Protein AF-A0A9D3Z054-F1 (afdb_monomer_lite)

Sequence (632 aa):
MEKFENKIIDMREMYEDRKSQGRPLRVDDSDSSESDEGPPQKGDPFYESYENHNLIGVANVFLDCLFYDVTLNYHVPIISQQGEIAGKLHVEVSKLGGDIMERFADINCEDDDDENVSTNTPLVIRVKIHEARGLPKDLANFVFCQYMFWDHDDVVIVPPDINPDTTTSDGRSTKTVKFEHEQEFRVFMTEEFVEYAQEGALSIEIWGHKVVGFGQQRSQVDTVQRSNSLVDRWLEVSRKVELWVEIHEVNDQGEFAPVEVKPQADVPSAGVYQLRQGHARRILARVKSKSDSGTLPLICDSISSLSIGCICARSRLQKGLDSYQEEDLNTLREHWSDALARRKTYLDSQIQALMNKQDKTEADSDRERALIDQWVSLTEERNAVFVPAAGSGIPGAPADWVTPPNMEHHRPVLFLDLNSDDMTTPSVKEGSQAAGINSILPKEQSVDYLHLANLRAYTEGDQVCAVASWDSSMHDSQHLNRITGNDSRVYLILKVVLRLSHPAYMEVVLRKRLSVNVKHRNMSLTDKIMKKVWTREESMLASGITFDVVSNIPKASEDLEHMESLAQMAASQNEVSAEDGETYIEKYIRGVSAVESILTLDRLRQEVAVKELMAKKGRSLHKTSSVPNIHQ

Organism: Dreissena polymorpha (NCBI:txid45954)

InterPro domains:
  IPR022140 Kinesin-like KIF1-type [PF12423] (4-58)
  IPR022164 Kinesi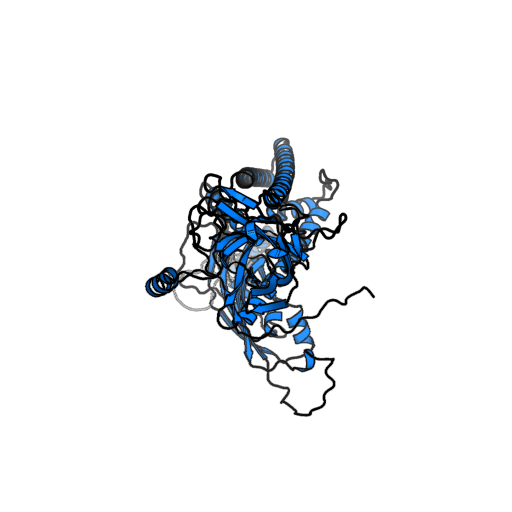n-like [PF12473] (460-522)
  IPR035892 C2 domain superfamily [SSF49562] (132-209)

Radius of gyration: 31.98 Å; chains: 1; bounding box: 73×61×99 Å

Structure (mmCIF, N/CA/C/O backbone):
data_AF-A0A9D3Z054-F1
#
_entry.id   AF-A0A9D3Z054-F1
#
loop_
_atom_site.group_PDB
_atom_site.id
_atom_site.type_symbol
_atom_site.label_atom_id
_atom_site.label_alt_id
_atom_site.label_comp_id
_atom_site.label_asym_id
_atom_site.label_entity_id
_atom_site.label_seq_id
_atom_site.pdbx_PDB_ins_code
_atom_site.Cartn_x
_atom_site.Cartn_y
_atom_site.Cartn_z
_atom_site.occupancy
_atom_site.B_iso_or_equiv
_atom_site.auth_seq_id
_atom_site.auth_comp_id
_atom_site.auth_asym_id
_atom_site.auth_atom_id
_atom_site.pdbx_PDB_model_num
ATOM 1 N N . MET A 1 1 ? -25.163 7.685 43.942 1.00 43.25 1 MET A N 1
ATOM 2 C CA . MET A 1 1 ? -25.661 7.903 45.317 1.00 43.25 1 MET A CA 1
ATOM 3 C C . MET A 1 1 ? -26.951 7.127 45.560 1.00 43.25 1 MET A C 1
ATOM 5 O O . MET A 1 1 ? -26.915 6.249 46.405 1.00 43.25 1 MET A O 1
ATOM 9 N N . GLU A 1 2 ? -28.011 7.298 44.760 1.00 43.59 2 GLU A N 1
ATOM 10 C CA . GLU A 1 2 ? -29.288 6.558 44.933 1.00 43.59 2 GLU A CA 1
ATOM 11 C C . GLU A 1 2 ? -29.154 5.024 44.967 1.00 43.59 2 GLU A C 1
ATOM 13 O O . GLU A 1 2 ? -29.746 4.370 45.818 1.00 43.59 2 GLU A O 1
ATOM 18 N N . LYS A 1 3 ? -28.315 4.428 44.104 1.00 50.97 3 LYS A N 1
ATOM 19 C CA . LYS A 1 3 ? -28.077 2.970 44.123 1.00 50.97 3 LYS A CA 1
ATOM 20 C C . LYS A 1 3 ? -27.506 2.467 45.454 1.00 50.97 3 LYS A C 1
ATOM 22 O O . LYS A 1 3 ? -27.799 1.349 45.845 1.00 50.97 3 LYS A O 1
ATOM 27 N N . PHE A 1 4 ? -26.695 3.276 46.136 1.00 55.50 4 PHE A N 1
ATOM 28 C CA . PHE A 1 4 ? -26.097 2.912 47.423 1.00 55.50 4 PHE A CA 1
ATOM 29 C C . PHE A 1 4 ? -27.109 3.045 48.566 1.00 55.50 4 PHE A C 1
ATOM 31 O O . PHE A 1 4 ? -27.159 2.190 49.444 1.00 55.50 4 PHE A O 1
ATOM 38 N N . GLU A 1 5 ? -27.956 4.075 48.522 1.00 64.38 5 GLU A N 1
ATOM 39 C CA . GLU A 1 5 ? -29.034 4.271 49.496 1.00 64.38 5 GLU A CA 1
ATOM 40 C C . GLU A 1 5 ? -30.073 3.149 49.424 1.00 64.38 5 GLU A C 1
ATOM 42 O O . GLU A 1 5 ? -30.396 2.564 50.456 1.00 64.38 5 GLU A O 1
ATOM 47 N N . ASN A 1 6 ? -30.503 2.766 48.218 1.00 66.44 6 ASN A N 1
ATOM 48 C CA . ASN A 1 6 ? -31.418 1.635 48.026 1.00 66.44 6 ASN A CA 1
ATOM 49 C C . ASN A 1 6 ? -30.814 0.328 48.556 1.00 66.44 6 ASN A C 1
ATOM 51 O O . ASN A 1 6 ? -31.477 -0.432 49.251 1.00 66.44 6 ASN A O 1
ATOM 55 N N . LYS A 1 7 ? -29.513 0.120 48.340 1.00 64.12 7 LYS A N 1
ATOM 56 C CA . LYS A 1 7 ? -28.815 -1.078 48.812 1.00 64.12 7 LYS A CA 1
ATOM 57 C C . LYS A 1 7 ? -28.704 -1.149 50.335 1.00 64.12 7 LYS A C 1
ATOM 59 O O . LYS A 1 7 ? -28.796 -2.226 50.913 1.00 64.12 7 LYS A O 1
ATOM 64 N N . ILE A 1 8 ? -28.526 -0.008 51.005 1.00 72.69 8 ILE A N 1
ATOM 65 C CA . ILE A 1 8 ? -28.555 0.061 52.474 1.00 72.69 8 ILE A CA 1
ATOM 66 C C . ILE A 1 8 ? -29.950 -0.279 53.009 1.00 72.69 8 ILE A C 1
ATOM 68 O O . ILE A 1 8 ? -30.054 -0.936 54.047 1.00 72.69 8 ILE A O 1
ATOM 72 N N . ILE A 1 9 ? -31.003 0.156 52.314 1.00 76.00 9 ILE A N 1
ATOM 73 C CA . ILE A 1 9 ? -32.389 -0.162 52.670 1.00 76.00 9 ILE A CA 1
ATOM 74 C C . ILE A 1 9 ? -32.626 -1.672 52.533 1.00 76.00 9 ILE A C 1
ATOM 76 O O . ILE A 1 9 ? -33.048 -2.292 53.508 1.00 76.00 9 ILE A O 1
ATOM 80 N N . ASP A 1 10 ? -32.222 -2.274 51.413 1.00 73.19 10 ASP A N 1
ATOM 81 C CA . ASP A 1 10 ? -32.357 -3.717 51.169 1.00 73.19 10 ASP A CA 1
ATOM 82 C C . ASP A 1 10 ? -31.557 -4.557 52.187 1.00 73.19 10 ASP A C 1
ATOM 84 O O . ASP A 1 10 ? -32.061 -5.539 52.737 1.00 73.19 10 ASP A O 1
ATOM 88 N N . MET A 1 11 ? -30.318 -4.152 52.512 1.00 70.31 11 MET A N 1
ATOM 89 C CA . MET A 1 11 ? -29.504 -4.823 53.541 1.00 70.31 11 MET A CA 1
ATOM 90 C C . MET A 1 11 ? -30.144 -4.741 54.930 1.00 70.31 11 MET A C 1
ATOM 92 O O . MET A 1 11 ? -30.070 -5.693 55.712 1.00 70.31 11 MET A O 1
ATOM 96 N N . ARG A 1 12 ? -30.764 -3.604 55.256 1.00 76.06 12 ARG A N 1
ATOM 97 C CA . ARG A 1 12 ? -31.460 -3.414 56.529 1.00 76.06 12 ARG A CA 1
ATOM 98 C C . ARG A 1 12 ? -32.719 -4.273 56.606 1.00 76.06 12 ARG A C 1
ATOM 100 O O . ARG A 1 12 ? -32.946 -4.891 57.643 1.00 76.06 12 ARG A O 1
ATOM 107 N N . GLU A 1 13 ? -33.503 -4.325 55.538 1.00 76.56 13 GLU A N 1
ATOM 108 C CA . GLU A 1 13 ? -34.733 -5.114 55.471 1.00 76.56 13 GLU A CA 1
ATOM 109 C C . GLU A 1 13 ? -34.430 -6.616 55.564 1.00 76.56 13 GLU A C 1
ATOM 111 O O . GLU A 1 13 ? -35.034 -7.315 56.376 1.00 76.56 13 GLU A O 1
ATOM 116 N N . MET A 1 14 ? -33.392 -7.097 54.867 1.00 70.81 14 MET A N 1
ATOM 117 C CA . MET A 1 14 ? -32.933 -8.486 54.978 1.00 70.81 14 MET A CA 1
ATOM 118 C C . MET A 1 14 ? -32.423 -8.828 56.389 1.00 70.81 14 MET A C 1
ATOM 120 O O . MET A 1 14 ? -32.678 -9.924 56.899 1.00 70.81 14 MET A O 1
ATOM 124 N N . TYR A 1 15 ? -31.719 -7.899 57.046 1.00 72.62 15 TYR A N 1
ATOM 125 C CA . TYR A 1 15 ? -31.284 -8.069 58.435 1.00 72.62 15 TYR A CA 1
ATOM 126 C C . TYR A 1 15 ? -32.473 -8.139 59.403 1.00 72.62 15 TYR A C 1
ATOM 128 O O . TYR A 1 15 ? -32.501 -8.999 60.288 1.00 72.62 15 TYR A O 1
ATOM 136 N N . GLU A 1 16 ? -33.451 -7.244 59.253 1.00 76.56 16 GLU A N 1
ATOM 137 C CA . GLU A 1 16 ? -34.655 -7.213 60.086 1.00 76.56 16 GLU A CA 1
ATOM 138 C C . GLU A 1 16 ? -35.506 -8.479 59.886 1.00 76.56 16 GLU A C 1
ATOM 140 O O . GLU A 1 16 ? -35.948 -9.067 60.877 1.00 76.56 16 GLU A O 1
ATOM 145 N N . ASP A 1 17 ? -35.640 -8.971 58.652 1.00 76.19 17 ASP A N 1
ATOM 146 C CA . ASP A 1 17 ? -36.400 -10.183 58.339 1.00 76.19 17 ASP A CA 1
ATOM 147 C C . ASP A 1 17 ? -35.729 -11.452 58.904 1.00 76.19 17 ASP A C 1
ATOM 149 O O . ASP A 1 17 ? -36.358 -12.208 59.650 1.00 76.19 17 ASP A O 1
ATOM 153 N N . ARG A 1 18 ? -34.410 -11.629 58.707 1.00 71.62 18 ARG A N 1
ATOM 154 C CA . ARG A 1 18 ? -33.618 -12.721 59.325 1.00 71.62 18 ARG A CA 1
ATOM 155 C C . ARG A 1 18 ? -33.703 -12.710 60.850 1.00 71.62 18 ARG A C 1
ATOM 157 O O . ARG A 1 18 ? -33.878 -13.760 61.473 1.00 71.62 18 ARG A O 1
ATOM 164 N N . LYS A 1 19 ? -33.599 -11.520 61.452 1.00 72.25 19 LYS A N 1
ATOM 165 C CA . LYS A 1 19 ? -33.711 -11.326 62.901 1.00 72.25 19 LYS A CA 1
ATOM 166 C C . LYS A 1 19 ? -35.115 -11.663 63.406 1.00 72.25 19 LYS A C 1
ATOM 168 O O . LYS A 1 19 ? -35.235 -12.253 64.478 1.00 72.25 19 LYS A O 1
ATOM 173 N N . SER A 1 20 ? -36.160 -11.317 62.654 1.00 75.38 20 SER A N 1
ATOM 174 C CA . SER A 1 20 ? -37.551 -11.628 63.007 1.00 75.38 20 SER A CA 1
ATOM 175 C C . SER A 1 20 ? -37.856 -13.130 62.940 1.00 75.38 20 SER A C 1
ATOM 177 O O . SER A 1 20 ? -38.598 -13.646 63.773 1.00 75.38 20 SER A O 1
ATOM 179 N N . GLN A 1 21 ? -37.213 -13.842 62.010 1.00 73.44 21 GLN A N 1
ATOM 180 C CA . GLN A 1 21 ? -37.353 -15.287 61.814 1.00 73.44 21 GLN A CA 1
ATOM 181 C C . GLN A 1 21 ? -36.419 -16.122 62.711 1.00 73.44 21 GLN A C 1
ATOM 183 O O . GLN A 1 21 ? -36.436 -17.348 62.636 1.00 73.44 21 GLN A O 1
ATOM 188 N N . GLY A 1 22 ? -35.605 -15.483 63.562 1.00 64.69 22 GLY A N 1
ATOM 189 C CA . GLY A 1 22 ? -34.712 -16.165 64.506 1.00 64.69 22 GLY A CA 1
ATOM 190 C C . GLY A 1 22 ? -33.572 -16.950 63.850 1.00 64.69 22 GLY A C 1
ATOM 191 O O . GLY A 1 22 ? -33.009 -17.839 64.489 1.00 64.69 22 GLY A O 1
ATOM 192 N N . ARG A 1 23 ? -33.232 -16.642 62.591 1.00 64.75 23 ARG A N 1
ATOM 193 C CA . ARG A 1 23 ? -32.174 -17.341 61.851 1.00 64.75 23 ARG A CA 1
ATOM 194 C C . ARG A 1 23 ? -30.783 -16.798 62.215 1.00 64.75 23 ARG A C 1
ATOM 196 O O . ARG A 1 23 ? -30.649 -15.588 62.431 1.00 64.75 23 ARG A O 1
ATOM 203 N N . PRO A 1 24 ? -29.739 -17.644 62.274 1.00 58.53 24 PRO A N 1
ATOM 204 C CA . PRO A 1 24 ? -28.366 -17.198 62.496 1.00 58.53 24 PRO A CA 1
ATOM 205 C C . PRO A 1 24 ? -27.902 -16.200 61.424 1.00 58.53 24 PRO A C 1
ATOM 207 O O . PRO A 1 24 ? -28.196 -16.345 60.241 1.00 58.53 24 PRO A O 1
ATOM 210 N N . LEU A 1 25 ? -27.138 -15.186 61.840 1.00 56.44 25 LEU A N 1
ATOM 211 C CA . LEU A 1 25 ? -26.495 -14.215 60.936 1.00 56.44 25 LEU A CA 1
ATOM 212 C C . LEU A 1 25 ? -25.147 -14.715 60.383 1.00 56.44 25 LEU A C 1
ATOM 214 O O . LEU A 1 25 ? -24.549 -14.059 59.536 1.00 56.44 25 LEU A O 1
ATOM 218 N N . ARG A 1 26 ? -24.650 -15.849 60.888 1.00 49.19 26 ARG A N 1
ATOM 219 C CA . ARG A 1 26 ? -23.424 -16.519 60.445 1.00 49.19 26 ARG A CA 1
ATOM 220 C C . ARG A 1 26 ? -23.755 -17.956 60.077 1.00 49.19 26 ARG A C 1
ATOM 222 O O . ARG A 1 26 ? -24.367 -18.658 60.876 1.00 49.19 26 ARG A O 1
ATOM 229 N N . VAL A 1 27 ? -23.296 -18.365 58.903 1.00 52.91 27 VAL A N 1
ATOM 230 C CA . VAL A 1 27 ? -23.148 -19.772 58.535 1.00 52.91 27 VAL A CA 1
ATOM 231 C C . VAL A 1 27 ? -21.801 -20.198 59.115 1.00 52.91 27 VAL A C 1
ATOM 233 O O . VAL A 1 27 ? -20.787 -19.581 58.794 1.00 52.91 27 VAL A O 1
ATOM 236 N N . ASP A 1 28 ? -21.783 -21.161 60.033 1.00 44.19 28 ASP A N 1
ATOM 237 C CA . ASP A 1 28 ? -20.530 -21.782 60.469 1.00 44.19 28 ASP A CA 1
ATOM 238 C C . ASP A 1 28 ? -20.304 -23.042 59.611 1.00 44.19 28 ASP A C 1
ATOM 240 O O . ASP A 1 28 ? -21.198 -23.876 59.482 1.00 44.19 28 ASP A O 1
ATOM 244 N N . ASP A 1 29 ? -19.112 -23.166 59.019 1.00 47.00 29 ASP A N 1
ATOM 245 C CA . ASP A 1 29 ? -18.722 -24.182 58.017 1.00 47.00 29 ASP A CA 1
ATOM 246 C C . ASP A 1 29 ? -18.608 -25.634 58.545 1.00 47.00 29 ASP A C 1
ATOM 248 O O . ASP A 1 29 ? -17.885 -26.453 57.978 1.00 47.00 29 ASP A O 1
ATOM 252 N N . SER A 1 30 ? -19.268 -26.001 59.645 1.00 44.22 30 SER A N 1
ATOM 253 C CA . SER A 1 30 ? -19.159 -27.352 60.215 1.00 44.22 30 SER A CA 1
ATOM 254 C C . SER A 1 30 ? -20.485 -28.106 60.155 1.00 44.22 30 SER A C 1
ATOM 256 O O . SER A 1 30 ? -21.386 -27.836 60.947 1.00 44.22 30 SER A O 1
ATOM 258 N N . ASP A 1 31 ? -20.554 -29.060 59.222 1.00 43.62 31 ASP A N 1
ATOM 259 C CA . ASP A 1 31 ? -21.585 -30.085 59.011 1.00 43.62 31 ASP A CA 1
ATOM 260 C C . ASP A 1 31 ? -22.509 -30.371 60.211 1.00 43.62 31 ASP A C 1
ATOM 262 O O . ASP A 1 31 ? -22.068 -30.905 61.231 1.00 43.62 31 ASP A O 1
ATOM 266 N N . SER A 1 32 ? -23.820 -30.140 60.055 1.00 39.94 32 SER A N 1
ATOM 267 C CA . SER A 1 32 ? -24.853 -31.199 60.109 1.00 39.94 32 SER A CA 1
ATOM 268 C C . SER A 1 32 ? -26.293 -30.658 60.195 1.00 39.94 32 SER A C 1
ATOM 270 O O . SER A 1 32 ? -26.643 -29.876 61.070 1.00 39.94 32 SER A O 1
ATOM 272 N N . SER A 1 33 ? -27.145 -31.221 59.327 1.00 43.31 33 SER A N 1
ATOM 273 C CA . SER A 1 33 ? -28.613 -31.357 59.414 1.00 43.31 33 SER A CA 1
ATOM 274 C C . SER A 1 33 ? -29.521 -30.109 59.410 1.00 43.31 33 SER A C 1
ATOM 276 O O . SER A 1 33 ? -29.600 -29.357 60.369 1.00 43.31 33 SER A O 1
ATOM 278 N N . GLU A 1 34 ? -30.336 -30.065 58.347 1.00 47.47 34 GLU A N 1
ATOM 279 C CA . GLU A 1 34 ? -31.664 -29.441 58.207 1.00 47.47 34 GLU A CA 1
ATOM 280 C C . GLU A 1 34 ? -31.769 -27.897 58.131 1.00 47.47 34 GLU A C 1
ATOM 282 O O . GLU A 1 34 ? -31.991 -27.191 59.108 1.00 47.47 34 GLU A O 1
ATOM 287 N N . SER A 1 35 ? -31.847 -27.416 56.879 1.00 48.06 35 SER A N 1
ATOM 288 C CA . SER A 1 35 ? -32.692 -26.291 56.415 1.00 48.06 35 SER A CA 1
ATOM 289 C C . SER A 1 35 ? -32.301 -24.831 56.697 1.00 48.06 35 SER A C 1
ATOM 291 O O . SER A 1 35 ? -33.177 -23.968 56.691 1.00 48.06 35 SER A O 1
ATOM 293 N N . ASP A 1 36 ? -31.016 -24.502 56.819 1.00 50.22 36 ASP A N 1
ATOM 294 C CA . ASP A 1 36 ? -30.572 -23.110 56.624 1.00 50.22 36 ASP A CA 1
ATOM 295 C C . ASP A 1 36 ? -29.522 -23.052 55.510 1.00 50.22 36 ASP A C 1
ATOM 297 O O . ASP A 1 36 ? -28.317 -23.001 55.743 1.00 50.22 36 ASP A O 1
ATOM 301 N N . GLU A 1 37 ? -29.996 -23.098 54.260 1.00 51.97 37 GLU A N 1
ATOM 302 C CA . GLU A 1 37 ? -29.242 -22.480 53.170 1.00 51.97 37 GLU A CA 1
ATOM 303 C C . GLU A 1 37 ? -29.105 -21.002 53.550 1.00 51.97 37 GLU A C 1
ATOM 305 O O . GLU A 1 37 ? -30.100 -20.375 53.920 1.00 51.97 37 GLU A O 1
ATOM 310 N N . GLY A 1 38 ? -27.878 -20.478 53.566 1.00 54.28 38 GLY A N 1
ATOM 311 C CA . GLY A 1 38 ? -27.558 -19.104 53.954 1.00 54.28 38 GLY A CA 1
ATOM 312 C C . GLY A 1 38 ? -28.296 -18.035 53.126 1.00 54.28 38 GLY A C 1
ATOM 313 O O . GLY A 1 38 ? -29.412 -18.234 52.651 1.00 54.28 38 GLY A O 1
ATOM 314 N N . PRO A 1 39 ? -27.778 -16.803 53.009 1.00 52.69 39 PRO A N 1
ATOM 315 C CA . PRO A 1 39 ? -28.393 -15.802 52.133 1.00 52.69 39 PRO A CA 1
ATOM 316 C C . PRO A 1 39 ? -28.632 -16.399 50.735 1.00 52.69 39 PRO A C 1
ATOM 318 O O . PRO A 1 39 ? -27.734 -17.062 50.211 1.00 52.69 39 PRO A O 1
ATOM 321 N N . PRO A 1 40 ? -29.834 -16.254 50.146 1.00 51.44 40 PRO A N 1
ATOM 322 C CA . PRO A 1 40 ? -30.088 -16.781 48.813 1.00 51.44 40 PRO A CA 1
ATOM 323 C C . PRO A 1 40 ? -29.131 -16.109 47.824 1.00 51.44 40 PRO A C 1
ATOM 325 O O . PRO A 1 40 ? -29.169 -14.895 47.681 1.00 51.44 40 PRO A O 1
ATOM 328 N N . GLN A 1 41 ? -28.312 -16.881 47.096 1.00 49.34 41 GLN A N 1
ATOM 329 C CA . GLN A 1 41 ? -27.378 -16.341 46.086 1.00 49.34 41 GLN A CA 1
ATOM 330 C C . GLN A 1 41 ? -28.064 -15.444 45.037 1.00 49.34 41 GLN A C 1
ATOM 332 O O . GLN A 1 41 ? -27.419 -14.608 44.411 1.00 49.34 41 GLN A O 1
ATOM 337 N N . LYS A 1 42 ? -29.379 -15.605 44.840 1.00 42.34 42 LYS A N 1
ATOM 338 C CA . LYS A 1 42 ? -30.209 -14.768 43.973 1.00 42.34 42 LYS A CA 1
ATOM 339 C C . LYS A 1 42 ? -31.028 -13.803 44.841 1.00 42.34 42 LYS A C 1
ATOM 341 O O . LYS A 1 42 ? -31.948 -14.236 45.529 1.00 42.34 42 LYS A O 1
ATOM 346 N N . GLY A 1 43 ? -30.698 -12.509 44.791 1.00 51.44 43 GLY A N 1
ATOM 347 C CA . GLY A 1 43 ? -31.338 -11.464 45.606 1.00 51.44 43 GLY A CA 1
ATOM 348 C C . GLY A 1 43 ? -30.593 -11.096 46.896 1.00 51.44 43 GLY A C 1
ATOM 349 O O . GLY A 1 43 ? -31.144 -10.365 47.712 1.00 51.44 43 GLY A O 1
ATOM 350 N N . ASP A 1 44 ? -29.361 -11.580 47.086 1.00 58.81 44 ASP A N 1
ATOM 351 C CA . ASP A 1 44 ? -28.485 -11.155 48.181 1.00 58.81 44 ASP A CA 1
ATOM 352 C C . ASP A 1 44 ? -27.897 -9.749 47.905 1.00 58.81 44 ASP A C 1
ATOM 354 O O . ASP A 1 44 ? -27.111 -9.589 46.972 1.00 58.81 44 ASP A O 1
ATOM 358 N N . PRO A 1 45 ? -28.222 -8.714 48.705 1.00 55.34 45 PRO A N 1
ATOM 359 C CA . PRO A 1 45 ? -27.660 -7.372 48.558 1.00 55.34 45 PRO A CA 1
ATOM 360 C C . PRO A 1 45 ? -26.155 -7.310 48.884 1.00 55.34 45 PRO A C 1
ATOM 362 O O . PRO A 1 45 ? -25.494 -6.330 48.528 1.00 55.34 45 PRO A O 1
ATOM 365 N N . PHE A 1 46 ? -25.591 -8.342 49.521 1.00 52.44 46 PHE A N 1
ATOM 366 C CA . PHE A 1 46 ? -24.153 -8.506 49.740 1.00 52.44 46 PHE A CA 1
ATOM 367 C C . PHE A 1 46 ? -23.448 -9.210 48.570 1.00 52.44 46 PHE A C 1
ATOM 369 O O . PHE A 1 46 ? -22.234 -9.059 48.427 1.00 52.44 46 PHE A O 1
ATOM 376 N N . TYR A 1 47 ? -24.190 -9.917 47.710 1.00 46.00 47 TYR A N 1
ATOM 377 C CA . TYR A 1 47 ? -23.678 -10.582 46.512 1.00 46.00 47 TYR A CA 1
ATOM 378 C C . TYR A 1 47 ? -24.100 -9.800 45.263 1.00 46.00 47 TYR A C 1
ATOM 380 O O . TYR A 1 47 ? -25.164 -10.001 44.682 1.00 46.00 47 TYR A O 1
ATOM 388 N N . GLU A 1 48 ? -23.237 -8.890 44.811 1.00 48.62 48 GLU A N 1
ATOM 389 C CA . GLU A 1 48 ? -23.295 -8.469 43.412 1.00 48.62 48 GLU A CA 1
ATOM 390 C C . GLU A 1 48 ? -22.814 -9.660 42.584 1.00 48.62 48 GLU A C 1
ATOM 392 O O . GLU A 1 48 ? -21.665 -10.083 42.716 1.00 48.62 48 GLU A O 1
ATOM 397 N N . SER A 1 49 ? -23.674 -10.230 41.738 1.00 44.94 49 SER A N 1
ATOM 398 C CA . SER A 1 49 ? -23.196 -11.025 40.610 1.00 44.94 49 SER A CA 1
ATOM 399 C C . SER A 1 49 ? -22.330 -10.089 39.769 1.00 44.94 49 SER A C 1
ATOM 401 O O . SER A 1 49 ? -22.850 -9.280 38.999 1.00 44.94 49 SER A O 1
ATOM 403 N N . TYR A 1 50 ? -21.020 -10.109 40.009 1.00 45.81 50 TYR A N 1
ATOM 404 C CA . TYR A 1 50 ? -20.026 -9.336 39.276 1.00 45.81 50 TYR A CA 1
ATOM 405 C C . TYR A 1 50 ? -19.925 -9.869 37.844 1.00 45.81 50 TYR A C 1
ATOM 407 O O . TYR A 1 50 ? -18.938 -10.483 37.469 1.00 45.81 50 TYR A O 1
ATOM 415 N N . GLU A 1 51 ? -20.942 -9.611 37.036 1.00 49.69 51 GLU A N 1
ATOM 416 C CA . GLU A 1 51 ? -20.894 -9.729 35.583 1.00 49.69 51 GLU A CA 1
ATOM 417 C C . GLU A 1 51 ? -20.933 -8.316 34.996 1.00 49.69 51 GLU A C 1
ATOM 419 O O . GLU A 1 51 ? -21.783 -7.965 34.184 1.00 49.69 51 GLU A O 1
ATOM 424 N N . ASN A 1 52 ? -20.004 -7.457 35.430 1.00 61.00 52 ASN A N 1
ATOM 425 C CA . ASN A 1 52 ? -19.742 -6.195 34.736 1.00 61.00 52 ASN A CA 1
ATOM 426 C C . ASN A 1 52 ? -18.889 -6.494 33.494 1.00 61.00 52 ASN A C 1
ATOM 428 O O . ASN A 1 52 ? -17.729 -6.077 33.399 1.00 61.00 52 ASN A O 1
ATOM 432 N N . HIS A 1 53 ? -19.460 -7.264 32.568 1.00 73.75 53 HIS A N 1
ATOM 433 C CA . HIS A 1 53 ? -18.927 -7.427 31.229 1.00 73.75 53 HIS A CA 1
ATOM 434 C C . HIS A 1 53 ? -19.058 -6.080 30.518 1.00 73.75 53 HIS A C 1
ATOM 436 O O . HIS A 1 53 ? -20.157 -5.559 30.347 1.00 73.75 53 HIS A O 1
ATOM 442 N N . ASN A 1 54 ? -17.933 -5.494 30.125 1.00 83.06 54 ASN A N 1
ATOM 443 C CA . ASN A 1 54 ? -17.906 -4.297 29.299 1.00 83.06 54 ASN A CA 1
ATOM 444 C C . ASN A 1 54 ? -17.609 -4.704 27.861 1.00 83.06 54 ASN A C 1
ATOM 446 O O . ASN A 1 54 ? -16.700 -5.502 27.615 1.00 83.06 54 ASN A O 1
ATOM 450 N N . LEU A 1 55 ? -18.351 -4.131 26.918 1.00 87.00 55 LEU A N 1
ATOM 451 C CA . LEU A 1 55 ? -18.056 -4.289 25.503 1.00 87.00 55 LEU A CA 1
ATOM 452 C C . LEU A 1 55 ? -16.723 -3.593 25.222 1.00 87.00 55 LEU A C 1
ATOM 454 O O . LEU A 1 55 ? -16.606 -2.377 25.371 1.00 87.00 55 LEU A O 1
ATOM 458 N N . ILE A 1 56 ? -15.716 -4.370 24.835 1.00 85.50 56 ILE A N 1
ATOM 459 C CA . ILE A 1 56 ? -14.425 -3.840 24.394 1.00 85.50 56 ILE A CA 1
ATOM 460 C C . ILE A 1 56 ? -14.582 -3.266 22.987 1.00 85.50 56 ILE A C 1
ATOM 462 O O . ILE A 1 56 ? -14.078 -2.182 22.701 1.00 85.50 56 ILE A O 1
ATOM 466 N N . GLY A 1 57 ? -15.302 -3.984 22.124 1.00 89.81 57 GLY A N 1
ATOM 467 C CA . GLY A 1 57 ? -15.610 -3.543 20.772 1.00 89.81 57 GLY A CA 1
ATOM 468 C C . GLY A 1 57 ? -16.270 -4.619 19.920 1.00 89.81 57 GLY A C 1
ATOM 469 O O . GLY A 1 57 ? -16.510 -5.735 20.382 1.00 89.81 57 GLY A O 1
ATOM 470 N N . VAL A 1 58 ? -16.540 -4.270 18.665 1.00 93.81 58 VAL A N 1
ATOM 471 C CA . VAL A 1 58 ? -17.161 -5.137 17.657 1.00 93.81 58 VAL A CA 1
ATOM 472 C C . VAL A 1 58 ? -16.199 -5.322 16.486 1.00 93.81 58 VAL A C 1
ATOM 474 O O . VAL A 1 58 ? -15.600 -4.358 16.007 1.00 93.81 58 VAL A O 1
ATOM 477 N N . ALA A 1 59 ? -16.039 -6.561 16.032 1.00 94.31 59 ALA A N 1
ATOM 478 C CA . ALA A 1 59 ? -15.292 -6.927 14.835 1.00 94.31 59 ALA A CA 1
ATOM 479 C C . ALA A 1 59 ? -16.272 -7.342 13.731 1.00 94.31 59 ALA A C 1
ATOM 481 O O . ALA A 1 59 ? -17.117 -8.204 13.958 1.00 94.31 59 ALA A O 1
ATOM 482 N N . ASN A 1 60 ? -16.158 -6.748 12.541 1.00 94.25 60 ASN A N 1
ATOM 483 C CA . ASN A 1 60 ? -17.071 -7.004 11.424 1.00 94.25 60 ASN A CA 1
ATOM 484 C C . ASN A 1 60 ? -16.375 -7.790 10.307 1.00 94.25 60 ASN A C 1
ATOM 486 O O . ASN A 1 60 ? -15.386 -7.335 9.734 1.00 94.25 60 ASN A O 1
ATOM 490 N N . VAL A 1 61 ? -16.901 -8.972 9.986 1.00 94.19 61 VAL A N 1
ATOM 491 C CA . VAL A 1 61 ? -16.375 -9.839 8.920 1.00 94.19 61 VAL A CA 1
ATOM 492 C C . VAL A 1 61 ? -17.328 -9.824 7.738 1.00 94.19 61 VAL A C 1
ATOM 494 O O . VAL A 1 61 ? -18.446 -10.318 7.849 1.00 94.19 61 VAL A O 1
ATOM 497 N N . PHE A 1 62 ? -16.906 -9.265 6.608 1.00 93.31 62 PHE A N 1
ATOM 498 C CA . PHE A 1 62 ? -17.754 -9.164 5.424 1.00 93.31 62 PHE A CA 1
ATOM 499 C C . PHE A 1 62 ? -17.906 -10.531 4.755 1.00 93.31 62 PHE A C 1
ATOM 501 O O . PHE A 1 62 ? -16.940 -11.276 4.558 1.00 93.31 62 PHE A O 1
ATOM 508 N N . LEU A 1 63 ? -19.147 -10.871 4.417 1.00 90.69 63 LEU A N 1
ATOM 509 C CA . LEU A 1 63 ? -19.518 -12.223 4.005 1.00 90.69 63 LEU A CA 1
ATOM 510 C C . LEU A 1 63 ? -19.432 -12.457 2.491 1.00 90.69 63 LEU A C 1
ATOM 512 O O . LEU A 1 63 ? -19.617 -13.590 2.051 1.00 90.69 63 LEU A O 1
ATOM 516 N N . ASP A 1 64 ? -19.032 -11.447 1.713 1.00 87.12 64 ASP A N 1
ATOM 517 C CA . ASP A 1 64 ? -18.847 -11.551 0.257 1.00 87.12 64 ASP A CA 1
ATOM 518 C C . ASP A 1 64 ? -17.846 -12.663 -0.120 1.00 87.12 64 ASP A C 1
ATOM 520 O O . ASP A 1 64 ? -17.955 -13.323 -1.153 1.00 87.12 64 ASP A O 1
ATOM 524 N N . CYS A 1 65 ? -16.909 -12.975 0.784 1.00 87.00 65 CYS A N 1
ATOM 525 C CA . CYS A 1 65 ? -15.985 -14.096 0.631 1.00 87.00 65 CYS A CA 1
ATOM 526 C C . CYS A 1 65 ? -16.676 -15.460 0.427 1.00 87.00 65 CYS A C 1
ATOM 528 O O . CYS A 1 65 ? -16.076 -16.340 -0.187 1.00 87.00 65 CYS A O 1
ATOM 530 N N . LEU A 1 66 ? -17.922 -15.639 0.889 1.00 87.25 66 LEU A N 1
ATOM 531 C CA . LEU A 1 66 ? -18.689 -16.886 0.775 1.00 87.25 66 LEU A CA 1
ATOM 532 C C . LEU A 1 66 ? -19.128 -17.208 -0.659 1.00 87.25 66 LEU A C 1
ATOM 534 O O . LEU A 1 66 ? -19.379 -18.379 -0.966 1.00 87.25 66 LEU A O 1
ATOM 538 N N . PHE A 1 67 ? -19.202 -16.204 -1.540 1.00 84.69 67 PHE A N 1
ATOM 539 C CA . PHE A 1 67 ? -19.488 -16.407 -2.966 1.00 84.69 67 PHE A CA 1
ATOM 540 C C . PHE A 1 67 ? -18.301 -16.995 -3.725 1.00 84.69 67 PHE A C 1
ATOM 542 O O . PHE A 1 67 ? -18.443 -17.504 -4.838 1.00 84.69 67 PHE A O 1
ATOM 549 N N . TYR A 1 68 ? -17.124 -16.975 -3.108 1.00 83.12 68 TYR A N 1
ATOM 550 C CA . TYR A 1 68 ? -15.903 -17.501 -3.676 1.00 83.12 68 TYR A CA 1
ATOM 551 C C . TYR A 1 68 ? -15.510 -18.793 -2.958 1.00 83.12 68 TYR A C 1
ATOM 553 O O . TYR A 1 68 ? -15.676 -18.958 -1.753 1.00 83.12 68 TYR A O 1
ATOM 561 N N . ASP A 1 69 ? -14.936 -19.733 -3.702 1.00 80.88 69 ASP A N 1
ATOM 562 C CA . ASP A 1 69 ? -14.414 -20.981 -3.140 1.00 80.88 69 ASP A CA 1
ATOM 563 C C . ASP A 1 69 ? -13.030 -20.746 -2.504 1.00 80.88 69 ASP A C 1
ATOM 565 O O . ASP A 1 69 ? -12.004 -21.267 -2.953 1.00 80.88 69 ASP A O 1
ATOM 569 N N . VAL A 1 70 ? -12.968 -19.871 -1.496 1.00 86.19 70 VAL A N 1
ATOM 570 C CA . VAL A 1 70 ? -11.763 -19.530 -0.727 1.00 86.19 70 VAL A CA 1
ATOM 571 C C . VAL A 1 70 ? -12.063 -19.469 0.767 1.00 86.19 70 VAL A C 1
ATOM 573 O O . VAL A 1 70 ? -13.178 -19.207 1.200 1.00 86.19 70 VAL A O 1
ATOM 576 N N . THR A 1 71 ? -11.027 -19.715 1.562 1.00 89.62 71 THR A N 1
ATOM 577 C CA . THR A 1 71 ? -11.062 -19.553 3.014 1.00 89.62 71 THR A CA 1
ATOM 578 C C . THR A 1 71 ? -10.480 -18.187 3.343 1.00 89.62 71 THR A C 1
ATOM 580 O O . THR A 1 71 ? -9.275 -17.983 3.178 1.00 89.62 71 THR A O 1
ATOM 583 N N . LEU A 1 72 ? -11.322 -17.251 3.778 1.00 90.81 72 LEU A N 1
ATOM 584 C CA . LEU A 1 72 ? -10.873 -15.953 4.267 1.00 90.81 72 LEU A CA 1
ATOM 585 C C . LEU A 1 72 ? -10.292 -16.150 5.665 1.00 90.81 72 LEU A C 1
ATOM 587 O O . LEU A 1 72 ? -11.024 -16.473 6.589 1.00 90.81 72 LEU A O 1
ATOM 591 N N . ASN A 1 73 ? -8.986 -15.961 5.821 1.00 91.81 73 ASN A N 1
ATOM 592 C CA . ASN A 1 73 ? -8.293 -15.990 7.106 1.00 91.81 73 ASN A CA 1
ATOM 593 C C . ASN A 1 73 ? -7.678 -14.599 7.325 1.00 91.81 73 ASN A C 1
ATOM 595 O O . ASN A 1 73 ? -6.760 -14.211 6.598 1.00 91.81 73 ASN A O 1
ATOM 599 N N . TYR A 1 74 ? -8.250 -13.818 8.246 1.00 91.31 74 TYR A N 1
ATOM 600 C CA . TYR A 1 74 ? -8.016 -12.374 8.321 1.00 91.31 74 TYR A CA 1
ATOM 601 C C . TYR A 1 74 ? -7.984 -11.842 9.765 1.00 91.31 74 TYR A C 1
ATOM 603 O O . TYR A 1 74 ? -8.607 -12.393 10.673 1.00 91.31 74 TYR A O 1
ATOM 611 N N . HIS A 1 75 ? -7.238 -10.753 9.973 1.00 90.44 75 HIS A N 1
ATOM 612 C CA . HIS A 1 75 ? -7.149 -10.035 11.248 1.00 90.44 75 HIS A CA 1
ATOM 613 C C . HIS A 1 75 ? -8.050 -8.796 11.214 1.00 90.44 75 HIS A C 1
ATOM 615 O O . HIS A 1 75 ? -7.630 -7.724 10.781 1.00 90.44 75 HIS A O 1
ATOM 621 N N . VAL A 1 76 ? -9.276 -8.963 11.690 1.00 91.25 76 VAL A N 1
ATOM 622 C CA . VAL A 1 76 ? -10.352 -7.970 11.675 1.00 91.25 76 VAL A CA 1
ATOM 623 C C . VAL A 1 76 ? -10.123 -6.945 12.792 1.00 91.25 76 VAL A C 1
ATOM 625 O O . VAL A 1 76 ? -9.875 -7.351 13.930 1.00 91.25 76 VAL A O 1
ATOM 628 N N . PRO A 1 77 ? -10.184 -5.629 12.533 1.00 89.19 77 PRO A N 1
ATOM 629 C CA . PRO A 1 77 ? -10.077 -4.626 13.586 1.00 89.19 77 PRO A CA 1
ATOM 630 C C . PRO A 1 77 ? -11.261 -4.722 14.559 1.00 89.19 77 PRO A C 1
ATOM 632 O O . PRO A 1 77 ? -12.412 -4.869 14.156 1.00 89.19 77 PRO A O 1
ATOM 635 N N . ILE A 1 78 ? -10.965 -4.622 15.853 1.00 89.44 78 ILE A N 1
ATOM 636 C CA . ILE A 1 78 ? -11.960 -4.532 16.924 1.00 89.44 78 ILE A CA 1
ATOM 637 C C . ILE A 1 78 ? -12.222 -3.051 17.162 1.00 89.44 78 ILE A C 1
ATOM 639 O O . ILE A 1 78 ? -11.343 -2.353 17.666 1.00 89.44 78 ILE A O 1
ATOM 643 N N . ILE A 1 79 ? -13.407 -2.578 16.791 1.00 86.56 79 ILE A N 1
ATOM 644 C CA . ILE A 1 79 ? -13.783 -1.168 16.904 1.00 86.56 79 ILE A CA 1
ATOM 645 C C . ILE A 1 79 ? -14.494 -0.960 18.235 1.00 86.56 79 ILE A C 1
ATOM 647 O O . ILE A 1 79 ? -15.500 -1.613 18.515 1.00 86.56 79 ILE A O 1
ATOM 651 N N . SER A 1 80 ? -13.962 -0.076 19.072 1.00 81.88 80 SER A N 1
ATOM 652 C CA . SER A 1 80 ? -14.552 0.238 20.368 1.00 81.88 80 SER A CA 1
ATOM 653 C C . SER A 1 80 ? -15.833 1.063 20.233 1.00 81.88 80 SER A C 1
ATOM 655 O O . SER A 1 80 ? -16.143 1.615 19.178 1.00 81.88 80 SER A O 1
ATOM 657 N N . GLN A 1 81 ? -16.558 1.232 21.341 1.00 76.75 81 GLN A N 1
ATOM 658 C CA . GLN A 1 81 ? -17.693 2.165 21.405 1.00 76.75 81 GLN A CA 1
ATOM 659 C C . GLN A 1 81 ? -17.282 3.624 21.134 1.00 76.75 81 GLN A C 1
ATOM 661 O O . GLN A 1 81 ? -18.129 4.460 20.834 1.00 76.75 81 GLN A O 1
ATOM 666 N N . GLN A 1 82 ? -15.986 3.931 21.248 1.00 67.62 82 GLN A N 1
ATOM 667 C CA . GLN A 1 82 ? -15.409 5.236 20.943 1.00 67.62 82 GLN A CA 1
ATOM 668 C C . GLN A 1 82 ? -14.998 5.368 19.475 1.00 67.62 82 GLN A C 1
ATOM 670 O O . GLN A 1 82 ? -14.468 6.407 19.119 1.00 67.62 82 GLN A O 1
ATOM 675 N N . GLY A 1 83 ? -15.196 4.349 18.634 1.00 68.75 83 GLY A N 1
ATOM 676 C CA . GLY A 1 83 ? -14.806 4.403 17.226 1.00 68.75 83 GLY A CA 1
ATOM 677 C C . GLY A 1 83 ? -13.305 4.263 16.964 1.00 68.75 83 GLY A C 1
ATOM 678 O O . GLY A 1 83 ? -12.847 4.508 15.852 1.00 68.75 83 GLY A O 1
ATOM 679 N N . GLU A 1 84 ? -12.536 3.844 17.969 1.00 72.06 84 GLU A N 1
ATOM 680 C CA . GLU A 1 84 ? -11.098 3.598 17.860 1.00 72.06 84 GLU A CA 1
ATOM 681 C C . GLU A 1 84 ? -10.821 2.092 17.710 1.00 72.06 84 GLU A C 1
ATOM 683 O O . GLU A 1 84 ? -11.596 1.242 18.156 1.00 72.06 84 GLU A O 1
ATOM 688 N N . ILE A 1 85 ? -9.688 1.736 17.103 1.00 79.00 85 ILE A N 1
ATOM 689 C CA . ILE A 1 85 ? -9.267 0.335 16.986 1.00 79.00 85 ILE A CA 1
ATOM 690 C C . ILE A 1 85 ? -8.675 -0.115 18.331 1.00 79.00 85 ILE A C 1
ATOM 692 O O . ILE A 1 85 ? -7.535 0.205 18.660 1.00 79.00 85 ILE A O 1
ATOM 696 N N . ALA A 1 86 ? -9.441 -0.889 19.102 1.00 79.31 86 ALA A N 1
ATOM 697 C CA . ALA A 1 86 ? -9.036 -1.429 20.402 1.00 79.31 86 ALA A CA 1
ATOM 698 C C . ALA A 1 86 ? -8.185 -2.708 20.301 1.00 79.31 86 ALA A C 1
ATOM 700 O O . ALA A 1 86 ? -7.589 -3.137 21.285 1.00 79.31 86 ALA A O 1
ATOM 701 N N . GLY A 1 87 ? -8.137 -3.352 19.137 1.00 84.12 87 GLY A N 1
ATOM 702 C CA . GLY A 1 87 ? -7.375 -4.580 18.922 1.00 84.12 87 GLY A CA 1
ATOM 703 C C . GLY A 1 87 ? -7.655 -5.199 17.559 1.00 84.12 87 GLY A C 1
ATOM 704 O O . GLY A 1 87 ? -8.278 -4.576 16.702 1.00 84.12 87 GLY A O 1
ATOM 705 N N . LYS A 1 88 ? -7.193 -6.432 17.347 1.00 89.19 88 LYS A N 1
ATOM 706 C CA . LYS A 1 88 ? -7.455 -7.209 16.126 1.00 89.19 88 LYS A CA 1
ATOM 707 C C . LYS A 1 88 ? -7.907 -8.622 16.485 1.00 89.19 88 LYS A C 1
ATOM 709 O O . LYS A 1 88 ? -7.224 -9.306 17.246 1.00 89.19 88 LYS A O 1
ATOM 714 N N . LEU A 1 89 ? -9.029 -9.062 15.925 1.00 92.62 89 LEU A N 1
ATOM 715 C CA . LEU A 1 89 ? -9.571 -10.410 16.054 1.00 92.62 89 LEU A CA 1
ATOM 716 C C . LEU A 1 89 ? -9.155 -11.249 14.843 1.00 92.62 89 LEU A C 1
ATOM 718 O O . LEU A 1 89 ? -9.380 -10.869 13.699 1.00 92.62 89 LEU A O 1
ATOM 722 N N . HIS A 1 90 ? -8.532 -12.394 15.084 1.00 94.00 90 HIS A N 1
ATOM 723 C CA . HIS A 1 90 ? -8.166 -13.351 14.051 1.00 94.00 90 HIS A CA 1
ATOM 724 C C . HIS A 1 90 ? -9.331 -14.306 13.795 1.00 94.00 90 HIS A C 1
ATOM 726 O O . HIS A 1 90 ? -9.636 -15.160 14.631 1.00 94.00 90 HIS A O 1
ATOM 732 N N . VAL A 1 91 ? -9.968 -14.150 12.635 1.00 93.94 91 VAL A N 1
ATOM 733 C CA . VAL A 1 91 ? -11.152 -14.916 12.234 1.00 93.94 91 VAL A CA 1
ATOM 734 C C . VAL A 1 91 ? -10.885 -15.624 10.916 1.00 93.94 91 VAL A C 1
ATOM 736 O O . VAL A 1 91 ? -10.191 -15.111 10.034 1.00 93.94 91 VAL A O 1
ATOM 739 N N . GLU A 1 92 ? -11.447 -16.816 10.787 1.00 94.31 92 GLU A N 1
ATOM 740 C CA . GLU A 1 92 ? -11.474 -17.573 9.552 1.00 94.31 92 GLU A CA 1
ATOM 741 C C . GLU A 1 92 ? -12.918 -17.907 9.162 1.00 94.31 92 GLU A C 1
ATOM 743 O O . GLU A 1 92 ? -13.672 -18.474 9.949 1.00 94.31 92 GLU A O 1
ATOM 748 N N . VAL A 1 93 ? -13.300 -17.554 7.936 1.00 93.38 93 VAL A N 1
ATOM 749 C CA . VAL A 1 93 ? -14.618 -17.837 7.357 1.00 93.38 93 VAL A CA 1
ATOM 750 C C . VAL A 1 93 ? -14.421 -18.603 6.057 1.00 93.38 93 VAL A C 1
ATOM 752 O O . VAL A 1 93 ? -13.603 -18.232 5.213 1.00 93.38 93 VAL A O 1
ATOM 755 N N . SER A 1 94 ? -15.140 -19.711 5.894 1.00 91.00 94 SER A N 1
ATOM 756 C CA . SER A 1 94 ? -15.065 -20.515 4.674 1.00 91.00 94 SER A CA 1
ATOM 757 C C . SER A 1 94 ? -16.373 -21.208 4.338 1.00 91.00 94 SER A C 1
ATOM 759 O O . SER A 1 94 ? -17.146 -21.594 5.215 1.00 91.00 94 SER A O 1
ATOM 761 N N . LYS A 1 95 ? -16.575 -21.417 3.040 1.00 88.94 95 LYS A N 1
ATOM 762 C CA . LYS A 1 95 ? -17.597 -22.299 2.489 1.00 88.94 95 LYS A CA 1
ATOM 763 C C . LYS A 1 95 ? -17.014 -23.710 2.346 1.00 88.94 95 LYS A C 1
ATOM 765 O O . LYS A 1 95 ? -16.017 -23.893 1.655 1.00 88.94 95 LYS A O 1
ATOM 770 N N . LEU A 1 96 ? -17.629 -24.710 2.979 1.00 83.62 96 LEU A N 1
ATOM 771 C CA . LEU A 1 96 ? -17.190 -26.114 2.915 1.00 83.62 96 LEU A CA 1
ATOM 772 C C . LEU A 1 96 ? -17.922 -26.939 1.850 1.00 83.62 96 LEU A C 1
ATOM 774 O O . LEU A 1 96 ? -17.420 -27.978 1.425 1.00 83.62 96 LEU A O 1
ATOM 778 N N . GLY A 1 97 ? -19.122 -26.520 1.444 1.00 71.00 97 GLY A N 1
ATOM 779 C CA . GLY A 1 97 ? -19.943 -27.263 0.490 1.00 71.00 97 GLY A CA 1
ATOM 780 C C . GLY A 1 97 ? -21.294 -26.604 0.226 1.00 71.00 97 GLY A C 1
ATOM 781 O O . GLY A 1 97 ? -21.705 -25.719 0.972 1.00 71.00 97 GLY A O 1
ATOM 782 N N . GLY A 1 98 ? -21.964 -27.037 -0.843 1.00 68.69 98 GLY A N 1
ATOM 783 C CA . GLY A 1 98 ? -23.186 -26.430 -1.387 1.00 68.69 98 GLY A CA 1
ATOM 784 C C . GLY A 1 98 ? -22.898 -25.703 -2.701 1.00 68.69 98 GLY A C 1
ATOM 785 O O . GLY A 1 98 ? -21.854 -25.062 -2.835 1.00 68.69 98 GLY A O 1
ATOM 786 N N . ASP A 1 99 ? -23.782 -25.827 -3.687 1.00 63.88 99 ASP A N 1
ATOM 787 C CA . ASP A 1 99 ? -23.615 -25.136 -4.968 1.00 63.88 99 ASP A CA 1
ATOM 788 C C . ASP A 1 99 ? -24.209 -23.729 -4.874 1.00 63.88 99 ASP A C 1
ATOM 790 O O . ASP A 1 99 ? -25.304 -23.556 -4.337 1.00 63.88 99 ASP A O 1
ATOM 794 N N . ILE A 1 100 ? -23.469 -22.720 -5.342 1.00 63.62 100 ILE A N 1
ATOM 795 C CA . ILE A 1 100 ? -24.042 -21.380 -5.522 1.00 63.62 100 ILE A CA 1
ATOM 796 C C . ILE A 1 100 ? -24.728 -21.441 -6.880 1.00 63.62 100 ILE A C 1
ATOM 798 O O . ILE A 1 100 ? -24.074 -21.733 -7.875 1.00 63.62 100 ILE A O 1
ATOM 802 N N . MET A 1 101 ? -26.041 -21.236 -6.916 1.00 51.75 101 MET A N 1
ATOM 803 C CA . MET A 1 101 ? -26.818 -21.295 -8.151 1.00 51.75 101 MET A CA 1
ATOM 804 C C . MET A 1 101 ? -26.198 -20.359 -9.205 1.00 51.75 101 MET A C 1
ATOM 806 O O . MET A 1 101 ? -26.149 -19.150 -8.990 1.00 51.75 101 MET A O 1
ATOM 810 N N . GLU A 1 102 ? -25.768 -20.896 -10.354 1.00 45.09 102 GLU A N 1
ATOM 811 C CA . GLU A 1 102 ? -25.196 -20.117 -11.475 1.00 45.09 102 GLU A CA 1
ATOM 812 C C . GLU A 1 102 ? -26.163 -19.040 -12.023 1.00 45.09 102 GLU A C 1
ATOM 814 O O . GLU A 1 102 ? -25.742 -18.118 -12.715 1.00 45.09 102 GLU A O 1
ATOM 819 N N . ARG A 1 103 ? -27.449 -19.069 -11.638 1.00 44.41 103 ARG A N 1
ATOM 820 C CA . ARG A 1 103 ? -28.477 -18.102 -12.066 1.00 44.41 103 ARG A CA 1
ATOM 821 C C . ARG A 1 103 ? -28.298 -16.671 -11.545 1.00 44.41 103 ARG A C 1
ATOM 823 O O . ARG A 1 103 ? -28.934 -15.773 -12.083 1.00 44.41 103 ARG A O 1
ATOM 830 N N . PHE A 1 104 ? -27.468 -16.432 -10.529 1.00 49.06 104 PHE A N 1
ATOM 831 C CA . PHE A 1 104 ? -27.225 -15.070 -10.023 1.00 49.06 104 PHE A CA 1
ATOM 832 C C . PHE A 1 104 ? -25.985 -14.400 -10.635 1.00 49.06 104 PHE A C 1
ATOM 834 O O . PHE A 1 104 ? -25.754 -13.217 -10.396 1.00 49.06 104 PHE A O 1
ATOM 841 N N . ALA A 1 105 ? -25.208 -15.127 -11.448 1.00 41.75 105 ALA A N 1
ATOM 842 C CA . ALA A 1 105 ? -24.071 -14.575 -12.185 1.00 41.75 105 ALA A CA 1
ATOM 843 C C . ALA A 1 105 ? -24.442 -14.108 -13.606 1.00 41.75 105 ALA A C 1
ATOM 845 O O . ALA A 1 105 ? -23.757 -13.240 -14.141 1.00 41.75 105 ALA A O 1
ATOM 846 N N . ASP A 1 106 ? -25.543 -14.603 -14.181 1.00 40.22 106 ASP A N 1
ATOM 847 C CA . ASP A 1 106 ? -25.958 -14.276 -15.545 1.00 40.22 106 ASP A CA 1
ATOM 848 C C . ASP A 1 106 ? -27.479 -14.037 -15.655 1.00 40.22 106 ASP A C 1
ATOM 850 O O . ASP A 1 106 ? -28.270 -14.966 -15.779 1.00 40.22 106 ASP A O 1
ATOM 854 N N . ILE A 1 107 ? -27.899 -12.766 -15.698 1.00 40.97 107 ILE A N 1
ATOM 855 C CA . ILE A 1 107 ? -29.215 -12.366 -16.250 1.00 40.97 107 ILE A CA 1
ATOM 856 C C . ILE A 1 107 ? -29.105 -12.049 -17.762 1.00 40.97 107 ILE A C 1
ATOM 858 O O . ILE A 1 107 ? -30.074 -11.638 -18.384 1.00 40.97 107 ILE A O 1
ATOM 862 N N . ASN A 1 108 ? -27.951 -12.274 -18.406 1.00 39.09 108 ASN A N 1
ATOM 863 C CA . ASN A 1 108 ? -27.747 -11.942 -19.827 1.00 39.09 108 ASN A CA 1
ATOM 864 C C . ASN A 1 108 ? -27.081 -13.054 -20.664 1.00 39.09 108 ASN A C 1
ATOM 866 O O . ASN A 1 108 ? -26.321 -12.757 -21.587 1.00 39.09 108 ASN A O 1
ATOM 870 N N . CYS A 1 109 ? -27.391 -14.323 -20.403 1.00 36.69 109 CYS A N 1
ATOM 871 C CA . CYS A 1 109 ? -27.192 -15.387 -21.386 1.00 36.69 109 CYS A CA 1
ATOM 872 C C . CYS A 1 109 ? -28.540 -16.056 -21.690 1.00 36.69 109 CYS A C 1
ATOM 874 O O . CYS A 1 109 ? -29.054 -16.878 -20.939 1.00 36.69 109 CYS A O 1
ATOM 876 N N . GLU A 1 110 ? -29.153 -15.642 -22.800 1.00 40.66 110 GLU A N 1
ATOM 877 C CA . GLU A 1 110 ? -30.145 -16.468 -23.480 1.00 40.66 110 GLU A CA 1
ATOM 878 C C . GLU A 1 110 ? -29.384 -17.640 -24.103 1.00 40.66 110 GLU A C 1
ATOM 880 O O . GLU A 1 110 ? -28.845 -17.493 -25.192 1.00 40.66 110 GLU A O 1
ATOM 885 N N . ASP A 1 111 ? -29.291 -18.766 -23.403 1.00 37.91 111 ASP A N 1
ATOM 886 C CA . ASP A 1 111 ? -29.114 -20.066 -24.046 1.00 37.91 111 ASP A CA 1
ATOM 887 C C . ASP A 1 111 ? -29.824 -21.136 -23.202 1.00 37.91 111 ASP A C 1
ATOM 889 O O . ASP A 1 111 ? -29.516 -21.363 -22.031 1.00 37.91 111 ASP A O 1
ATOM 893 N N . ASP A 1 112 ? -30.839 -21.730 -23.828 1.00 44.34 112 ASP A N 1
ATOM 894 C CA . ASP A 1 112 ? -31.569 -22.912 -23.386 1.00 44.34 112 ASP A CA 1
ATOM 895 C C . ASP A 1 112 ? -30.601 -24.084 -23.155 1.00 44.34 112 ASP A C 1
ATOM 897 O O . ASP A 1 112 ? -29.864 -24.447 -24.067 1.00 44.34 112 ASP A O 1
ATOM 901 N N . ASP A 1 113 ? -30.662 -24.717 -21.980 1.00 40.94 113 ASP A N 1
ATOM 902 C CA . ASP A 1 113 ? -30.688 -26.181 -21.864 1.00 40.94 113 ASP A CA 1
ATOM 903 C C . ASP A 1 113 ? -31.104 -26.609 -20.440 1.00 40.94 113 ASP A C 1
ATOM 905 O O . ASP A 1 113 ? -30.472 -26.295 -19.428 1.00 40.94 113 ASP A O 1
ATOM 909 N N . ASP A 1 114 ? -32.222 -27.335 -20.379 1.00 45.22 114 ASP A N 1
ATOM 910 C CA . ASP A 1 114 ? -32.778 -27.990 -19.198 1.00 45.22 114 ASP A CA 1
ATOM 911 C C . ASP A 1 114 ? -31.859 -29.125 -18.704 1.00 45.22 114 ASP A C 1
ATOM 913 O O . ASP A 1 114 ? -31.864 -30.221 -19.263 1.00 45.22 114 ASP A O 1
ATOM 917 N N . GLU A 1 115 ? -31.195 -28.940 -17.561 1.00 40.59 115 GLU A N 1
ATOM 918 C CA . GLU A 1 115 ? -31.000 -30.026 -16.594 1.00 40.59 115 GLU A CA 1
ATOM 919 C C . GLU A 1 115 ? -31.349 -29.536 -15.179 1.00 40.59 115 GLU A C 1
ATOM 921 O O . GLU A 1 115 ? -30.698 -28.669 -14.598 1.00 40.59 115 GLU A O 1
ATOM 926 N N . ASN A 1 116 ? -32.417 -30.111 -14.613 1.00 44.03 116 ASN A N 1
ATOM 927 C CA . ASN A 1 116 ? -32.821 -29.957 -13.215 1.00 44.03 116 ASN A CA 1
ATOM 928 C C . ASN A 1 116 ? -31.719 -30.496 -12.282 1.00 44.03 116 ASN A C 1
ATOM 930 O O . ASN A 1 116 ? -31.781 -31.637 -11.815 1.00 44.03 116 ASN A O 1
ATOM 934 N N . VAL A 1 117 ? -30.722 -29.666 -11.978 1.00 43.78 117 VAL A N 1
ATOM 935 C CA . VAL A 1 117 ? -29.813 -29.874 -10.848 1.00 43.78 117 VAL A CA 1
ATOM 936 C C . VAL A 1 117 ? -30.617 -29.652 -9.569 1.00 43.78 117 VAL A C 1
ATOM 938 O O . VAL A 1 117 ? -31.255 -28.622 -9.381 1.00 43.78 117 VAL A O 1
ATOM 941 N N . SER A 1 118 ? -30.632 -30.653 -8.695 1.00 41.53 118 SER A N 1
ATOM 942 C CA . SER A 1 118 ? -31.378 -30.683 -7.434 1.00 41.53 118 SER A CA 1
ATOM 943 C C . SER A 1 118 ? -31.122 -29.446 -6.554 1.00 41.53 118 SER A C 1
ATOM 945 O O . SER A 1 118 ? -30.117 -29.368 -5.846 1.00 41.53 118 SER A O 1
ATOM 947 N N . THR A 1 119 ? -32.068 -28.508 -6.562 1.00 49.94 119 THR A N 1
ATOM 948 C CA . THR A 1 119 ? -32.046 -27.187 -5.910 1.00 49.94 119 THR A CA 1
ATOM 949 C C . THR A 1 119 ? -32.292 -27.218 -4.395 1.00 49.94 119 THR A C 1
ATOM 951 O O . THR A 1 119 ? -33.128 -26.469 -3.899 1.00 49.94 119 THR A O 1
ATOM 954 N N . ASN A 1 120 ? -31.634 -28.088 -3.621 1.00 56.66 120 ASN A N 1
ATOM 955 C CA . ASN A 1 120 ? -31.880 -28.105 -2.166 1.00 56.66 120 ASN A CA 1
ATOM 956 C C . ASN A 1 120 ? -30.691 -28.502 -1.281 1.00 56.66 120 ASN A C 1
ATOM 958 O O . ASN A 1 120 ? -30.884 -28.900 -0.131 1.00 56.66 120 ASN A O 1
ATOM 962 N N . THR A 1 121 ? -29.461 -28.421 -1.791 1.00 71.25 121 THR A N 1
ATOM 963 C CA . THR A 1 121 ? -28.278 -28.690 -0.964 1.00 71.25 121 THR A CA 1
ATOM 964 C C . THR A 1 121 ? -27.974 -27.458 -0.105 1.00 71.25 121 THR A C 1
ATOM 966 O O . THR A 1 121 ? -27.659 -26.412 -0.674 1.00 71.25 121 THR A O 1
ATOM 969 N N . PRO A 1 122 ? -28.056 -27.542 1.236 1.00 80.69 122 PRO A N 1
ATOM 970 C CA . PRO A 1 122 ? -27.739 -26.410 2.097 1.00 80.69 122 PRO A CA 1
ATOM 971 C C . PRO A 1 122 ? -26.254 -26.052 1.982 1.00 80.69 122 PRO A C 1
ATOM 973 O O . PRO A 1 122 ? -25.388 -26.930 1.927 1.00 80.69 122 PRO A O 1
ATOM 976 N N . LEU A 1 123 ? -25.973 -24.753 1.972 1.00 86.00 123 LEU A N 1
ATOM 977 C CA . LEU A 1 123 ? -24.634 -24.198 2.062 1.00 86.00 123 LEU A CA 1
ATOM 978 C C . LEU A 1 123 ? -24.084 -24.482 3.463 1.00 86.00 123 LEU A C 1
ATOM 980 O O . LEU A 1 123 ? -24.724 -24.158 4.465 1.00 86.00 123 LEU A O 1
ATOM 984 N N . VAL A 1 124 ? -22.904 -25.096 3.537 1.00 89.38 124 VAL A N 1
ATOM 985 C CA . VAL A 1 124 ? -22.212 -25.347 4.805 1.00 89.38 124 VAL A CA 1
ATOM 986 C C . VAL A 1 124 ? -21.129 -24.294 4.976 1.00 89.38 124 VAL A C 1
ATOM 988 O O . VAL A 1 124 ? -20.136 -24.291 4.245 1.00 89.38 124 VAL A O 1
ATOM 991 N N . ILE A 1 125 ? -21.333 -23.403 5.940 1.00 90.88 125 ILE A N 1
ATOM 992 C CA . ILE A 1 125 ? -20.430 -22.297 6.254 1.00 90.88 125 ILE A CA 1
ATOM 993 C C . ILE A 1 125 ? -19.736 -22.607 7.568 1.00 90.88 125 ILE A C 1
ATOM 995 O O . ILE A 1 125 ? -20.375 -23.021 8.531 1.00 90.88 125 ILE A O 1
ATOM 999 N N . ARG A 1 126 ? -18.430 -22.384 7.619 1.00 93.38 126 ARG A N 1
ATOM 1000 C CA . ARG A 1 126 ? -17.622 -22.550 8.820 1.00 93.38 126 ARG A CA 1
ATOM 1001 C C . ARG A 1 126 ? -17.072 -21.208 9.260 1.00 93.38 126 ARG A C 1
ATOM 1003 O O . ARG A 1 126 ? -16.411 -20.528 8.474 1.00 93.38 126 ARG A O 1
ATOM 1010 N N . VAL A 1 127 ? -17.302 -20.887 10.528 1.00 94.25 127 VAL A N 1
ATOM 1011 C CA . VAL A 1 127 ? -16.732 -19.730 11.220 1.00 94.25 127 VAL A CA 1
ATOM 1012 C C . VAL A 1 127 ? -15.775 -20.239 12.290 1.00 94.25 127 VAL A C 1
ATOM 1014 O O . VAL A 1 127 ? -16.128 -21.085 13.112 1.00 94.25 127 VAL A O 1
ATOM 1017 N N . LYS A 1 128 ? -14.551 -19.721 12.269 1.00 94.31 128 LYS A N 1
ATOM 1018 C CA . LYS A 1 128 ? -13.478 -20.036 13.207 1.00 94.31 128 LYS A CA 1
ATOM 1019 C C . LYS A 1 128 ? -12.948 -18.769 13.851 1.00 94.31 128 LYS A C 1
ATOM 1021 O O . LYS A 1 128 ? -12.619 -17.820 13.145 1.00 94.31 128 LYS A O 1
ATOM 1026 N N . ILE A 1 129 ? -12.814 -18.767 15.172 1.00 94.50 129 ILE A N 1
ATOM 1027 C CA . ILE A 1 129 ? -12.220 -17.655 15.921 1.00 94.50 129 ILE A CA 1
ATOM 1028 C C . ILE A 1 129 ? -10.955 -18.174 16.595 1.00 94.50 129 ILE A C 1
ATOM 1030 O O . ILE A 1 129 ? -11.020 -19.009 17.494 1.00 94.50 129 ILE A O 1
ATOM 1034 N N . HIS A 1 130 ? -9.799 -17.684 16.150 1.00 92.88 130 HIS A N 1
ATOM 1035 C CA . HIS A 1 130 ? -8.499 -18.154 16.631 1.00 92.88 130 HIS A CA 1
ATOM 1036 C C . HIS A 1 130 ? -8.086 -17.412 17.904 1.00 92.88 130 HIS A C 1
ATOM 1038 O O . HIS A 1 130 ? -7.918 -18.023 18.959 1.00 92.88 130 HIS A O 1
ATOM 1044 N N . GLU A 1 131 ? -7.943 -16.086 17.825 1.00 91.88 131 GLU A N 1
ATOM 1045 C CA . GLU A 1 131 ? -7.471 -15.252 18.937 1.00 91.88 131 GLU A CA 1
ATOM 1046 C C . GLU A 1 131 ? -7.769 -13.758 18.739 1.00 91.88 131 GLU A C 1
ATOM 1048 O O . GLU A 1 131 ? -7.888 -13.279 17.615 1.00 91.88 131 GLU A O 1
ATOM 1053 N N . ALA A 1 132 ? -7.817 -12.993 19.828 1.00 89.44 132 ALA A N 1
ATOM 1054 C CA . ALA A 1 132 ? -7.806 -11.533 19.828 1.00 89.44 132 ALA A CA 1
ATOM 1055 C C . ALA A 1 132 ? -6.450 -11.015 20.322 1.00 89.44 132 ALA A C 1
ATOM 1057 O O . ALA A 1 132 ? -5.989 -11.380 21.403 1.00 89.44 132 ALA A O 1
ATOM 1058 N N . ARG A 1 133 ? -5.814 -10.135 19.547 1.00 87.69 133 ARG A N 1
ATOM 1059 C CA . ARG A 1 133 ? -4.512 -9.526 19.850 1.00 87.69 133 ARG A CA 1
ATOM 1060 C C . ARG A 1 133 ? -4.658 -8.025 20.071 1.00 87.69 133 ARG A C 1
ATOM 1062 O O . ARG A 1 133 ? -5.484 -7.373 19.439 1.00 87.69 133 ARG A O 1
ATOM 1069 N N . GLY A 1 134 ? -3.790 -7.461 20.908 1.00 79.50 134 GLY A N 1
ATOM 1070 C CA . GLY A 1 134 ? -3.686 -6.007 21.051 1.00 79.50 134 GLY A CA 1
ATOM 1071 C C . GLY A 1 134 ? -4.701 -5.376 22.008 1.00 79.50 134 GLY A C 1
ATOM 1072 O O . GLY A 1 134 ? -4.772 -4.157 22.044 1.00 79.50 134 GLY A O 1
ATOM 1073 N N . LEU A 1 135 ? -5.453 -6.168 22.783 1.00 81.94 135 LEU A N 1
ATOM 1074 C CA . LEU A 1 135 ? -6.543 -5.653 23.618 1.00 81.94 135 LEU A CA 1
ATOM 1075 C C . LEU A 1 135 ? -6.030 -4.763 24.768 1.00 81.94 135 LEU A C 1
ATOM 1077 O O . LEU A 1 135 ? -4.971 -5.074 25.339 1.00 81.94 135 LEU A O 1
ATOM 1081 N N . PRO A 1 136 ? -6.785 -3.724 25.188 1.00 75.56 136 PRO A N 1
ATOM 1082 C CA . PRO A 1 136 ? -6.398 -2.861 26.299 1.00 75.56 136 PRO A CA 1
ATOM 1083 C C . PRO A 1 136 ? -6.382 -3.653 27.608 1.00 75.56 136 PRO A C 1
ATOM 1085 O O . PRO A 1 136 ? -7.398 -4.223 28.008 1.00 75.56 136 PRO A O 1
ATOM 1088 N N . LYS A 1 137 ? -5.245 -3.673 28.315 1.00 71.25 137 LYS A N 1
ATOM 1089 C CA . LYS A 1 137 ? -5.096 -4.412 29.586 1.00 71.25 137 LYS A CA 1
ATOM 1090 C C . LYS A 1 137 ? -6.153 -4.069 30.630 1.00 71.25 137 LYS A C 1
ATOM 1092 O O . LYS A 1 137 ? -6.560 -4.948 31.388 1.00 71.25 137 LYS A O 1
ATOM 1097 N N . ASP A 1 138 ? -6.596 -2.816 30.636 1.00 70.44 138 ASP A N 1
ATOM 1098 C CA . ASP A 1 138 ? -7.572 -2.310 31.594 1.00 70.44 138 ASP A CA 1
ATOM 1099 C C . ASP A 1 138 ? -8.946 -2.970 31.421 1.00 70.44 138 ASP A C 1
ATOM 1101 O O . ASP A 1 138 ? -9.674 -3.061 32.403 1.00 70.44 138 ASP A O 1
ATOM 1105 N N . LEU A 1 139 ? -9.274 -3.466 30.218 1.00 74.25 139 LEU A N 1
ATOM 1106 C CA . LEU A 1 139 ? -10.554 -4.102 29.864 1.00 74.25 139 LEU A CA 1
ATOM 1107 C C . LEU A 1 139 ? -10.426 -5.601 29.527 1.00 74.25 139 LEU A C 1
ATOM 1109 O O . LEU A 1 139 ? -11.424 -6.312 29.453 1.00 74.25 139 LEU A O 1
ATOM 1113 N N . ALA A 1 140 ? -9.206 -6.104 29.325 1.00 73.69 140 ALA A N 1
ATOM 1114 C CA . ALA A 1 140 ? -8.952 -7.443 28.800 1.00 73.69 140 ALA A CA 1
ATOM 1115 C C . ALA A 1 140 ? -8.918 -8.554 29.876 1.00 73.69 140 ALA A C 1
ATOM 1117 O O . ALA A 1 140 ? -8.056 -9.437 29.831 1.00 73.69 140 ALA A O 1
ATOM 1118 N N . ASN A 1 141 ? -9.820 -8.557 30.863 1.00 75.88 141 ASN A N 1
ATOM 1119 C CA . ASN A 1 141 ? -9.927 -9.669 31.827 1.00 75.88 141 ASN A CA 1
ATOM 1120 C C . ASN A 1 141 ? -11.169 -10.512 31.587 1.00 75.88 141 ASN A C 1
ATOM 1122 O O . ASN A 1 141 ? -12.240 -9.966 31.371 1.00 75.88 141 ASN A O 1
ATOM 1126 N N . PHE A 1 142 ? -11.010 -11.839 31.616 1.00 80.19 142 PHE A N 1
ATOM 1127 C CA . PHE A 1 142 ? -12.055 -12.798 31.230 1.00 80.19 142 PHE A CA 1
ATOM 1128 C C . PHE A 1 142 ? -12.748 -12.383 29.926 1.00 80.19 142 PHE A C 1
ATOM 1130 O O . PHE A 1 142 ? -13.932 -12.058 29.910 1.00 80.19 142 PHE A O 1
ATOM 1137 N N . VAL A 1 143 ? -11.955 -12.301 28.856 1.00 86.62 143 VAL A N 1
ATOM 1138 C CA . VAL A 1 143 ? -12.456 -11.877 27.548 1.00 86.62 143 VAL A CA 1
ATOM 1139 C C . VAL A 1 143 ? -13.178 -13.041 26.888 1.00 86.62 143 VAL A C 1
ATOM 1141 O O . VAL A 1 143 ? -12.610 -14.128 26.830 1.00 86.62 143 VAL A O 1
ATOM 1144 N N . PHE A 1 144 ? -14.377 -12.808 26.368 1.00 90.62 144 PHE A N 1
ATOM 1145 C CA . PHE A 1 144 ? -15.128 -13.765 25.554 1.00 90.62 144 PHE A CA 1
ATOM 1146 C C . PHE A 1 144 ? -15.667 -13.076 24.298 1.00 90.62 144 PHE A C 1
ATOM 1148 O O . PHE A 1 144 ? -15.800 -11.848 24.263 1.00 90.62 144 PHE A O 1
ATOM 1155 N N . CYS A 1 145 ? -15.952 -13.864 23.264 1.00 93.12 145 CYS A N 1
ATOM 1156 C CA . CYS A 1 145 ? -16.597 -13.373 22.050 1.00 93.12 145 CYS A CA 1
ATOM 1157 C C . CYS A 1 145 ? -18.058 -13.819 22.003 1.00 93.12 145 CYS A C 1
ATOM 1159 O O . CYS A 1 145 ? -18.402 -14.893 22.492 1.00 93.12 145 CYS A O 1
ATOM 1161 N N . GLN A 1 146 ? -18.911 -13.007 21.396 1.00 93.38 146 GLN A N 1
ATOM 1162 C CA . GLN A 1 146 ? -20.326 -13.290 21.208 1.00 93.38 146 GLN A CA 1
ATOM 1163 C C . GLN A 1 146 ? -20.724 -12.913 19.783 1.00 93.38 146 GLN A C 1
ATOM 1165 O O . GLN A 1 146 ? -20.369 -11.835 19.315 1.00 93.38 146 GLN A O 1
ATOM 1170 N N . TYR A 1 147 ? -21.449 -13.779 19.079 1.00 94.25 147 TYR A N 1
ATOM 1171 C CA . TYR A 1 147 ? -21.975 -13.452 17.754 1.00 94.25 147 TYR A CA 1
ATOM 1172 C C . TYR A 1 147 ? -23.276 -14.196 17.454 1.00 94.25 147 TYR A C 1
ATOM 1174 O O . TYR A 1 147 ? -23.573 -15.235 18.044 1.00 94.25 147 TYR A O 1
ATOM 1182 N N . MET A 1 148 ? -24.038 -13.658 16.508 1.00 91.44 148 MET A N 1
ATOM 1183 C CA . MET A 1 148 ? -25.241 -14.268 15.947 1.00 91.44 148 MET A CA 1
ATOM 1184 C C . MET A 1 148 ? -25.041 -14.377 14.438 1.00 91.44 148 MET A C 1
ATOM 1186 O O . MET A 1 148 ? -24.575 -13.426 13.809 1.00 91.44 148 MET A O 1
ATOM 1190 N N . PHE A 1 149 ? -25.324 -15.545 13.865 1.00 88.94 149 PHE A N 1
ATOM 1191 C CA . PHE A 1 149 ? -25.093 -15.794 12.446 1.00 88.94 149 PHE A CA 1
ATOM 1192 C C . PHE A 1 149 ? -26.413 -16.007 11.712 1.00 88.94 149 PHE A C 1
ATOM 1194 O O . PHE A 1 149 ? -27.035 -17.057 11.857 1.00 88.94 149 PHE A O 1
ATOM 1201 N N . TRP A 1 150 ? -26.783 -15.042 10.866 1.00 85.00 150 TRP A N 1
ATOM 1202 C CA . TRP A 1 150 ? -27.990 -15.107 10.040 1.00 85.00 150 TRP A CA 1
ATOM 1203 C C . TRP A 1 150 ? -29.257 -15.429 10.866 1.00 85.00 150 TRP A C 1
ATOM 1205 O O . TRP A 1 150 ? -29.384 -14.967 11.994 1.00 85.00 150 TRP A O 1
ATOM 1215 N N . ASP A 1 151 ? -30.170 -16.224 10.310 1.00 79.56 151 ASP A N 1
ATOM 1216 C CA . ASP A 1 151 ? -31.449 -16.680 10.875 1.00 79.56 151 ASP A CA 1
ATOM 1217 C C . ASP A 1 151 ? -31.292 -17.767 11.965 1.00 79.56 151 ASP A C 1
ATOM 1219 O O . ASP A 1 151 ? -32.184 -18.577 12.205 1.00 79.56 151 ASP A O 1
ATOM 1223 N N . HIS A 1 152 ? -30.119 -17.850 12.603 1.00 81.12 152 HIS A N 1
ATOM 1224 C CA . HIS A 1 152 ? -29.947 -18.667 13.801 1.00 81.12 152 HIS A CA 1
ATOM 1225 C C . HIS A 1 152 ? -30.276 -17.837 15.046 1.00 81.12 152 HIS A C 1
ATOM 1227 O O . HIS A 1 152 ? -29.525 -16.935 15.410 1.00 81.12 152 HIS A O 1
ATOM 1233 N N . ASP A 1 153 ? -31.357 -18.212 15.735 1.00 74.50 153 ASP A N 1
ATOM 1234 C CA . ASP A 1 153 ? -31.812 -17.574 16.983 1.00 74.50 153 ASP A CA 1
ATOM 1235 C C . ASP A 1 153 ? -30.822 -17.732 18.156 1.00 74.50 153 ASP A C 1
ATOM 1237 O O . ASP A 1 153 ? -30.846 -16.959 19.119 1.00 74.50 153 ASP A O 1
ATOM 1241 N N . ASP A 1 154 ? -29.940 -18.733 18.091 1.00 85.00 154 ASP A N 1
ATOM 1242 C CA . ASP A 1 154 ? -28.990 -19.038 19.156 1.00 85.00 154 ASP A CA 1
ATOM 1243 C C . ASP A 1 154 ? -27.741 -18.153 19.059 1.00 85.00 154 ASP A C 1
ATOM 1245 O O . ASP A 1 154 ? -26.915 -18.271 18.149 1.00 85.00 154 ASP A O 1
ATOM 1249 N N . VAL A 1 155 ? -27.566 -17.295 20.064 1.00 86.81 155 VAL A N 1
ATOM 1250 C CA . VAL A 1 155 ? -26.334 -16.529 20.259 1.00 86.81 155 VAL A CA 1
ATOM 1251 C C . VAL A 1 155 ? -25.188 -17.482 20.601 1.00 86.81 155 VAL A C 1
ATOM 1253 O O . VAL A 1 155 ? -25.231 -18.201 21.602 1.00 86.81 155 VAL A O 1
ATOM 1256 N N . VAL A 1 156 ? -24.122 -17.447 19.803 1.00 89.75 156 VAL A N 1
ATOM 1257 C CA . VAL A 1 156 ? -22.918 -18.241 20.045 1.00 89.75 156 VAL A CA 1
ATOM 1258 C C . VAL A 1 156 ? -21.985 -17.466 20.968 1.00 89.75 156 VAL A C 1
ATOM 1260 O O . VAL A 1 156 ? -21.490 -16.397 20.610 1.00 89.75 156 VAL A O 1
ATOM 1263 N N . ILE A 1 157 ? -21.730 -18.021 22.155 1.00 89.31 157 ILE A N 1
ATOM 1264 C CA . ILE A 1 157 ? -20.774 -17.486 23.131 1.00 89.31 157 ILE A CA 1
ATOM 1265 C C . ILE A 1 157 ? -19.498 -18.319 23.069 1.00 89.31 157 ILE A C 1
ATOM 1267 O O . ILE A 1 157 ? -19.522 -19.537 23.243 1.00 89.31 157 ILE A O 1
ATOM 1271 N N . VAL A 1 158 ? -18.379 -17.643 22.847 1.00 89.62 158 VAL A N 1
ATOM 1272 C CA . VAL A 1 158 ? -17.060 -18.238 22.676 1.00 89.62 158 VAL A CA 1
ATOM 1273 C C . VAL A 1 158 ? -16.184 -17.884 23.880 1.00 89.62 158 VAL A C 1
ATOM 1275 O O . VAL A 1 158 ? -15.698 -16.750 23.972 1.00 89.62 158 VAL A O 1
ATOM 1278 N N . PRO A 1 159 ? -15.987 -18.819 24.826 1.00 86.44 159 PRO A N 1
ATOM 1279 C CA . PRO A 1 159 ? -15.110 -18.604 25.968 1.00 86.44 159 PRO A CA 1
ATOM 1280 C C . PRO A 1 159 ? -13.630 -18.631 25.541 1.00 86.44 159 PRO A C 1
ATOM 1282 O O . PRO A 1 159 ? -13.291 -19.247 24.531 1.00 86.44 159 PRO A O 1
ATOM 1285 N N . PRO A 1 160 ? -12.729 -17.985 26.300 1.00 85.50 160 PRO A N 1
ATOM 1286 C CA . PRO A 1 160 ? -11.298 -18.048 26.029 1.00 85.50 160 PRO A CA 1
ATOM 1287 C C . PRO A 1 160 ? -10.752 -19.453 26.306 1.00 85.50 160 PRO A C 1
ATOM 1289 O O . PRO A 1 160 ? -11.179 -20.111 27.257 1.00 85.50 160 PRO A O 1
ATOM 1292 N N . ASP A 1 161 ? -9.757 -19.881 25.531 1.00 79.12 161 ASP A N 1
ATOM 1293 C CA . ASP A 1 161 ? -9.011 -21.105 25.808 1.00 79.12 161 ASP A CA 1
ATOM 1294 C C . ASP A 1 161 ? -8.098 -20.874 27.022 1.00 79.12 161 ASP A C 1
ATOM 1296 O O . ASP A 1 161 ? -7.103 -20.138 26.974 1.00 79.12 161 ASP A O 1
ATOM 1300 N N . ILE A 1 162 ? -8.482 -21.447 28.163 1.00 64.56 162 ILE A N 1
ATOM 1301 C CA . ILE A 1 162 ? -7.748 -21.318 29.423 1.00 64.56 162 ILE A CA 1
ATOM 1302 C C . ILE A 1 162 ? -6.626 -22.352 29.413 1.00 64.56 162 ILE A C 1
ATOM 1304 O O . ILE A 1 162 ? -6.723 -23.405 30.043 1.00 64.56 162 ILE A O 1
ATOM 1308 N N . ASN A 1 163 ? -5.533 -22.035 28.720 1.00 55.75 163 ASN A N 1
ATOM 1309 C CA . ASN A 1 163 ? -4.304 -22.805 28.833 1.00 55.75 163 ASN A CA 1
ATOM 1310 C C . ASN A 1 163 ? -3.369 -22.130 29.867 1.00 55.75 163 ASN A C 1
ATOM 1312 O O . ASN A 1 163 ? -2.815 -21.056 29.584 1.00 55.75 163 ASN A O 1
ATOM 1316 N N . PRO A 1 164 ? -3.210 -22.701 31.082 1.00 47.66 164 PRO A N 1
ATOM 1317 C CA . PRO A 1 164 ? -2.528 -22.057 32.214 1.00 47.66 164 PRO A CA 1
ATOM 1318 C C . PRO A 1 164 ? -1.032 -21.771 31.986 1.00 47.66 164 PRO A C 1
ATOM 1320 O O . PRO A 1 164 ? -0.448 -21.003 32.747 1.00 47.66 164 PRO A O 1
ATOM 1323 N N . ASP A 1 165 ? -0.430 -22.308 30.920 1.00 38.56 165 ASP A N 1
ATOM 1324 C CA . ASP A 1 165 ? 0.994 -22.143 30.596 1.00 38.56 165 ASP A CA 1
ATOM 1325 C C . ASP A 1 165 ? 1.294 -21.037 29.558 1.00 38.56 165 ASP A C 1
ATOM 1327 O O . ASP A 1 165 ? 2.457 -20.781 29.246 1.00 38.56 165 ASP A O 1
ATOM 1331 N N . THR A 1 166 ? 0.279 -20.341 29.022 1.00 44.19 166 THR A N 1
ATOM 1332 C CA . THR A 1 166 ? 0.466 -19.336 27.943 1.00 44.19 166 THR A CA 1
ATOM 1333 C C . THR A 1 166 ? 0.250 -17.875 28.329 1.00 44.19 166 THR A C 1
ATOM 1335 O O . THR A 1 166 ? 0.275 -17.008 27.454 1.00 44.19 166 THR A O 1
ATOM 1338 N N . THR A 1 167 ? 0.135 -17.532 29.616 1.00 40.84 167 THR A N 1
ATOM 1339 C CA . THR A 1 167 ? 0.255 -16.121 30.021 1.00 40.84 167 THR A CA 1
ATOM 1340 C C . THR A 1 167 ? 1.717 -15.681 29.952 1.00 40.84 167 THR A C 1
ATOM 1342 O O . THR A 1 167 ? 2.370 -15.470 30.972 1.00 40.84 167 THR A O 1
ATOM 1345 N N . THR A 1 168 ? 2.259 -15.518 28.745 1.00 40.16 168 THR A N 1
ATOM 1346 C CA . THR A 1 168 ? 3.434 -14.674 28.558 1.00 40.16 168 THR A CA 1
ATOM 1347 C C . THR A 1 168 ? 3.001 -13.256 28.899 1.00 40.16 168 THR A C 1
ATOM 1349 O O . THR A 1 168 ? 2.367 -12.571 28.094 1.00 40.16 168 THR A O 1
ATOM 1352 N N . SER A 1 169 ? 3.309 -12.811 30.118 1.00 41.88 169 SER A N 1
ATOM 1353 C CA . SER A 1 169 ? 3.376 -11.387 30.414 1.00 41.88 169 SER A CA 1
ATOM 1354 C C . SER A 1 169 ? 4.571 -10.822 29.649 1.00 41.88 169 SER A C 1
ATOM 1356 O O . SER A 1 169 ? 5.636 -10.567 30.212 1.00 41.88 169 SER A O 1
ATOM 1358 N N . ASP A 1 170 ? 4.413 -10.652 28.340 1.00 41.78 170 ASP A N 1
ATOM 1359 C CA . ASP A 1 170 ? 5.261 -9.722 27.622 1.00 41.78 170 ASP A CA 1
ATOM 1360 C C . ASP A 1 170 ? 5.035 -8.369 28.294 1.00 41.78 170 ASP A C 1
ATOM 1362 O O . ASP A 1 170 ? 3.897 -7.955 28.530 1.00 41.78 170 ASP A O 1
ATOM 1366 N N . GLY A 1 171 ? 6.111 -7.661 28.626 1.00 43.31 171 GLY A N 1
ATOM 1367 C CA . GLY A 1 171 ? 6.068 -6.318 29.217 1.00 43.31 171 GLY A CA 1
ATOM 1368 C C . GLY A 1 171 ? 5.377 -5.250 28.344 1.00 43.31 171 GLY A C 1
ATOM 1369 O O . GLY A 1 171 ? 5.544 -4.059 28.587 1.00 43.31 171 GLY A O 1
ATOM 1370 N N . ARG A 1 172 ? 4.618 -5.649 27.315 1.00 46.78 172 ARG A N 1
ATOM 1371 C CA . ARG A 1 172 ? 3.756 -4.821 26.466 1.00 46.78 172 ARG A CA 1
ATOM 1372 C C . ARG A 1 172 ? 2.465 -4.469 27.180 1.00 46.78 172 ARG A C 1
ATOM 1374 O O . ARG A 1 172 ? 1.940 -5.294 27.907 1.00 46.78 172 ARG A O 1
ATOM 1381 N N . SER A 1 173 ? 1.936 -3.270 26.958 1.00 51.88 173 SER A N 1
ATOM 1382 C CA . SER A 1 173 ? 0.657 -2.755 27.486 1.00 51.88 173 SER A CA 1
ATOM 1383 C C . SER A 1 173 ? -0.601 -3.424 26.908 1.00 51.88 173 SER A C 1
ATOM 1385 O O . SER A 1 173 ? -1.706 -3.098 27.331 1.00 51.88 173 SER A O 1
ATOM 1387 N N . THR A 1 174 ? -0.451 -4.395 26.006 1.00 61.94 174 THR A N 1
ATOM 1388 C CA . THR A 1 174 ? -1.544 -5.098 25.327 1.00 61.94 174 THR A CA 1
ATOM 1389 C C . THR A 1 174 ? -1.625 -6.564 25.748 1.00 61.94 174 THR A C 1
ATOM 1391 O O . THR A 1 174 ? -0.621 -7.165 26.136 1.00 61.94 174 THR A O 1
ATOM 1394 N N . LYS A 1 175 ? -2.829 -7.144 25.704 1.00 75.00 175 LYS A N 1
ATOM 1395 C CA . LYS A 1 175 ? -3.072 -8.563 26.008 1.00 75.00 175 LYS A CA 1
ATOM 1396 C C . LYS A 1 175 ? -3.522 -9.311 24.752 1.00 75.00 175 LYS A C 1
ATOM 1398 O O . LYS A 1 175 ? -4.245 -8.758 23.922 1.00 75.00 175 LYS A O 1
ATOM 1403 N N . THR A 1 176 ? -3.102 -10.567 24.638 1.00 83.25 176 THR A N 1
ATOM 1404 C CA . THR A 1 176 ? -3.584 -11.514 23.625 1.00 83.25 176 THR A CA 1
ATOM 1405 C C . THR A 1 176 ? -4.406 -12.597 24.312 1.00 83.25 176 THR A C 1
ATOM 1407 O O . THR A 1 176 ? -4.002 -13.095 25.364 1.00 83.25 176 THR A O 1
ATOM 1410 N N . VAL A 1 177 ? -5.556 -12.941 23.739 1.00 84.81 177 VAL A N 1
ATOM 1411 C CA . VAL A 1 177 ? -6.482 -13.960 24.246 1.00 84.81 177 VAL A CA 1
ATOM 1412 C C . VAL A 1 177 ? -6.778 -14.943 23.125 1.00 84.81 177 VAL A C 1
ATOM 1414 O O . VAL A 1 177 ? -7.178 -14.524 22.045 1.00 84.81 177 VAL A O 1
ATOM 1417 N N . LYS A 1 178 ? -6.576 -16.236 23.373 1.00 88.44 178 LYS A N 1
ATOM 1418 C CA . LYS A 1 178 ? -6.883 -17.305 22.416 1.00 88.44 178 LYS A CA 1
ATOM 1419 C C . LYS A 1 178 ? -8.275 -17.871 22.678 1.00 88.44 178 LYS A C 1
ATOM 1421 O O . LYS A 1 178 ? -8.703 -17.893 23.828 1.00 88.44 178 LYS A O 1
ATOM 1426 N N . PHE A 1 179 ? -8.953 -18.312 21.624 1.00 87.25 179 PHE A N 1
ATOM 1427 C CA . PHE A 1 179 ? -10.303 -18.882 21.680 1.00 87.25 179 PHE A CA 1
ATOM 1428 C C . PHE A 1 179 ? -10.373 -20.281 21.056 1.00 87.25 179 PHE A C 1
ATOM 1430 O O . PHE A 1 179 ? -11.078 -21.126 21.587 1.00 87.25 179 PHE A O 1
ATOM 1437 N N . GLU A 1 180 ? -9.653 -20.517 19.949 1.00 86.94 180 GLU A N 1
ATOM 1438 C CA . GLU A 1 180 ? -9.663 -21.784 19.186 1.00 86.94 180 GLU A CA 1
ATOM 1439 C C . GLU A 1 180 ? -11.076 -22.372 18.971 1.00 86.94 180 GLU A C 1
ATOM 1441 O O . GLU A 1 180 ? -11.324 -23.565 19.137 1.00 86.94 180 GLU A O 1
ATOM 1446 N N . HIS A 1 181 ? -12.020 -21.515 18.580 1.00 90.75 181 HIS A N 1
ATOM 1447 C CA . HIS A 1 181 ? -13.419 -21.879 18.353 1.00 90.75 181 HIS A CA 1
ATOM 1448 C C . HIS A 1 181 ? -13.690 -22.229 16.894 1.00 90.75 181 HIS A C 1
ATOM 1450 O O . HIS A 1 181 ? -13.179 -21.571 15.987 1.00 90.75 181 HIS A O 1
ATOM 1456 N N . GLU A 1 182 ? -14.546 -23.224 16.667 1.00 93.12 182 GLU A N 1
ATOM 1457 C CA . GLU A 1 182 ? -14.999 -23.672 15.349 1.00 93.12 182 GLU A CA 1
ATOM 1458 C C . GLU A 1 182 ? -16.494 -23.996 15.403 1.00 93.12 182 GLU A C 1
ATOM 1460 O O . GLU A 1 182 ? -16.922 -24.848 16.178 1.00 93.12 182 GLU A O 1
ATOM 1465 N N . GLN A 1 183 ? -17.281 -23.340 14.550 1.00 92.31 183 GLN A N 1
ATOM 1466 C CA . GLN A 1 183 ? -18.714 -23.589 14.414 1.00 92.31 183 GLN A CA 1
ATOM 1467 C C . GLN A 1 183 ? -19.105 -23.690 12.940 1.00 92.31 183 GLN A C 1
ATOM 1469 O O . GLN A 1 183 ? -18.674 -22.890 12.105 1.00 92.31 183 GLN A O 1
ATOM 1474 N N . GLU A 1 184 ? -19.953 -24.669 12.629 1.00 92.50 184 GLU A N 1
ATOM 1475 C CA . GLU A 1 184 ? -20.530 -24.859 11.300 1.00 92.50 184 GLU A CA 1
ATOM 1476 C C . GLU A 1 184 ? -22.017 -24.499 11.301 1.00 92.50 184 GLU A C 1
ATOM 1478 O O . GLU A 1 184 ? -22.756 -24.866 12.218 1.00 92.50 184 GLU A O 1
ATOM 1483 N N . PHE A 1 185 ? -22.443 -23.806 10.249 1.00 90.25 185 PHE A N 1
ATOM 1484 C CA . PHE A 1 185 ? -23.813 -23.373 10.003 1.00 90.25 185 PHE A CA 1
ATOM 1485 C C . PHE A 1 185 ? -24.305 -23.955 8.682 1.00 90.25 185 PHE A C 1
ATOM 1487 O O . PHE A 1 185 ? -23.550 -24.060 7.711 1.00 90.25 185 PHE A O 1
ATOM 1494 N N . ARG A 1 186 ? -25.579 -24.350 8.647 1.00 88.56 186 ARG A N 1
ATOM 1495 C CA . ARG A 1 186 ? -26.235 -24.878 7.447 1.00 88.56 186 ARG A CA 1
ATOM 1496 C C . ARG A 1 186 ? -27.323 -23.908 7.032 1.00 88.56 186 ARG A C 1
ATOM 1498 O O . ARG A 1 186 ? -28.334 -23.813 7.717 1.00 88.56 186 ARG A O 1
ATOM 1505 N N . VAL A 1 187 ? -27.113 -23.226 5.914 1.00 87.06 187 VAL A N 1
ATOM 1506 C CA . VAL A 1 187 ? -28.017 -22.180 5.429 1.00 87.06 187 VAL A CA 1
ATOM 1507 C C . VAL A 1 187 ? -28.541 -22.549 4.050 1.00 87.06 187 VAL A C 1
ATOM 1509 O O . VAL A 1 187 ? -27.812 -23.085 3.215 1.00 87.06 187 VAL A O 1
ATOM 1512 N N . PHE A 1 188 ? -29.820 -22.289 3.802 1.00 82.94 188 PHE A N 1
ATOM 1513 C CA . PHE A 1 188 ? -30.393 -22.409 2.465 1.00 82.94 188 PHE A CA 1
ATOM 1514 C C . PHE A 1 188 ? -30.140 -21.122 1.686 1.00 82.94 188 PHE A C 1
ATOM 1516 O O . PHE A 1 188 ? -30.276 -20.029 2.225 1.00 82.94 188 PHE A O 1
ATOM 1523 N N . MET A 1 189 ? -29.777 -21.250 0.412 1.00 79.31 189 MET A N 1
ATOM 1524 C CA . MET A 1 189 ? -29.554 -20.098 -0.457 1.00 79.31 189 MET A CA 1
ATOM 1525 C C . MET A 1 189 ? -30.895 -19.466 -0.845 1.00 79.31 189 MET A C 1
ATOM 1527 O O . MET A 1 189 ? -31.534 -19.891 -1.806 1.00 79.31 189 MET A O 1
ATOM 1531 N N . THR A 1 190 ? -31.331 -18.483 -0.063 1.00 85.06 190 THR A N 1
ATOM 1532 C CA . THR A 1 190 ? -32.472 -17.606 -0.356 1.00 85.06 190 THR A CA 1
ATOM 1533 C C . THR A 1 190 ? -31.980 -16.274 -0.926 1.00 85.06 190 THR A C 1
ATOM 1535 O O . THR A 1 190 ? -30.816 -15.923 -0.745 1.00 85.06 190 THR A O 1
ATOM 1538 N N . GLU A 1 191 ? -32.853 -15.523 -1.603 1.00 82.56 191 GLU A N 1
ATOM 1539 C CA . GLU A 1 191 ? -32.550 -14.157 -2.074 1.00 82.56 191 GLU A CA 1
ATOM 1540 C C . GLU A 1 191 ? -32.129 -13.251 -0.904 1.00 82.56 191 GLU A C 1
ATOM 1542 O O . GLU A 1 191 ? -31.094 -12.597 -0.974 1.00 82.56 191 GLU A O 1
ATOM 1547 N N . GLU A 1 192 ? -32.830 -13.351 0.230 1.00 87.12 192 GLU A N 1
ATOM 1548 C CA . GLU A 1 192 ? -32.499 -12.635 1.470 1.00 87.12 192 GLU A CA 1
ATOM 1549 C C . GLU A 1 192 ? -31.083 -12.963 1.978 1.00 87.12 192 GLU A C 1
ATOM 1551 O O . GLU A 1 192 ? -30.336 -12.067 2.370 1.00 87.12 192 GLU A O 1
ATOM 1556 N N . PHE A 1 193 ? -30.678 -14.241 1.948 1.00 87.88 193 PHE A N 1
ATOM 1557 C CA . PHE A 1 193 ? -29.328 -14.634 2.365 1.00 87.88 193 PHE A CA 1
ATOM 1558 C C . PHE A 1 193 ? -28.258 -14.131 1.393 1.00 87.88 193 PHE A C 1
ATOM 1560 O O . PHE A 1 193 ? -27.164 -13.771 1.824 1.00 87.88 193 PHE A O 1
ATOM 1567 N N . VAL A 1 194 ? -28.554 -14.103 0.090 1.00 85.12 194 VAL A N 1
ATOM 1568 C CA . VAL A 1 194 ? -27.636 -13.565 -0.921 1.00 85.12 194 VAL A CA 1
ATOM 1569 C C . VAL A 1 194 ? -27.423 -12.068 -0.697 1.00 85.12 194 VAL A C 1
ATOM 1571 O O . VAL A 1 194 ? -26.273 -11.642 -0.623 1.00 85.12 194 VAL A O 1
ATOM 1574 N N . GLU A 1 195 ? -28.489 -11.292 -0.497 1.00 86.44 195 GLU A N 1
ATOM 1575 C CA . GLU A 1 195 ? -28.389 -9.860 -0.182 1.00 86.44 195 GLU A CA 1
ATOM 1576 C C . GLU A 1 195 ? -27.579 -9.620 1.104 1.00 86.44 195 GLU A C 1
ATOM 1578 O O . GLU A 1 195 ? -26.654 -8.802 1.129 1.00 86.44 195 GLU A O 1
ATOM 1583 N N . TYR A 1 196 ? -27.843 -10.402 2.155 1.00 88.06 196 TYR A N 1
ATOM 1584 C CA . TYR A 1 196 ? -27.085 -10.329 3.403 1.00 88.06 196 TYR A CA 1
ATOM 1585 C C . TYR A 1 196 ? -25.614 -10.697 3.248 1.00 88.06 196 TYR A C 1
ATOM 1587 O O . TYR A 1 196 ? -24.757 -10.037 3.828 1.00 88.06 196 TYR A O 1
ATOM 1595 N N . ALA A 1 197 ? -25.292 -11.738 2.485 1.00 87.62 197 ALA A N 1
ATOM 1596 C CA . ALA A 1 197 ? -23.906 -12.127 2.279 1.00 87.62 197 ALA A CA 1
ATOM 1597 C C . ALA A 1 197 ? -23.154 -11.116 1.394 1.00 87.62 197 ALA A C 1
ATOM 1599 O O . ALA A 1 197 ? -21.955 -10.924 1.584 1.00 87.62 197 ALA A O 1
ATOM 1600 N N . GLN A 1 198 ? -23.839 -10.458 0.453 1.00 85.56 198 GLN A N 1
ATOM 1601 C CA . GLN A 1 198 ? -23.238 -9.522 -0.502 1.00 85.56 198 GLN A CA 1
ATOM 1602 C C . GLN A 1 198 ? -22.913 -8.157 0.120 1.00 85.56 198 GLN A C 1
ATOM 1604 O O . GLN A 1 198 ? -21.865 -7.569 -0.169 1.00 85.56 198 GLN A O 1
ATOM 1609 N N . GLU A 1 199 ? -23.791 -7.639 0.981 1.00 82.81 199 GLU A N 1
ATOM 1610 C CA . GLU A 1 199 ? -23.622 -6.308 1.583 1.00 82.81 199 GLU A CA 1
ATOM 1611 C C . GLU A 1 199 ? -23.401 -6.325 3.096 1.00 82.81 199 GLU A C 1
ATOM 1613 O O . GLU A 1 199 ? -22.851 -5.369 3.647 1.00 82.81 199 GLU A O 1
ATOM 1618 N N . GLY A 1 200 ? -23.791 -7.406 3.765 1.00 88.25 200 GLY A N 1
ATOM 1619 C CA . GLY A 1 200 ? -23.709 -7.545 5.209 1.00 88.25 200 GLY A CA 1
ATOM 1620 C C . GLY A 1 200 ? -22.354 -8.027 5.726 1.00 88.25 200 GLY A C 1
ATOM 1621 O O . GLY A 1 200 ? -21.437 -8.428 5.000 1.00 88.25 200 GLY A O 1
ATOM 1622 N N . ALA A 1 201 ? -22.246 -7.993 7.051 1.00 91.88 201 ALA A N 1
ATOM 1623 C CA . ALA A 1 201 ? -21.106 -8.496 7.794 1.00 91.88 201 ALA A CA 1
ATOM 1624 C C . ALA A 1 201 ? -21.575 -9.323 8.996 1.00 91.88 201 ALA A C 1
ATOM 1626 O O . ALA A 1 201 ? -22.606 -9.042 9.608 1.00 91.88 201 ALA A O 1
ATOM 1627 N N . LEU A 1 202 ? -20.782 -10.327 9.355 1.00 93.50 202 LEU A N 1
ATOM 1628 C CA . LEU A 1 202 ? -20.877 -11.006 10.635 1.00 93.50 202 LEU A CA 1
ATOM 1629 C C . LEU A 1 202 ? -20.226 -10.130 11.708 1.00 93.50 202 LEU A C 1
ATOM 1631 O O . LEU A 1 202 ? -19.004 -9.960 11.720 1.00 93.50 202 LEU A O 1
ATOM 1635 N N . SER A 1 203 ? -21.044 -9.596 12.610 1.00 94.31 203 SER A N 1
ATOM 1636 C CA . SER A 1 203 ? -20.588 -8.823 13.763 1.00 94.31 203 SER A CA 1
ATOM 1637 C C . SER A 1 203 ? -20.273 -9.749 14.935 1.00 94.31 203 SER A C 1
ATOM 1639 O O . SER A 1 203 ? -21.138 -10.470 15.431 1.00 94.31 203 SER A O 1
ATOM 1641 N N . ILE A 1 204 ? -19.020 -9.722 15.381 1.00 95.38 204 ILE A N 1
ATOM 1642 C CA . ILE A 1 204 ? -18.537 -10.453 16.550 1.00 95.38 204 ILE A CA 1
ATOM 1643 C C . ILE A 1 204 ? -18.246 -9.432 17.643 1.00 95.38 204 ILE A C 1
ATOM 1645 O O . ILE A 1 204 ? -17.366 -8.586 17.498 1.00 95.38 204 ILE A O 1
ATOM 1649 N N . GLU A 1 205 ? -18.981 -9.507 18.742 1.00 94.69 205 GLU A N 1
ATOM 1650 C CA . GLU A 1 205 ? -18.790 -8.675 19.921 1.00 94.69 205 GLU A CA 1
ATOM 1651 C C . GLU A 1 205 ? -17.710 -9.274 20.819 1.00 94.69 205 GLU A C 1
ATOM 1653 O O . GLU A 1 205 ? -17.682 -10.480 21.069 1.00 94.69 205 GLU A O 1
ATOM 1658 N N . ILE A 1 206 ? -16.815 -8.432 21.326 1.00 93.12 206 ILE A N 1
ATOM 1659 C CA . ILE A 1 206 ? -15.749 -8.829 22.239 1.00 93.12 206 ILE A CA 1
ATOM 1660 C C . ILE A 1 206 ? -15.990 -8.140 23.575 1.00 93.12 206 ILE A C 1
ATOM 1662 O O . ILE A 1 206 ? -15.964 -6.912 23.672 1.00 93.12 206 ILE A O 1
ATOM 1666 N N . TRP A 1 207 ? -16.184 -8.942 24.613 1.00 91.06 207 TRP A N 1
ATOM 1667 C CA . TRP A 1 207 ? -16.527 -8.495 25.958 1.00 91.06 207 TRP A CA 1
ATOM 1668 C C . TRP A 1 207 ? -15.384 -8.780 26.928 1.00 91.06 207 TRP A C 1
ATOM 1670 O O . TRP A 1 207 ? -14.640 -9.738 26.741 1.00 91.06 207 TRP A O 1
ATOM 1680 N N . GLY A 1 208 ? -15.236 -7.969 27.975 1.00 86.81 208 GLY A N 1
ATOM 1681 C CA . GLY A 1 208 ? -14.255 -8.205 29.034 1.00 86.81 208 GLY A CA 1
ATOM 1682 C C . GLY A 1 208 ? -14.480 -7.357 30.284 1.00 86.81 208 GLY A C 1
ATOM 1683 O O . GLY A 1 208 ? -15.315 -6.458 30.328 1.00 86.81 208 GLY A O 1
ATOM 1684 N N . HIS A 1 209 ? -13.732 -7.660 31.337 1.00 80.44 209 HIS A N 1
ATOM 1685 C CA . HIS A 1 209 ? -13.864 -7.043 32.650 1.00 80.44 209 HIS A CA 1
ATOM 1686 C C . HIS A 1 209 ? -12.830 -5.947 32.876 1.00 80.44 209 HIS A C 1
ATOM 1688 O O . HIS A 1 209 ? -11.628 -6.125 32.640 1.00 80.44 209 HIS A O 1
ATOM 1694 N N . LYS A 1 210 ? -13.309 -4.830 33.435 1.00 70.75 210 LYS A N 1
ATOM 1695 C CA . LYS A 1 210 ? -12.462 -3.704 33.821 1.00 70.75 210 LYS A CA 1
ATOM 1696 C C . LYS A 1 210 ? -11.712 -4.007 35.120 1.00 70.75 210 LYS A C 1
ATOM 1698 O O . LYS A 1 210 ? -12.339 -4.379 36.110 1.00 70.75 210 LYS A O 1
ATOM 1703 N N . VAL A 1 211 ? -10.393 -3.800 35.160 1.00 61.16 211 VAL A N 1
ATOM 1704 C CA . VAL A 1 211 ? -9.643 -3.864 36.430 1.00 61.16 211 VAL A CA 1
ATOM 1705 C C . VAL A 1 211 ? -9.820 -2.563 37.192 1.00 61.16 211 VAL A C 1
ATOM 1707 O O . VAL A 1 211 ? -9.450 -1.491 36.717 1.00 61.16 211 VAL A O 1
ATOM 1710 N N . VAL A 1 212 ? -10.324 -2.653 38.416 1.00 51.53 212 VAL A N 1
ATOM 1711 C CA . VAL A 1 212 ? -10.356 -1.527 39.351 1.00 51.53 212 VAL A CA 1
ATOM 1712 C C . VAL A 1 212 ? -9.079 -1.608 40.199 1.00 51.53 212 VAL A C 1
ATOM 1714 O O . VAL A 1 212 ? -9.009 -2.434 41.103 1.00 51.53 212 VAL A O 1
ATOM 1717 N N . GLY A 1 213 ? -8.025 -0.833 39.883 1.00 46.03 213 GLY A N 1
ATOM 1718 C CA . GLY A 1 213 ? -6.830 -0.781 40.754 1.00 46.03 213 GLY A CA 1
ATOM 1719 C C . GLY A 1 213 ? -5.470 -0.337 40.184 1.00 46.03 213 GLY A C 1
ATOM 1720 O O . GLY A 1 213 ? -4.558 -0.107 40.971 1.00 46.03 213 GLY A O 1
ATOM 1721 N N . PHE A 1 214 ? -5.279 -0.170 38.870 1.00 44.66 214 PHE A N 1
ATOM 1722 C CA . PHE A 1 214 ? -3.948 0.116 38.281 1.00 44.66 214 PHE A CA 1
ATOM 1723 C C . PHE A 1 214 ? -3.628 1.612 38.069 1.00 44.66 214 PHE A C 1
ATOM 1725 O O . PHE A 1 214 ? -3.059 2.013 37.059 1.00 44.66 214 PHE A O 1
ATOM 1732 N N . GLY A 1 215 ? -3.954 2.463 39.042 1.00 40.97 215 GLY A N 1
ATOM 1733 C CA . GLY A 1 215 ? -3.780 3.918 38.927 1.00 40.97 215 GLY A CA 1
ATOM 1734 C C . GLY A 1 215 ? -2.373 4.487 39.184 1.00 40.97 215 GLY A C 1
ATOM 1735 O O . GLY A 1 215 ? -2.248 5.705 39.212 1.00 40.97 215 GLY A O 1
ATOM 1736 N N . GLN A 1 216 ? -1.318 3.690 39.429 1.00 38.56 216 GLN A N 1
ATOM 1737 C CA . GLN A 1 216 ? -0.093 4.243 40.056 1.00 38.56 216 GLN A CA 1
ATOM 1738 C C . GLN A 1 216 ? 1.290 3.913 39.470 1.00 38.56 216 GLN A C 1
ATOM 1740 O O . GLN A 1 216 ? 2.278 4.385 40.029 1.00 38.56 216 GLN A O 1
ATOM 1745 N N . GLN A 1 217 ? 1.430 3.219 38.337 1.00 35.50 217 GLN A N 1
ATOM 1746 C CA . GLN A 1 217 ? 2.750 3.104 37.685 1.00 35.50 217 GLN A CA 1
ATOM 1747 C C . GLN A 1 217 ? 2.659 3.118 36.155 1.00 35.50 217 GLN A C 1
ATOM 1749 O O . GLN A 1 217 ? 2.627 2.075 35.511 1.00 35.50 217 GLN A O 1
ATOM 1754 N N . ARG A 1 218 ? 2.674 4.317 35.565 1.00 44.28 218 ARG A N 1
ATOM 1755 C CA . ARG A 1 218 ? 3.023 4.534 34.152 1.00 44.28 218 ARG A CA 1
ATOM 1756 C C . ARG A 1 218 ? 4.320 5.341 34.106 1.00 44.28 218 ARG A C 1
ATOM 1758 O O . ARG A 1 218 ? 4.294 6.557 34.265 1.00 44.28 218 ARG A O 1
ATOM 1765 N N . SER A 1 219 ? 5.473 4.683 33.984 1.00 41.41 219 SER A N 1
ATOM 1766 C CA . SER A 1 219 ? 6.722 5.382 33.658 1.00 41.41 219 SER A CA 1
ATOM 1767 C C . SER A 1 219 ? 7.710 4.496 32.885 1.00 41.41 219 SER A C 1
ATOM 1769 O O . SER A 1 219 ? 7.846 3.300 33.129 1.00 41.41 219 SER A O 1
ATOM 1771 N N . GLN A 1 220 ? 8.385 5.126 31.917 1.00 34.94 220 GLN A N 1
ATOM 1772 C CA . GLN A 1 220 ? 9.490 4.655 31.060 1.00 34.94 220 GLN A CA 1
ATOM 1773 C C . GLN A 1 220 ? 9.225 3.618 29.952 1.00 34.94 220 GLN A C 1
ATOM 1775 O O . GLN A 1 220 ? 9.954 3.649 28.963 1.00 34.94 220 GLN A O 1
ATOM 1780 N N . VAL A 1 221 ? 8.205 2.757 30.023 1.00 39.94 221 VAL A N 1
ATOM 1781 C CA . VAL A 1 221 ? 7.952 1.754 28.955 1.00 39.94 221 VAL A CA 1
ATOM 1782 C C . VAL A 1 221 ? 7.251 2.359 27.715 1.00 39.94 221 VAL A C 1
ATOM 1784 O O . VAL A 1 221 ? 7.265 1.769 26.634 1.00 39.94 221 VAL A O 1
ATOM 1787 N N . ASP A 1 222 ? 6.713 3.577 27.826 1.00 45.94 222 ASP A N 1
ATOM 1788 C CA . ASP A 1 222 ? 5.845 4.174 26.803 1.00 45.94 222 ASP A CA 1
ATOM 1789 C C . ASP A 1 222 ? 6.582 4.672 25.546 1.00 45.94 222 ASP A C 1
ATOM 1791 O O . ASP A 1 222 ? 6.046 4.549 24.451 1.00 45.94 222 ASP A O 1
ATOM 1795 N N . THR A 1 223 ? 7.822 5.170 25.628 1.00 39.47 223 THR A N 1
ATOM 1796 C CA . THR A 1 223 ? 8.511 5.777 24.461 1.00 39.47 223 THR A CA 1
ATOM 1797 C C . THR A 1 223 ? 8.792 4.774 23.332 1.00 39.47 223 THR A C 1
ATOM 1799 O O . THR A 1 223 ? 8.652 5.102 22.157 1.00 39.47 223 THR A O 1
ATOM 1802 N N . VAL A 1 224 ? 9.143 3.524 23.664 1.00 38.41 224 VAL A N 1
ATOM 1803 C CA . VAL A 1 224 ? 9.370 2.452 22.668 1.00 38.41 224 VAL A CA 1
ATOM 1804 C C . VAL A 1 224 ? 8.043 1.873 22.152 1.00 38.41 224 VAL A C 1
ATOM 1806 O O . VAL A 1 224 ? 7.978 1.319 21.057 1.00 38.41 224 VAL A O 1
ATOM 1809 N N . GLN A 1 225 ? 6.959 1.986 22.922 1.00 45.31 225 GLN A N 1
ATOM 1810 C CA . GLN A 1 225 ? 5.628 1.550 22.492 1.00 45.31 225 GLN A CA 1
ATOM 1811 C C . GLN A 1 225 ? 4.957 2.587 21.579 1.00 45.31 225 GLN A C 1
ATOM 1813 O O . GLN A 1 225 ? 4.353 2.200 20.583 1.00 45.31 225 GLN A O 1
ATOM 1818 N N . ARG A 1 226 ? 5.138 3.887 21.847 1.00 50.47 226 ARG A N 1
ATOM 1819 C CA . ARG A 1 226 ? 4.651 4.993 21.005 1.00 50.47 226 ARG A CA 1
ATOM 1820 C C . ARG A 1 226 ? 5.278 4.980 19.616 1.00 50.47 226 ARG A C 1
ATOM 1822 O O . ARG A 1 226 ? 4.558 5.107 18.628 1.00 50.47 226 ARG A O 1
ATOM 1829 N N . SER A 1 227 ? 6.584 4.730 19.520 1.00 41.75 227 SER A N 1
ATOM 1830 C CA . SER A 1 227 ? 7.254 4.596 18.224 1.00 41.75 227 SER A CA 1
ATOM 1831 C C . SER A 1 227 ? 6.732 3.395 17.431 1.00 41.75 227 SER A C 1
ATOM 1833 O O . SER A 1 227 ? 6.453 3.546 16.249 1.00 41.75 227 SER A O 1
ATOM 1835 N N . ASN A 1 228 ? 6.495 2.243 18.073 1.00 52.22 228 ASN A N 1
ATOM 1836 C CA . ASN A 1 228 ? 5.852 1.098 17.416 1.00 52.22 228 ASN A CA 1
ATOM 1837 C C . ASN A 1 228 ? 4.408 1.413 16.984 1.00 52.22 228 ASN A C 1
ATOM 1839 O O . ASN A 1 228 ? 4.020 1.052 15.879 1.00 52.22 228 ASN A O 1
ATOM 1843 N N . SER A 1 229 ? 3.646 2.161 17.793 1.00 69.12 229 SER A N 1
ATOM 1844 C CA . SER A 1 229 ? 2.280 2.564 17.435 1.00 69.12 229 SER A CA 1
ATOM 1845 C C . SER A 1 229 ? 2.237 3.482 16.209 1.00 69.12 229 SER A C 1
ATOM 1847 O O . SER A 1 229 ? 1.344 3.357 15.377 1.00 69.12 229 SER A O 1
ATOM 1849 N N . LEU A 1 230 ? 3.223 4.373 16.047 1.00 78.12 230 LEU A N 1
ATOM 1850 C CA . LEU A 1 230 ? 3.310 5.247 14.877 1.00 78.12 230 LEU A CA 1
ATOM 1851 C C . LEU A 1 230 ? 3.615 4.440 13.610 1.00 78.12 230 LEU A C 1
ATOM 1853 O O . LEU A 1 230 ? 3.038 4.700 12.558 1.00 78.12 230 LEU A O 1
ATOM 1857 N N . VAL A 1 231 ? 4.501 3.450 13.714 1.00 80.81 231 VAL A N 1
ATOM 1858 C CA . VAL A 1 231 ? 4.846 2.561 12.598 1.00 80.81 231 VAL A CA 1
ATOM 1859 C C . VAL A 1 231 ? 3.643 1.730 12.171 1.00 80.81 231 VAL A C 1
ATOM 1861 O O . VAL A 1 231 ? 3.338 1.689 10.983 1.00 80.81 231 VAL A O 1
ATOM 1864 N N . ASP A 1 232 ? 2.921 1.137 13.123 1.00 80.12 232 ASP A N 1
ATOM 1865 C CA . ASP A 1 232 ? 1.702 0.374 12.841 1.00 80.12 232 ASP A CA 1
ATOM 1866 C C . ASP A 1 232 ? 0.659 1.241 12.114 1.00 80.12 232 ASP A C 1
ATOM 1868 O O . ASP A 1 232 ? 0.072 0.808 11.123 1.00 80.12 232 ASP A O 1
ATOM 1872 N N . ARG A 1 233 ? 0.506 2.505 12.528 1.00 81.69 233 ARG A N 1
ATOM 1873 C CA . ARG A 1 233 ? -0.388 3.478 11.881 1.00 81.69 233 ARG A CA 1
ATOM 1874 C C . ARG A 1 233 ? 0.032 3.821 10.449 1.00 81.69 233 ARG A C 1
ATOM 1876 O O . ARG A 1 233 ? -0.824 3.964 9.582 1.00 81.69 233 ARG A O 1
ATOM 1883 N N . TRP A 1 234 ? 1.330 3.926 10.168 1.00 88.06 234 TRP A N 1
ATOM 1884 C CA . TRP A 1 234 ? 1.820 4.113 8.796 1.00 88.06 234 TRP A CA 1
ATOM 1885 C C . TRP A 1 234 ? 1.663 2.855 7.940 1.00 88.06 234 TRP A C 1
ATOM 1887 O O . TRP A 1 234 ? 1.331 2.959 6.759 1.00 88.06 234 TRP A O 1
ATOM 1897 N N . LEU A 1 235 ? 1.851 1.665 8.516 1.00 87.38 235 LEU A N 1
ATOM 1898 C CA . LEU A 1 235 ? 1.612 0.392 7.829 1.00 87.38 235 LEU A CA 1
ATOM 1899 C C . LEU A 1 235 ? 0.137 0.202 7.455 1.00 87.38 235 LEU A C 1
ATOM 1901 O O . LEU A 1 235 ? -0.154 -0.502 6.491 1.00 87.38 235 LEU A O 1
ATOM 1905 N N . GLU A 1 236 ? -0.790 0.849 8.164 1.00 84.31 236 GLU A N 1
ATOM 1906 C CA . GLU A 1 236 ? -2.218 0.811 7.838 1.00 84.31 236 GLU A CA 1
ATOM 1907 C C . GLU A 1 236 ? -2.583 1.550 6.548 1.00 84.31 236 GLU A C 1
ATOM 1909 O O . GLU A 1 236 ? -3.494 1.127 5.830 1.00 84.31 236 GLU A O 1
ATOM 1914 N N . VAL A 1 237 ? -1.850 2.616 6.234 1.00 89.19 237 VAL A N 1
ATOM 1915 C CA . VAL A 1 237 ? -2.091 3.489 5.074 1.00 89.19 237 VAL A CA 1
ATOM 1916 C C . VAL A 1 237 ? -1.060 3.305 3.960 1.00 89.19 237 VAL A C 1
ATOM 1918 O O . VAL A 1 237 ? -1.105 4.028 2.960 1.00 89.19 237 VAL A O 1
ATOM 1921 N N . SER A 1 238 ? -0.144 2.341 4.099 1.00 92.38 238 SER A N 1
ATOM 1922 C CA . SER A 1 238 ? 0.906 2.066 3.116 1.00 92.38 238 SER A CA 1
ATOM 1923 C C . SER A 1 238 ? 0.918 0.621 2.617 1.00 92.38 238 SER A C 1
ATOM 1925 O O . SER A 1 238 ? 0.418 -0.299 3.268 1.00 92.38 238 SER A O 1
ATOM 1927 N N . ARG A 1 239 ? 1.467 0.423 1.415 1.00 92.88 239 ARG A N 1
ATOM 1928 C CA . ARG A 1 239 ? 1.814 -0.887 0.841 1.00 92.88 239 ARG A CA 1
ATOM 1929 C C . ARG A 1 239 ? 2.902 -0.707 -0.220 1.00 92.88 239 ARG A C 1
ATOM 1931 O O . ARG A 1 239 ? 2.976 0.319 -0.887 1.00 92.88 239 ARG A O 1
ATOM 1938 N N . LYS A 1 240 ? 3.758 -1.708 -0.405 1.00 94.12 240 LYS A N 1
ATOM 1939 C CA . LYS A 1 240 ? 4.831 -1.692 -1.406 1.00 94.12 240 LYS A CA 1
ATOM 1940 C C . LYS A 1 240 ? 4.367 -2.228 -2.749 1.00 94.12 240 LYS A C 1
ATOM 1942 O O . LYS A 1 240 ? 3.646 -3.223 -2.819 1.00 94.12 240 LYS A O 1
ATOM 1947 N N . VAL A 1 241 ? 4.876 -1.619 -3.813 1.00 95.44 241 VAL A N 1
ATOM 1948 C CA . VAL A 1 241 ? 4.688 -2.061 -5.199 1.00 95.44 241 VAL A CA 1
ATOM 1949 C C . VAL A 1 241 ? 6.042 -2.260 -5.855 1.00 95.44 241 VAL A C 1
ATOM 1951 O O . VAL A 1 241 ? 6.913 -1.401 -5.780 1.00 95.44 241 VAL A O 1
ATOM 1954 N N . GLU A 1 242 ? 6.232 -3.386 -6.527 1.00 95.94 242 GLU A N 1
ATOM 1955 C CA . GLU A 1 242 ? 7.434 -3.666 -7.301 1.00 95.94 242 GLU A CA 1
ATOM 1956 C C . GLU A 1 242 ? 7.169 -3.502 -8.792 1.00 95.94 242 GLU A C 1
ATOM 1958 O O . GLU A 1 242 ? 6.229 -4.086 -9.329 1.00 95.94 242 GLU A O 1
ATOM 1963 N N . LEU A 1 243 ? 8.037 -2.749 -9.466 1.00 97.62 243 LEU A N 1
ATOM 1964 C CA . LEU A 1 243 ? 8.095 -2.665 -10.919 1.00 97.62 243 LEU A CA 1
ATOM 1965 C C . LEU A 1 243 ? 9.327 -3.419 -11.411 1.00 97.62 243 LEU A C 1
ATOM 1967 O O . LEU A 1 243 ? 10.463 -3.016 -11.158 1.00 97.62 243 LEU A O 1
ATOM 1971 N N . TRP A 1 244 ? 9.086 -4.477 -12.171 1.00 97.25 244 TRP A N 1
ATOM 1972 C CA . TRP A 1 244 ? 10.088 -5.278 -12.855 1.00 97.25 244 TRP A CA 1
ATOM 1973 C C . TRP A 1 244 ? 10.081 -4.963 -14.344 1.00 97.25 244 TRP A C 1
ATOM 1975 O O . TRP A 1 244 ? 9.027 -4.882 -14.973 1.00 97.25 244 TRP A O 1
ATOM 1985 N N . VAL A 1 245 ? 11.266 -4.796 -14.918 1.00 98.00 245 VAL A N 1
ATOM 1986 C CA . VAL A 1 245 ? 11.436 -4.522 -16.343 1.00 98.00 245 VAL A CA 1
ATOM 1987 C C . VAL A 1 245 ? 12.330 -5.582 -16.956 1.00 98.00 245 VAL A C 1
ATOM 1989 O O . VAL A 1 245 ? 13.353 -5.952 -16.387 1.00 98.00 245 VAL A O 1
ATOM 1992 N N . GLU A 1 246 ? 11.944 -6.046 -18.137 1.00 96.75 246 GLU A N 1
ATOM 1993 C CA . GLU A 1 246 ? 12.754 -6.878 -19.012 1.00 96.75 246 GLU A CA 1
ATOM 1994 C C . GLU A 1 246 ? 12.820 -6.252 -20.400 1.00 96.75 246 GLU A C 1
ATOM 1996 O O . GLU A 1 246 ? 11.850 -5.676 -20.901 1.00 96.75 246 GLU A O 1
ATOM 2001 N N . ILE A 1 247 ? 13.970 -6.408 -21.050 1.00 96.56 247 ILE A N 1
ATOM 2002 C CA . ILE A 1 247 ? 14.138 -6.064 -22.459 1.00 96.56 247 ILE A CA 1
ATOM 2003 C C . ILE A 1 247 ? 14.356 -7.364 -23.210 1.00 96.56 247 ILE A C 1
ATOM 2005 O O . ILE A 1 247 ? 15.282 -8.111 -22.902 1.00 96.56 247 ILE A O 1
ATOM 2009 N N . HIS A 1 248 ? 13.500 -7.639 -24.185 1.00 94.94 248 HIS A N 1
ATOM 2010 C CA . HIS A 1 248 ? 13.586 -8.824 -25.026 1.00 94.94 248 HIS A CA 1
ATOM 2011 C C . HIS A 1 248 ? 14.151 -8.454 -26.392 1.00 94.94 248 HIS A C 1
ATOM 2013 O O . HIS A 1 248 ? 13.746 -7.455 -26.985 1.00 94.94 248 HIS A O 1
ATOM 2019 N N . GLU A 1 249 ? 15.056 -9.274 -26.914 1.00 93.38 249 GLU A N 1
ATOM 2020 C CA . GLU A 1 249 ? 15.628 -9.145 -28.255 1.00 93.38 249 GLU A CA 1
ATOM 2021 C C . GLU A 1 249 ? 15.364 -10.404 -29.074 1.00 93.38 249 GLU A C 1
ATOM 2023 O O . GLU A 1 249 ? 15.335 -11.510 -28.537 1.00 93.38 249 GLU A O 1
ATOM 2028 N N . VAL A 1 250 ? 15.240 -10.243 -30.392 1.00 89.25 250 VAL A N 1
ATOM 2029 C CA . VAL A 1 250 ? 15.146 -11.381 -31.316 1.00 89.25 250 VAL A CA 1
ATOM 2030 C C . VAL A 1 250 ? 16.431 -12.215 -31.243 1.00 89.25 250 VAL A C 1
ATOM 2032 O O . VAL A 1 250 ? 17.534 -11.703 -31.453 1.00 89.25 250 VAL A O 1
ATOM 2035 N N . ASN A 1 251 ? 16.313 -13.491 -30.895 1.00 85.50 251 ASN A N 1
ATOM 2036 C CA . ASN A 1 251 ? 17.414 -14.447 -30.829 1.00 85.50 251 ASN A CA 1
ATOM 2037 C C . ASN A 1 251 ? 17.722 -15.051 -32.218 1.00 85.50 251 ASN A C 1
ATOM 2039 O O . ASN A 1 251 ? 17.082 -14.721 -33.216 1.00 85.50 251 ASN A O 1
ATOM 2043 N N . ASP A 1 252 ? 18.708 -15.949 -32.293 1.00 81.12 252 ASP A N 1
ATOM 2044 C CA . ASP A 1 252 ? 19.110 -16.596 -33.556 1.00 81.12 252 ASP A CA 1
ATOM 2045 C C . ASP A 1 252 ? 18.007 -17.504 -34.149 1.00 81.12 252 ASP A C 1
ATOM 2047 O O . ASP A 1 252 ? 18.081 -17.879 -35.317 1.00 81.12 252 ASP A O 1
ATOM 2051 N N . GLN A 1 253 ? 16.982 -17.847 -33.359 1.00 83.44 253 GLN A N 1
ATOM 2052 C CA . GLN A 1 253 ? 15.811 -18.634 -33.768 1.00 83.44 253 GLN A CA 1
ATOM 2053 C C . GLN A 1 253 ? 14.642 -17.753 -34.246 1.00 83.44 253 GLN A C 1
ATOM 2055 O O . GLN A 1 253 ? 13.624 -18.279 -34.683 1.00 83.44 253 GLN A O 1
ATOM 2060 N N . GLY A 1 254 ? 14.781 -16.423 -34.201 1.00 84.25 254 GLY A N 1
ATOM 2061 C CA . GLY A 1 254 ? 13.721 -15.488 -34.585 1.00 84.25 254 GLY A CA 1
ATOM 2062 C C . GLY A 1 254 ? 12.706 -15.186 -33.476 1.00 84.25 254 GLY A C 1
ATOM 2063 O O . GLY A 1 254 ? 11.737 -14.472 -33.723 1.00 84.25 254 GLY A O 1
ATOM 2064 N N . GLU A 1 255 ? 12.929 -15.674 -32.255 1.00 90.06 255 GLU A N 1
ATOM 2065 C CA . GLU A 1 255 ? 12.034 -15.477 -31.113 1.00 90.06 255 GLU A CA 1
ATOM 2066 C C . GLU A 1 255 ? 12.535 -14.358 -30.196 1.00 90.06 255 GLU A C 1
ATOM 2068 O O . GLU A 1 255 ? 13.739 -14.158 -30.029 1.00 90.06 255 GLU A O 1
ATOM 2073 N N . PHE A 1 256 ? 11.615 -13.618 -29.578 1.00 92.19 256 PHE A N 1
ATOM 2074 C CA . PHE A 1 256 ? 11.970 -12.605 -28.584 1.00 92.19 256 PHE A CA 1
ATOM 2075 C C . PHE A 1 256 ? 12.339 -13.284 -27.263 1.00 92.19 256 PHE A C 1
ATOM 2077 O O . PHE A 1 256 ? 11.504 -13.952 -26.663 1.00 92.19 256 PHE A O 1
ATOM 2084 N N . ALA A 1 257 ? 13.578 -13.089 -26.812 1.00 91.62 257 ALA A N 1
ATOM 2085 C CA . ALA A 1 257 ? 14.093 -13.642 -25.562 1.00 91.62 257 ALA A CA 1
ATOM 2086 C C . ALA A 1 257 ? 14.690 -12.536 -24.675 1.00 91.62 257 ALA A C 1
ATOM 2088 O O . ALA A 1 257 ? 15.255 -11.573 -25.210 1.00 91.62 257 ALA A O 1
ATOM 2089 N N . PRO A 1 258 ? 14.600 -12.653 -23.337 1.00 93.94 258 PRO A N 1
ATOM 2090 C CA . PRO A 1 258 ? 15.115 -11.646 -22.420 1.00 93.94 258 PRO A CA 1
ATOM 2091 C C . PRO A 1 258 ? 16.634 -11.488 -22.520 1.00 93.94 258 PRO A C 1
ATOM 2093 O O . PRO A 1 258 ? 17.387 -12.446 -22.712 1.00 93.94 258 PRO A O 1
ATOM 2096 N N . VAL A 1 259 ? 17.082 -10.244 -22.383 1.00 92.75 259 VAL A N 1
ATOM 2097 C CA . VAL A 1 259 ? 18.492 -9.866 -22.430 1.00 92.75 259 VAL A CA 1
ATOM 2098 C C . VAL A 1 259 ? 19.132 -9.994 -21.049 1.00 92.75 259 VAL A C 1
ATOM 2100 O O . VAL A 1 259 ? 18.543 -9.651 -20.031 1.00 92.75 259 VAL A O 1
ATOM 2103 N N . GLU A 1 260 ? 20.390 -10.430 -21.030 1.00 93.25 260 GLU A N 1
ATOM 2104 C CA . GLU A 1 260 ? 21.212 -10.499 -19.821 1.00 93.25 260 GLU A CA 1
ATOM 2105 C C . GLU A 1 260 ? 21.397 -9.112 -19.176 1.00 93.25 260 GLU A C 1
ATOM 2107 O O . GLU A 1 260 ? 21.845 -8.154 -19.819 1.00 93.25 260 GLU A O 1
ATOM 2112 N N . VAL A 1 261 ? 21.117 -9.038 -17.877 1.00 93.81 261 VAL A N 1
ATOM 2113 C CA . VAL A 1 261 ? 21.365 -7.894 -17.000 1.00 93.81 261 VAL A CA 1
ATOM 2114 C C . VAL A 1 261 ? 22.586 -8.211 -16.148 1.00 93.81 261 VAL A C 1
ATOM 2116 O O . VAL A 1 261 ? 22.580 -9.136 -15.341 1.00 93.81 261 VAL A O 1
ATOM 2119 N N . LYS A 1 262 ? 23.662 -7.440 -16.324 1.00 90.88 262 LYS A N 1
ATOM 2120 C CA . LYS A 1 262 ? 24.877 -7.605 -15.517 1.00 90.88 262 LYS A CA 1
ATOM 2121 C C . LYS A 1 262 ? 24.795 -6.735 -14.263 1.00 90.88 262 LYS A C 1
ATOM 2123 O O . LYS A 1 262 ? 24.773 -5.510 -14.423 1.00 90.88 262 LYS A O 1
ATOM 2128 N N . PRO A 1 263 ? 24.778 -7.311 -13.049 1.00 87.69 263 PRO A N 1
ATOM 2129 C CA . PRO A 1 263 ? 24.838 -6.523 -11.827 1.00 87.69 263 PRO A CA 1
ATOM 2130 C C . PRO A 1 263 ? 26.201 -5.831 -11.728 1.00 87.69 263 PRO A C 1
ATOM 2132 O O . PRO A 1 263 ? 27.240 -6.404 -12.065 1.00 87.69 263 PRO A O 1
ATOM 2135 N N . GLN A 1 264 ? 26.193 -4.572 -11.301 1.00 86.75 264 GLN A N 1
ATOM 2136 C CA . GLN A 1 264 ? 27.388 -3.750 -11.138 1.00 86.75 264 GLN A CA 1
ATOM 2137 C C . GLN A 1 264 ? 27.203 -2.848 -9.919 1.00 86.75 264 GLN A C 1
ATOM 2139 O O . GLN A 1 264 ? 26.230 -2.101 -9.856 1.00 86.75 264 GLN A O 1
ATOM 2144 N N . ALA A 1 265 ? 28.130 -2.907 -8.958 1.00 81.81 265 ALA A N 1
ATOM 2145 C CA . ALA A 1 265 ? 28.022 -2.167 -7.695 1.00 81.81 265 ALA A CA 1
ATOM 2146 C C . ALA A 1 265 ? 27.999 -0.639 -7.890 1.00 81.81 265 ALA A C 1
ATOM 2148 O O . ALA A 1 265 ? 27.421 0.093 -7.095 1.00 81.81 265 ALA A O 1
ATOM 2149 N N . ASP A 1 266 ? 28.612 -0.150 -8.966 1.00 85.38 266 ASP A N 1
ATOM 2150 C CA . ASP A 1 266 ? 28.680 1.259 -9.339 1.00 85.38 266 ASP A CA 1
ATOM 2151 C C . ASP A 1 266 ? 27.463 1.738 -10.157 1.00 85.38 266 ASP A C 1
ATOM 2153 O O . ASP A 1 266 ? 27.395 2.922 -10.511 1.00 85.38 266 ASP A O 1
ATOM 2157 N N . VAL A 1 267 ? 26.505 0.853 -10.460 1.00 89.00 267 VAL A N 1
ATOM 2158 C CA . VAL A 1 267 ? 25.288 1.137 -11.237 1.00 89.00 267 VAL A CA 1
ATOM 2159 C C . VAL A 1 267 ? 24.056 0.991 -10.339 1.00 89.00 267 VAL A C 1
ATOM 2161 O O . VAL A 1 267 ? 23.534 -0.112 -10.181 1.00 89.00 267 VAL A O 1
ATOM 2164 N N . PRO A 1 268 ? 23.544 2.101 -9.778 1.00 91.56 268 PRO A N 1
ATOM 2165 C CA . PRO A 1 268 ? 22.472 2.039 -8.790 1.00 91.56 268 PRO A CA 1
ATOM 2166 C C . PRO A 1 268 ? 21.096 1.722 -9.404 1.00 91.56 268 PRO A C 1
ATOM 2168 O O . PRO A 1 268 ? 20.184 1.377 -8.670 1.00 91.56 268 PRO A O 1
ATOM 2171 N N . SER A 1 269 ? 20.952 1.742 -10.738 1.00 93.19 269 SER A N 1
ATOM 2172 C CA . SER A 1 269 ? 19.728 1.376 -11.474 1.00 93.19 269 SER A CA 1
ATOM 2173 C C . SER A 1 269 ? 19.491 -0.142 -11.608 1.00 93.19 269 SER A C 1
ATOM 2175 O O . SER A 1 269 ? 18.894 -0.592 -12.591 1.00 93.19 269 SER A O 1
ATOM 2177 N N . ALA A 1 270 ? 20.003 -0.940 -10.666 1.00 92.12 270 ALA A N 1
ATOM 2178 C CA . ALA A 1 270 ? 19.833 -2.395 -10.612 1.00 92.12 270 ALA A CA 1
ATOM 2179 C C . ALA A 1 270 ? 20.372 -3.167 -11.837 1.00 92.12 270 ALA A C 1
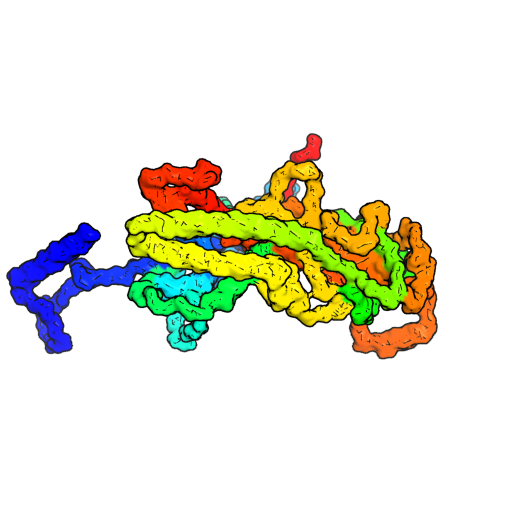ATOM 2181 O O . ALA A 1 270 ? 19.697 -4.022 -12.411 1.00 92.12 270 ALA A O 1
ATOM 2182 N N . GLY A 1 271 ? 21.614 -2.867 -12.233 1.00 91.75 271 GLY A N 1
ATOM 2183 C CA . GLY A 1 271 ? 22.341 -3.590 -13.282 1.00 91.75 271 GLY A CA 1
ATOM 2184 C C . GLY A 1 271 ? 22.281 -2.959 -14.678 1.00 91.75 271 GLY A C 1
ATOM 2185 O O . GLY A 1 271 ? 21.671 -1.911 -14.898 1.00 91.75 271 GLY A O 1
ATOM 2186 N N . VAL A 1 272 ? 22.989 -3.588 -15.624 1.00 93.94 272 VAL A N 1
ATOM 2187 C CA . VAL A 1 272 ? 23.187 -3.088 -16.995 1.00 93.94 272 VAL A CA 1
ATOM 2188 C C . VAL A 1 272 ? 22.712 -4.106 -18.030 1.00 93.94 272 VAL A C 1
ATOM 2190 O O . VAL A 1 272 ? 23.307 -5.182 -18.159 1.00 93.94 272 VAL A O 1
ATOM 2193 N N . TYR A 1 273 ? 21.711 -3.743 -18.832 1.00 95.00 273 TYR A N 1
ATOM 2194 C CA . TYR A 1 273 ? 21.197 -4.556 -19.940 1.00 95.00 273 TYR A CA 1
ATOM 2195 C C . TYR A 1 273 ? 22.215 -4.648 -21.080 1.00 95.00 273 TYR A C 1
ATOM 2197 O O . TYR A 1 273 ? 22.726 -3.634 -21.558 1.00 95.00 273 TYR A O 1
ATOM 2205 N N . GLN A 1 274 ? 22.511 -5.862 -21.542 1.00 93.38 274 GLN A N 1
ATOM 2206 C CA . GLN A 1 274 ? 23.508 -6.123 -22.585 1.00 93.38 274 GLN A CA 1
ATOM 2207 C C . GLN A 1 274 ? 22.862 -6.250 -23.976 1.00 93.38 274 GLN A C 1
ATOM 2209 O O . GLN A 1 274 ? 22.715 -7.351 -24.501 1.00 93.38 274 GLN A O 1
ATOM 2214 N N . LEU A 1 275 ? 22.490 -5.121 -24.576 1.00 92.50 275 LEU A N 1
ATOM 2215 C CA . LEU A 1 275 ? 21.767 -5.062 -25.850 1.00 92.50 275 LEU A CA 1
ATOM 2216 C C . LEU A 1 275 ? 22.676 -5.348 -27.054 1.00 92.50 275 LEU A C 1
ATOM 2218 O O . LEU A 1 275 ? 23.841 -4.942 -27.079 1.00 92.50 275 LEU A O 1
ATOM 2222 N N . ARG A 1 276 ? 22.140 -5.976 -28.102 1.00 88.94 276 ARG A N 1
ATOM 2223 C CA . ARG A 1 276 ? 22.828 -6.153 -29.388 1.00 88.94 276 ARG A CA 1
ATOM 2224 C C . ARG A 1 276 ? 22.420 -5.060 -30.365 1.00 88.94 276 ARG A C 1
ATOM 2226 O O . ARG A 1 276 ? 21.249 -4.704 -30.499 1.00 88.94 276 ARG A O 1
ATOM 2233 N N . GLN A 1 277 ? 23.400 -4.520 -31.082 1.00 86.62 277 GLN A N 1
ATOM 2234 C CA . GLN A 1 277 ? 23.151 -3.507 -32.104 1.00 86.62 277 GLN A CA 1
ATOM 2235 C C . GLN A 1 277 ? 22.288 -4.073 -33.249 1.00 86.62 277 GLN A C 1
ATOM 2237 O O . GLN A 1 277 ? 22.505 -5.203 -33.696 1.00 86.62 277 GLN A O 1
ATOM 2242 N N . GLY A 1 278 ? 21.326 -3.279 -33.731 1.00 81.75 278 GLY A N 1
ATOM 2243 C CA . GLY A 1 278 ? 20.527 -3.579 -34.928 1.00 81.75 278 GLY A CA 1
ATOM 2244 C C . GLY A 1 278 ? 19.496 -4.706 -34.786 1.00 81.75 278 GLY A C 1
ATOM 2245 O O . GLY A 1 278 ? 19.083 -5.257 -35.802 1.00 81.75 278 GLY A O 1
ATOM 2246 N N . HIS A 1 279 ? 19.110 -5.075 -33.562 1.00 84.38 279 HIS A N 1
ATOM 2247 C CA . HIS A 1 279 ? 18.057 -6.063 -33.305 1.00 84.38 279 HIS A CA 1
ATOM 2248 C C . HIS A 1 279 ? 16.752 -5.379 -32.888 1.00 84.38 279 HIS A C 1
ATOM 2250 O O . HIS A 1 279 ? 16.776 -4.378 -32.171 1.00 84.38 279 HIS A O 1
ATOM 2256 N N . ALA A 1 280 ? 15.619 -5.948 -33.307 1.00 87.69 280 ALA A N 1
ATOM 2257 C CA . ALA A 1 280 ? 14.302 -5.526 -32.838 1.00 87.69 280 ALA A CA 1
ATOM 2258 C C . ALA A 1 280 ? 14.126 -5.881 -31.356 1.00 87.69 280 ALA A C 1
ATOM 2260 O O . ALA A 1 280 ? 14.560 -6.955 -30.920 1.00 87.69 280 ALA A O 1
ATOM 2261 N N . ARG A 1 281 ? 13.481 -4.986 -30.594 1.00 93.12 281 ARG A N 1
ATOM 2262 C CA . ARG A 1 281 ? 13.321 -5.131 -29.144 1.00 93.12 281 ARG A CA 1
ATOM 2263 C C . ARG A 1 281 ? 11.863 -5.043 -28.706 1.00 93.12 281 ARG A C 1
ATOM 2265 O O . ARG A 1 281 ? 11.026 -4.423 -29.362 1.00 93.12 281 ARG A O 1
ATOM 2272 N N . ARG A 1 282 ? 11.566 -5.655 -27.565 1.00 95.69 282 ARG A N 1
ATOM 2273 C CA . ARG A 1 282 ? 10.318 -5.475 -26.816 1.00 95.69 282 ARG A CA 1
ATOM 2274 C C . ARG A 1 282 ? 10.648 -5.163 -25.368 1.00 95.69 282 ARG A C 1
ATOM 2276 O O . ARG A 1 282 ? 11.661 -5.630 -24.858 1.00 95.69 282 ARG A O 1
ATOM 2283 N N . ILE A 1 283 ? 9.803 -4.373 -24.727 1.00 96.81 283 ILE A N 1
ATOM 2284 C CA . ILE A 1 283 ? 9.887 -4.100 -23.296 1.00 96.81 283 ILE A CA 1
ATOM 2285 C C . ILE A 1 283 ? 8.722 -4.809 -22.633 1.00 96.81 283 ILE A C 1
ATOM 2287 O O . ILE A 1 283 ? 7.581 -4.633 -23.058 1.00 96.81 283 ILE A O 1
ATOM 2291 N N . LEU A 1 284 ? 9.027 -5.605 -21.616 1.00 97.12 284 LEU A N 1
ATOM 2292 C CA . LEU A 1 284 ? 8.053 -6.208 -20.721 1.00 97.12 284 LEU A CA 1
ATOM 2293 C C . LEU A 1 284 ? 8.162 -5.493 -19.372 1.00 97.12 284 LEU A C 1
ATOM 2295 O O . LEU A 1 284 ? 9.205 -5.545 -18.724 1.00 97.12 284 LEU A O 1
ATOM 2299 N N . ALA A 1 285 ? 7.092 -4.817 -18.968 1.00 97.81 285 ALA A N 1
ATOM 2300 C CA . ALA A 1 285 ? 6.939 -4.252 -17.634 1.00 97.81 285 ALA A CA 1
ATOM 2301 C C . ALA A 1 285 ? 5.978 -5.134 -16.834 1.00 97.81 285 ALA A C 1
ATOM 2303 O O . ALA A 1 285 ? 4.916 -5.500 -17.342 1.00 97.81 285 ALA A O 1
ATOM 2304 N N . ARG A 1 286 ? 6.350 -5.474 -15.600 1.00 97.38 286 ARG A N 1
ATOM 2305 C CA . ARG A 1 286 ? 5.534 -6.253 -14.665 1.00 97.38 286 ARG A CA 1
ATOM 2306 C C . ARG A 1 286 ? 5.418 -5.493 -13.357 1.00 97.38 286 ARG A C 1
ATOM 2308 O O . ARG A 1 286 ? 6.434 -5.084 -12.798 1.00 97.38 286 ARG A O 1
ATOM 2315 N N . VAL A 1 287 ? 4.198 -5.298 -12.885 1.00 97.19 287 VAL A N 1
ATOM 2316 C CA . VAL A 1 287 ? 3.905 -4.602 -11.634 1.00 97.19 287 VAL A CA 1
ATOM 2317 C C . VAL A 1 287 ? 3.244 -5.575 -10.671 1.00 97.19 287 VAL A C 1
ATOM 2319 O O . VAL A 1 287 ? 2.289 -6.254 -11.042 1.00 97.19 287 VAL A O 1
ATOM 2322 N N . LYS A 1 288 ? 3.759 -5.643 -9.443 1.00 93.50 288 LYS A N 1
ATOM 2323 C CA . LYS A 1 288 ? 3.271 -6.534 -8.387 1.00 93.50 288 LYS A CA 1
ATOM 2324 C C . LYS A 1 288 ? 3.093 -5.775 -7.075 1.00 93.50 288 LYS A C 1
ATOM 2326 O O . LYS A 1 288 ? 4.009 -5.085 -6.637 1.00 93.50 288 LYS A O 1
ATOM 2331 N N . SER A 1 289 ? 1.949 -5.955 -6.421 1.00 91.69 289 SER A N 1
ATOM 2332 C CA . SER A 1 289 ? 1.702 -5.473 -5.055 1.00 91.69 289 SER A CA 1
ATOM 2333 C C . SER A 1 289 ? 2.275 -6.473 -4.041 1.00 91.69 289 SER A C 1
ATOM 2335 O O . SER A 1 289 ? 2.130 -7.684 -4.215 1.00 91.69 289 SER A O 1
ATOM 2337 N N . LYS A 1 290 ? 2.961 -5.997 -2.997 1.00 88.62 290 LYS A N 1
ATOM 2338 C CA . LYS A 1 290 ? 3.545 -6.846 -1.947 1.00 88.62 290 LYS A CA 1
ATOM 2339 C C . LYS A 1 290 ? 2.616 -6.940 -0.740 1.00 88.62 290 LYS A C 1
ATOM 2341 O O . LYS A 1 290 ? 2.516 -5.998 0.044 1.00 88.62 290 LYS A O 1
ATOM 2346 N N . SER A 1 291 ? 1.982 -8.096 -0.563 1.00 76.75 291 SER A N 1
ATOM 2347 C CA . SER A 1 291 ? 1.016 -8.352 0.515 1.00 76.75 291 SER A CA 1
ATOM 2348 C C . SER A 1 291 ? 1.621 -8.313 1.930 1.00 76.75 291 SER A C 1
ATOM 2350 O O . SER A 1 291 ? 0.897 -8.148 2.901 1.00 76.75 291 SER A O 1
ATOM 2352 N N . ASP A 1 292 ? 2.942 -8.459 2.074 1.00 79.50 292 ASP A N 1
ATOM 2353 C CA . ASP A 1 292 ? 3.670 -8.519 3.354 1.00 79.50 292 ASP A CA 1
ATOM 2354 C C . ASP A 1 292 ? 4.166 -7.152 3.864 1.00 79.50 292 ASP A C 1
ATOM 2356 O O . ASP A 1 292 ? 4.922 -7.080 4.831 1.00 79.50 292 ASP A O 1
ATOM 2360 N N . SER A 1 293 ? 3.789 -6.062 3.195 1.00 83.12 293 SER A N 1
ATOM 2361 C CA . SER A 1 293 ? 4.465 -4.769 3.340 1.00 83.12 293 SER A CA 1
ATOM 2362 C C . SER A 1 293 ? 3.623 -3.632 3.924 1.00 83.12 293 SER A C 1
ATOM 2364 O O . SER A 1 293 ? 4.140 -2.525 4.068 1.00 83.12 293 SER A O 1
ATOM 2366 N N . GLY A 1 294 ? 2.363 -3.913 4.252 1.00 85.69 294 GLY A N 1
ATOM 2367 C CA . GLY A 1 294 ? 1.386 -2.979 4.808 1.00 85.69 294 GLY A CA 1
ATOM 2368 C C . GLY A 1 294 ? -0.042 -3.400 4.443 1.00 85.69 294 GLY A C 1
ATOM 2369 O O . GLY A 1 294 ? -0.243 -4.292 3.614 1.00 85.69 294 GLY A O 1
ATOM 2370 N N . THR A 1 295 ? -1.045 -2.798 5.078 1.00 86.75 295 THR A N 1
ATOM 2371 C CA . THR A 1 295 ? -2.450 -3.218 4.951 1.00 86.75 295 THR A CA 1
ATOM 2372 C C . THR A 1 295 ? -3.294 -2.294 4.075 1.00 86.75 295 THR A C 1
ATOM 2374 O O . THR A 1 295 ? -4.492 -2.532 3.957 1.00 86.75 295 THR A O 1
ATOM 2377 N N . LEU A 1 296 ? -2.714 -1.297 3.396 1.00 89.44 296 LEU A N 1
ATOM 2378 C CA . LEU A 1 296 ? -3.441 -0.482 2.410 1.00 89.44 296 LEU A CA 1
ATOM 2379 C C . LEU A 1 296 ? -4.070 -1.380 1.324 1.00 89.44 296 LEU A C 1
ATOM 2381 O O . LEU A 1 296 ? -3.317 -2.083 0.651 1.00 89.44 296 LEU A O 1
ATOM 2385 N N . PRO A 1 297 ? -5.400 -1.384 1.110 1.00 87.56 297 PRO A N 1
ATOM 2386 C CA . PRO A 1 297 ? -6.031 -2.178 0.054 1.00 87.56 297 PRO A CA 1
ATOM 2387 C C . PRO A 1 297 ? -5.655 -1.652 -1.335 1.00 87.56 297 PRO A C 1
ATOM 2389 O O . PRO A 1 297 ? -6.256 -0.708 -1.836 1.00 87.56 297 PRO A O 1
ATOM 2392 N N . LEU A 1 298 ? -4.646 -2.260 -1.962 1.00 89.81 298 LEU A N 1
ATOM 2393 C CA . LEU A 1 298 ? -4.098 -1.805 -3.239 1.00 89.81 298 LEU A CA 1
ATOM 2394 C C . LEU A 1 298 ? -4.191 -2.903 -4.300 1.00 89.81 298 LEU A C 1
ATOM 2396 O O . LEU A 1 298 ? -3.486 -3.914 -4.212 1.00 89.81 298 LEU A O 1
ATOM 2400 N N . ILE A 1 299 ? -4.997 -2.657 -5.336 1.00 89.94 299 ILE A N 1
ATOM 2401 C CA . ILE A 1 299 ? -5.130 -3.539 -6.501 1.00 89.94 299 ILE A CA 1
ATOM 2402 C C . ILE A 1 299 ? -4.649 -2.807 -7.750 1.00 89.94 299 ILE A C 1
ATOM 2404 O O . ILE A 1 299 ? -5.234 -1.814 -8.186 1.00 89.94 299 ILE A O 1
ATOM 2408 N N . CYS A 1 300 ? -3.597 -3.362 -8.346 1.00 92.31 300 CYS A N 1
ATOM 2409 C CA . CYS A 1 300 ? -3.137 -3.014 -9.682 1.00 92.31 300 CYS A CA 1
ATOM 2410 C C . CYS A 1 300 ? -4.081 -3.670 -10.697 1.00 92.31 300 CYS A C 1
ATOM 2412 O O . CYS A 1 300 ? -4.152 -4.894 -10.748 1.00 92.31 300 CYS A O 1
ATOM 2414 N N . ASP A 1 301 ? -4.806 -2.874 -11.480 1.00 91.06 301 ASP A N 1
ATOM 2415 C CA . ASP A 1 301 ? -5.757 -3.379 -12.475 1.00 91.06 301 ASP A CA 1
ATOM 2416 C C . ASP A 1 301 ? -5.060 -3.669 -13.810 1.00 91.06 301 ASP A C 1
ATOM 2418 O O . ASP A 1 301 ? -4.985 -4.808 -14.271 1.00 91.06 301 ASP A O 1
ATOM 2422 N N . SER A 1 302 ? -4.496 -2.630 -14.425 1.00 93.12 302 SER A N 1
ATOM 2423 C CA . SER A 1 302 ? -3.901 -2.716 -15.757 1.00 93.12 302 SER A CA 1
ATOM 2424 C C . SER A 1 302 ? -2.797 -1.672 -15.955 1.00 93.12 302 SER A C 1
ATOM 2426 O O . SER A 1 302 ? -2.765 -0.635 -15.296 1.00 93.12 302 SER A O 1
ATOM 2428 N N . ILE A 1 303 ? -1.849 -1.938 -16.859 1.00 95.75 303 ILE A N 1
ATOM 2429 C CA . ILE A 1 303 ? -0.878 -0.929 -17.308 1.00 95.75 303 ILE A CA 1
ATOM 2430 C C . ILE A 1 303 ? -1.484 -0.220 -18.524 1.00 95.75 303 ILE A C 1
ATOM 2432 O O . ILE A 1 303 ? -1.582 -0.812 -19.601 1.00 95.75 303 ILE A O 1
ATOM 2436 N N . SER A 1 304 ? -1.877 1.044 -18.352 1.00 92.19 304 SER A N 1
ATOM 2437 C CA . SER A 1 304 ? -2.518 1.867 -19.384 1.00 92.19 304 SER A CA 1
ATOM 2438 C C . SER A 1 304 ? -1.557 2.184 -20.535 1.00 92.19 304 SER A C 1
ATOM 2440 O O . SER A 1 304 ? -1.906 2.059 -21.709 1.00 92.19 304 SER A O 1
ATOM 2442 N N . SER A 1 305 ? -0.326 2.605 -20.224 1.00 93.56 305 SER A N 1
ATOM 2443 C CA . SER A 1 305 ? 0.656 2.994 -21.243 1.00 93.56 305 SER A CA 1
ATOM 2444 C C . SER A 1 305 ? 2.104 2.798 -20.799 1.00 93.56 305 SER A C 1
ATOM 2446 O O . SER A 1 305 ? 2.439 2.865 -19.614 1.00 93.56 305 SER A O 1
ATOM 2448 N N . LEU A 1 306 ? 2.972 2.574 -21.789 1.00 96.69 306 LEU A N 1
ATOM 2449 C CA . LEU A 1 306 ? 4.421 2.499 -21.640 1.00 96.69 306 LEU A CA 1
ATOM 2450 C C . LEU A 1 306 ? 5.079 3.552 -22.530 1.00 96.69 306 LEU A C 1
ATOM 2452 O O . LEU A 1 306 ? 4.794 3.640 -23.723 1.00 96.69 306 LEU A O 1
ATOM 2456 N N . SER A 1 307 ? 5.985 4.338 -21.962 1.00 95.75 307 SER A N 1
ATOM 2457 C CA . SER A 1 307 ? 6.804 5.302 -22.700 1.00 95.75 307 SER A CA 1
ATOM 2458 C C . SER A 1 307 ? 8.257 5.177 -22.278 1.00 95.75 307 SER A C 1
ATOM 2460 O O . SER A 1 307 ? 8.546 5.006 -21.099 1.00 95.75 307 SER A O 1
ATOM 2462 N N . ILE A 1 308 ? 9.192 5.278 -23.215 1.00 96.06 308 ILE A N 1
ATOM 2463 C CA . ILE A 1 308 ? 10.629 5.258 -22.909 1.00 96.06 308 ILE A CA 1
ATOM 2464 C C . ILE A 1 308 ? 11.301 6.472 -23.533 1.00 96.06 308 ILE A C 1
ATOM 2466 O O . ILE A 1 308 ? 10.872 6.922 -24.592 1.00 96.06 308 ILE A O 1
ATOM 2470 N N . GLY A 1 309 ? 12.327 7.022 -22.887 1.00 94.94 309 GLY A N 1
ATOM 2471 C CA . GLY A 1 309 ? 12.963 8.247 -23.362 1.00 94.94 309 GLY A CA 1
ATOM 2472 C C . GLY A 1 309 ? 14.134 8.728 -22.516 1.00 94.94 309 GLY A C 1
ATOM 2473 O O . GLY A 1 309 ? 14.718 7.962 -21.743 1.00 94.94 309 GLY A O 1
ATOM 2474 N N . CYS A 1 310 ? 14.450 10.019 -22.661 1.00 94.50 310 CYS A N 1
ATOM 2475 C CA . CYS A 1 310 ? 15.433 10.749 -21.849 1.00 94.50 310 CYS A CA 1
ATOM 2476 C C . CYS A 1 310 ? 16.835 10.106 -21.851 1.00 94.50 310 CYS A C 1
ATOM 2478 O O . CYS A 1 310 ? 17.400 9.787 -20.799 1.00 94.50 310 CYS A O 1
ATOM 2480 N N . ILE A 1 311 ? 17.395 9.872 -23.045 1.00 94.25 311 ILE A N 1
ATOM 2481 C CA . ILE A 1 311 ? 18.682 9.185 -23.192 1.00 94.25 311 ILE A CA 1
ATOM 2482 C C . ILE A 1 311 ? 19.806 10.052 -22.632 1.00 94.25 311 ILE A C 1
ATOM 2484 O O . ILE A 1 311 ? 20.080 11.144 -23.125 1.00 94.25 311 ILE A O 1
ATOM 2488 N N . CYS A 1 312 ? 20.535 9.518 -21.654 1.00 93.12 312 CYS A N 1
ATOM 2489 C CA . CYS A 1 312 ? 21.653 10.211 -21.029 1.00 93.12 312 CYS A CA 1
ATOM 2490 C C . CYS A 1 312 ? 22.921 9.355 -21.064 1.00 93.12 312 CYS A C 1
ATOM 2492 O O . CYS A 1 312 ? 22.993 8.300 -20.431 1.00 93.12 312 CYS A O 1
ATOM 2494 N N . ALA A 1 313 ? 23.949 9.825 -21.773 1.00 92.56 313 ALA A N 1
ATOM 2495 C CA . ALA A 1 313 ? 25.285 9.245 -21.703 1.00 92.56 313 ALA A CA 1
ATOM 2496 C C . ALA A 1 313 ? 26.107 9.911 -20.592 1.00 92.56 313 ALA A C 1
ATOM 2498 O O . ALA A 1 313 ? 26.137 11.136 -20.476 1.00 92.56 313 ALA A O 1
ATOM 2499 N N . ARG A 1 314 ? 26.800 9.107 -19.783 1.00 92.12 314 ARG A N 1
ATOM 2500 C CA . ARG A 1 314 ? 27.664 9.569 -18.686 1.00 92.12 314 ARG A CA 1
ATOM 2501 C C . ARG A 1 314 ? 28.985 8.820 -18.670 1.00 92.12 314 ARG A C 1
ATOM 2503 O O . ARG A 1 314 ? 29.052 7.662 -19.075 1.00 92.12 314 ARG A O 1
ATOM 2510 N N . SER A 1 315 ? 30.028 9.473 -18.171 1.00 90.69 315 SER A N 1
ATOM 2511 C CA . SER A 1 315 ? 31.293 8.801 -17.859 1.00 90.69 315 SER A CA 1
ATOM 2512 C C . SER A 1 315 ? 31.139 7.960 -16.589 1.00 90.69 315 SER A C 1
ATOM 2514 O O . SER A 1 315 ? 30.418 8.355 -15.672 1.00 90.69 315 SER A O 1
ATOM 2516 N N . ARG A 1 316 ? 31.853 6.833 -16.496 1.00 87.81 316 ARG A N 1
ATOM 2517 C CA . ARG A 1 316 ? 31.928 6.015 -15.270 1.00 87.81 316 ARG A CA 1
ATOM 2518 C C . ARG A 1 316 ? 32.541 6.748 -14.073 1.00 87.81 316 ARG A C 1
ATOM 2520 O O . ARG A 1 316 ? 32.305 6.341 -12.943 1.00 87.81 316 ARG A O 1
ATOM 2527 N N . LEU A 1 317 ? 33.288 7.829 -14.312 1.00 88.38 317 LEU A N 1
ATOM 2528 C CA . LEU A 1 317 ? 33.835 8.690 -13.256 1.00 88.38 317 LEU A CA 1
ATOM 2529 C C . LEU A 1 317 ? 32.759 9.553 -12.582 1.00 88.38 317 LEU A C 1
ATOM 2531 O O . LEU A 1 317 ? 32.965 10.065 -11.485 1.00 88.38 317 LEU A O 1
ATOM 2535 N N . GLN A 1 318 ? 31.617 9.754 -13.241 1.00 90.50 318 GLN A N 1
ATOM 2536 C CA . GLN A 1 318 ? 30.504 10.509 -12.683 1.00 90.50 318 GLN A CA 1
ATOM 2537 C C . GLN A 1 318 ? 29.621 9.589 -11.836 1.00 90.50 318 GLN A C 1
ATOM 2539 O O . GLN A 1 318 ? 29.431 8.422 -12.178 1.00 90.50 318 GLN A O 1
ATOM 2544 N N . LYS A 1 319 ? 28.999 10.138 -10.780 1.00 90.06 319 LYS A N 1
ATOM 2545 C CA . LYS A 1 319 ? 28.025 9.400 -9.956 1.00 90.06 319 LYS A CA 1
ATOM 2546 C C . LYS A 1 319 ? 26.971 8.734 -10.850 1.00 90.06 319 LYS A C 1
ATOM 2548 O O . LYS A 1 319 ? 26.463 9.374 -11.783 1.00 90.06 319 LYS A O 1
ATOM 2553 N N . GLY A 1 320 ? 26.680 7.464 -10.567 1.00 91.06 320 GLY A N 1
ATOM 2554 C CA . GLY A 1 320 ? 25.608 6.712 -11.209 1.00 91.06 320 GLY A CA 1
ATOM 2555 C C . GLY A 1 320 ? 24.244 7.365 -10.990 1.00 91.06 320 GLY A C 1
ATOM 2556 O O . GLY A 1 320 ? 24.076 8.201 -10.105 1.00 91.06 320 GLY A O 1
ATOM 2557 N N . LEU A 1 321 ? 23.294 7.004 -11.840 1.00 94.31 321 LEU A N 1
ATOM 2558 C CA . LEU A 1 321 ? 21.947 7.551 -11.832 1.00 94.31 321 LEU A CA 1
ATOM 2559 C C . LEU A 1 321 ? 20.958 6.425 -11.515 1.00 94.31 321 LEU A C 1
ATOM 2561 O O . LEU A 1 321 ? 21.010 5.385 -12.169 1.00 94.31 321 LEU A O 1
ATOM 2565 N N . ASP A 1 322 ? 20.078 6.643 -10.545 1.00 93.88 322 ASP A N 1
ATOM 2566 C CA . ASP A 1 322 ? 19.017 5.728 -10.112 1.00 93.88 322 ASP A CA 1
ATOM 2567 C C . ASP A 1 322 ? 17.629 6.310 -10.413 1.00 93.88 322 ASP A C 1
ATOM 2569 O O . ASP A 1 322 ? 17.504 7.312 -11.136 1.00 93.88 322 ASP A O 1
ATOM 2573 N N . SER A 1 323 ? 16.608 5.618 -9.914 1.00 95.94 323 SER A N 1
ATOM 2574 C CA . SER A 1 323 ? 15.191 5.935 -10.076 1.00 95.94 323 SER A CA 1
ATOM 2575 C C . SER A 1 323 ? 14.566 6.580 -8.830 1.00 95.94 323 SER A C 1
ATOM 2577 O O . SER A 1 323 ? 13.347 6.624 -8.730 1.00 95.94 323 SER A O 1
ATOM 2579 N N . TYR A 1 324 ? 15.363 7.046 -7.865 1.00 94.19 324 TYR A N 1
ATOM 2580 C CA . TYR A 1 324 ? 14.841 7.630 -6.628 1.00 94.19 324 TYR A CA 1
ATOM 2581 C C . TYR A 1 324 ? 14.356 9.076 -6.838 1.00 94.19 324 TYR A C 1
ATOM 2583 O O . TYR A 1 324 ? 15.038 9.876 -7.487 1.00 94.19 324 TYR A O 1
ATOM 2591 N N . GLN A 1 325 ? 13.192 9.405 -6.271 1.00 91.25 325 GLN A N 1
ATOM 2592 C CA . GLN A 1 325 ? 12.589 10.743 -6.252 1.00 91.25 325 GLN A CA 1
ATOM 2593 C C . GLN A 1 325 ? 12.165 11.126 -4.834 1.00 91.25 325 GLN A C 1
ATOM 2595 O O . GLN A 1 325 ? 11.867 10.259 -4.016 1.00 91.25 325 GLN A O 1
ATOM 2600 N N . GLU A 1 326 ? 12.090 12.433 -4.580 1.00 90.31 326 GLU A N 1
ATOM 2601 C CA . GLU A 1 326 ? 11.648 12.991 -3.296 1.00 90.31 326 GLU A CA 1
ATOM 2602 C C . GLU A 1 326 ? 10.400 13.876 -3.416 1.00 90.31 326 GLU A C 1
ATOM 2604 O O . GLU A 1 326 ? 9.922 14.346 -2.395 1.00 90.31 326 GLU A O 1
ATOM 2609 N N . GLU A 1 327 ? 9.859 14.105 -4.620 1.00 91.50 327 GLU A N 1
ATOM 2610 C CA . GLU A 1 327 ? 8.752 15.056 -4.828 1.00 91.50 327 GLU A CA 1
ATOM 2611 C C . GLU A 1 327 ? 7.508 14.673 -4.015 1.00 91.50 327 GLU A C 1
ATOM 2613 O O . GLU A 1 327 ? 7.114 15.410 -3.115 1.00 91.50 327 GLU A O 1
ATOM 2618 N N . ASP A 1 328 ? 6.964 13.474 -4.241 1.00 91.88 328 ASP A N 1
ATOM 2619 C CA . ASP A 1 328 ? 5.791 12.988 -3.500 1.00 91.88 328 ASP A CA 1
ATOM 2620 C C . ASP A 1 328 ? 6.080 12.834 -1.992 1.00 91.88 328 ASP A C 1
ATOM 2622 O O . ASP A 1 328 ? 5.199 13.031 -1.155 1.00 91.88 328 ASP A O 1
ATOM 2626 N N . LEU A 1 329 ? 7.330 12.524 -1.618 1.00 92.56 329 LEU A N 1
ATOM 2627 C CA . LEU A 1 329 ? 7.754 12.485 -0.214 1.00 92.56 329 LEU A CA 1
ATOM 2628 C C . LEU A 1 329 ? 7.731 13.883 0.421 1.00 92.56 329 LEU A C 1
ATOM 2630 O O . LEU A 1 329 ? 7.385 14.016 1.593 1.00 92.56 329 LEU A O 1
ATOM 2634 N N . ASN A 1 330 ? 8.105 14.921 -0.325 1.00 92.56 330 ASN A N 1
ATOM 2635 C CA . ASN A 1 330 ? 8.068 16.300 0.146 1.00 92.56 330 ASN A CA 1
ATOM 2636 C C . ASN A 1 330 ? 6.625 16.776 0.318 1.00 92.56 330 ASN A C 1
ATOM 2638 O O . ASN A 1 330 ? 6.326 17.340 1.366 1.00 92.56 330 ASN A O 1
ATOM 2642 N N . THR A 1 331 ? 5.730 16.470 -0.627 1.00 91.69 331 THR A N 1
ATOM 2643 C CA . THR A 1 331 ? 4.290 16.752 -0.490 1.00 91.69 331 THR A CA 1
ATOM 2644 C C . THR A 1 331 ? 3.703 16.059 0.741 1.00 91.69 331 THR A C 1
ATOM 2646 O O . THR A 1 331 ? 3.052 16.701 1.563 1.00 91.69 331 THR A O 1
ATOM 2649 N N . LEU A 1 332 ? 4.015 14.773 0.943 1.00 91.81 332 LEU A N 1
ATOM 2650 C CA . LEU A 1 332 ? 3.599 14.036 2.138 1.00 91.81 332 LEU A CA 1
ATOM 2651 C C . LEU A 1 332 ? 4.121 14.693 3.430 1.00 91.81 332 LEU A C 1
ATOM 2653 O O . LEU A 1 332 ? 3.379 14.841 4.401 1.00 91.81 332 LEU A O 1
ATOM 2657 N N . ARG A 1 333 ? 5.400 15.094 3.457 1.00 92.38 333 ARG A N 1
ATOM 2658 C CA . ARG A 1 333 ? 6.014 15.772 4.613 1.00 92.38 333 ARG A CA 1
ATOM 2659 C C . ARG A 1 333 ? 5.391 17.132 4.890 1.00 92.38 333 ARG A C 1
ATOM 2661 O O . ARG A 1 333 ? 5.272 17.491 6.059 1.00 92.38 333 ARG A O 1
ATOM 2668 N N . GLU A 1 334 ? 5.024 17.879 3.857 1.00 91.69 334 GLU A N 1
ATOM 2669 C CA . GLU A 1 334 ? 4.349 19.172 3.973 1.00 91.69 334 GLU A CA 1
ATOM 2670 C C . GLU A 1 334 ? 2.964 18.994 4.600 1.00 91.69 334 GLU A C 1
ATOM 2672 O O . GLU A 1 334 ? 2.715 19.545 5.672 1.00 91.69 334 GLU A O 1
ATOM 2677 N N . HIS A 1 335 ? 2.127 18.112 4.041 1.00 89.94 335 HIS A N 1
ATOM 2678 C CA . HIS A 1 335 ? 0.798 17.827 4.592 1.00 89.94 335 HIS A CA 1
ATOM 2679 C C . HIS A 1 335 ? 0.883 17.320 6.043 1.00 89.94 335 HIS A C 1
ATOM 2681 O O . HIS A 1 335 ? 0.105 17.740 6.905 1.00 89.94 335 HIS A O 1
ATOM 2687 N N . TRP A 1 336 ? 1.851 16.445 6.348 1.00 90.38 336 TRP A N 1
ATOM 2688 C CA . TRP A 1 336 ? 2.024 15.922 7.705 1.00 90.38 336 TRP A CA 1
ATOM 2689 C C . TRP A 1 336 ? 2.513 17.009 8.666 1.00 90.38 336 TRP A C 1
ATOM 2691 O O . TRP A 1 336 ? 2.014 17.111 9.787 1.00 90.38 336 TRP A O 1
ATOM 2701 N N . SER A 1 337 ? 3.428 17.875 8.224 1.00 90.88 337 SER A N 1
ATOM 2702 C CA . SER A 1 337 ? 3.890 19.022 9.013 1.00 90.88 337 SER A CA 1
ATOM 2703 C C . SER A 1 337 ? 2.751 19.989 9.325 1.00 90.88 337 SER A C 1
ATOM 2705 O O . SER A 1 337 ? 2.649 20.447 10.463 1.00 90.88 337 SER A O 1
ATOM 2707 N N . ASP A 1 338 ? 1.872 20.254 8.360 1.00 89.75 338 ASP A N 1
ATOM 2708 C CA . ASP A 1 338 ? 0.711 21.123 8.537 1.00 89.75 338 ASP A CA 1
ATOM 2709 C C . ASP A 1 338 ? -0.304 20.530 9.520 1.00 89.75 338 ASP A C 1
ATOM 2711 O O . ASP A 1 338 ? -0.799 21.238 10.402 1.00 89.75 338 ASP A O 1
ATOM 2715 N N . ALA A 1 339 ? -0.582 19.225 9.428 1.00 87.12 339 ALA A N 1
ATOM 2716 C CA . ALA A 1 339 ? -1.437 18.525 10.388 1.00 87.12 339 ALA A CA 1
ATOM 2717 C C . ALA A 1 339 ? -0.872 18.608 11.816 1.00 87.12 339 ALA A C 1
ATOM 2719 O O . ALA A 1 339 ? -1.576 18.997 12.752 1.00 87.12 339 ALA A O 1
ATOM 2720 N N . LEU A 1 340 ? 0.429 18.345 11.980 1.00 87.62 340 LEU A N 1
ATOM 2721 C CA . LEU A 1 340 ? 1.102 18.458 13.274 1.00 87.62 340 LEU A CA 1
ATOM 2722 C C . LEU A 1 340 ? 1.149 19.904 13.785 1.00 87.62 340 LEU A C 1
ATOM 2724 O O . LEU A 1 340 ? 1.042 20.129 14.990 1.00 87.62 340 LEU A O 1
ATOM 2728 N N . ALA A 1 341 ? 1.280 20.897 12.904 1.00 87.81 341 ALA A N 1
ATOM 2729 C CA . ALA A 1 341 ? 1.246 22.306 13.281 1.00 87.81 341 ALA A CA 1
ATOM 2730 C C . ALA A 1 341 ? -0.136 22.716 13.811 1.00 87.81 341 ALA A C 1
ATOM 2732 O O . ALA A 1 341 ? -0.213 23.362 14.858 1.00 87.81 341 ALA A O 1
ATOM 2733 N N . ARG A 1 342 ? -1.224 22.290 13.148 1.00 86.38 342 ARG A N 1
ATOM 2734 C CA . ARG A 1 342 ? -2.600 22.501 13.635 1.00 86.38 342 ARG A CA 1
ATOM 2735 C C . ARG A 1 342 ? -2.806 21.864 15.005 1.00 86.38 342 ARG A C 1
ATOM 2737 O O . ARG A 1 342 ? -3.262 22.534 15.931 1.00 86.38 342 ARG A O 1
ATOM 2744 N N . ARG A 1 343 ? -2.384 20.606 15.163 1.00 84.06 343 ARG A N 1
ATOM 2745 C CA . ARG A 1 343 ? -2.487 19.879 16.433 1.00 84.06 343 ARG A CA 1
ATOM 2746 C C . ARG A 1 343 ? -1.681 20.531 17.549 1.00 84.06 343 ARG A C 1
ATOM 2748 O O . ARG A 1 343 ? -2.163 20.627 18.672 1.00 84.06 343 ARG A O 1
ATOM 2755 N N . LYS A 1 344 ? -0.485 21.037 17.248 1.00 86.81 344 LYS A N 1
ATOM 2756 C CA . LYS A 1 344 ? 0.336 21.763 18.219 1.00 86.81 344 LYS A CA 1
ATOM 2757 C C . LYS A 1 344 ? -0.371 23.025 18.712 1.00 86.81 344 LYS A C 1
ATOM 2759 O O . LYS A 1 344 ? -0.472 23.215 19.918 1.00 86.81 344 LYS A O 1
ATOM 2764 N N . THR A 1 345 ? -0.866 23.861 17.797 1.00 86.44 345 THR A N 1
ATOM 2765 C CA . THR A 1 345 ? -1.586 25.098 18.150 1.00 86.44 345 THR A CA 1
ATOM 2766 C C . THR A 1 345 ? -2.805 24.797 19.019 1.00 86.44 345 THR A C 1
ATOM 2768 O O . THR A 1 345 ? -3.030 25.471 20.021 1.00 86.44 345 THR A O 1
ATOM 2771 N N . TYR A 1 346 ? -3.544 23.740 18.674 1.00 84.06 346 TYR A N 1
ATOM 2772 C CA . TYR A 1 346 ? -4.684 23.273 19.451 1.00 84.06 346 TYR A CA 1
ATOM 2773 C C . TYR A 1 346 ? -4.287 22.834 20.874 1.00 84.06 346 TYR A C 1
ATOM 2775 O O . TYR A 1 346 ? -4.860 23.320 21.851 1.00 84.06 346 TYR A O 1
ATOM 2783 N N . LEU A 1 347 ? -3.271 21.972 21.011 1.00 83.75 347 LEU A N 1
ATOM 2784 C CA . LEU A 1 347 ? -2.773 21.519 22.316 1.00 83.75 347 LEU A CA 1
ATOM 2785 C C . LEU A 1 347 ? -2.268 22.687 23.171 1.00 83.75 347 LEU A C 1
ATOM 2787 O O . LEU A 1 347 ? -2.597 22.759 24.354 1.00 83.75 347 LEU A O 1
ATOM 2791 N N . ASP A 1 348 ? -1.516 23.617 22.577 1.00 85.88 348 ASP A N 1
ATOM 2792 C CA . ASP A 1 348 ? -1.006 24.800 23.273 1.00 85.88 348 ASP A CA 1
ATOM 2793 C C . ASP A 1 348 ? -2.169 25.671 23.802 1.00 85.88 348 ASP A C 1
ATOM 2795 O O . ASP A 1 348 ? -2.123 26.099 24.958 1.00 85.88 348 ASP A O 1
ATOM 2799 N N . SER A 1 349 ? -3.236 25.881 23.012 1.00 84.69 349 SER A N 1
ATOM 2800 C CA . SER A 1 349 ? -4.437 26.626 23.441 1.00 84.69 349 SER A CA 1
ATOM 2801 C C . SER A 1 349 ? -5.163 25.931 24.604 1.00 84.69 349 SER A C 1
ATOM 2803 O O . SER A 1 349 ? -5.437 26.551 25.635 1.00 84.69 349 SER A O 1
ATOM 2805 N N . GLN A 1 350 ? -5.393 24.617 24.511 1.00 83.12 350 GLN A N 1
ATOM 2806 C CA . GLN A 1 350 ? -6.084 23.847 25.556 1.00 83.12 350 GLN A CA 1
ATOM 2807 C C . GLN A 1 350 ? -5.300 23.768 26.868 1.00 83.12 350 GLN A C 1
ATOM 2809 O O . GLN A 1 350 ? -5.874 23.916 27.950 1.00 83.12 350 GLN A O 1
ATOM 2814 N N . ILE A 1 351 ? -3.984 23.553 26.787 1.00 85.88 351 ILE A N 1
ATOM 2815 C CA . ILE A 1 351 ? -3.114 23.524 27.966 1.00 85.88 351 ILE A CA 1
ATOM 2816 C C . ILE A 1 351 ? -3.117 24.903 28.634 1.00 85.88 351 ILE A C 1
ATOM 2818 O O . ILE A 1 351 ? -3.284 24.987 29.850 1.00 85.88 351 ILE A O 1
ATOM 2822 N N . GLN A 1 352 ? -3.020 25.994 27.864 1.00 85.25 352 GLN A N 1
ATOM 2823 C CA . GLN A 1 352 ? -3.118 27.350 28.414 1.00 85.25 352 GLN A CA 1
ATOM 2824 C C . GLN A 1 352 ? -4.483 27.624 29.057 1.00 85.25 352 GLN A C 1
ATOM 2826 O O . GLN A 1 352 ? -4.539 28.210 30.141 1.00 85.25 352 GLN A O 1
ATOM 2831 N N . ALA A 1 353 ? -5.579 27.177 28.439 1.00 84.88 353 ALA A N 1
ATOM 2832 C CA . ALA A 1 353 ? -6.923 27.318 28.994 1.00 84.88 353 ALA A CA 1
ATOM 2833 C C . ALA A 1 353 ? -7.063 26.602 30.351 1.00 84.88 353 ALA A C 1
ATOM 2835 O O . ALA A 1 353 ? -7.585 27.186 31.303 1.00 84.88 353 ALA A O 1
ATOM 2836 N N . LEU A 1 354 ? -6.534 25.379 30.477 1.00 83.50 354 LEU A N 1
ATOM 2837 C CA . LEU A 1 354 ? -6.533 24.629 31.740 1.00 83.50 354 LEU A CA 1
ATOM 2838 C C . LEU A 1 354 ? -5.589 25.225 32.789 1.00 83.50 354 LEU A C 1
ATOM 2840 O O . LEU A 1 354 ? -5.927 25.247 33.972 1.00 83.50 354 LEU A O 1
ATOM 2844 N N . MET A 1 355 ? -4.426 25.740 32.385 1.00 83.25 355 MET A N 1
ATOM 2845 C CA . MET A 1 355 ? -3.497 26.422 33.293 1.00 83.25 355 MET A CA 1
ATOM 2846 C C . MET A 1 355 ? -4.105 27.689 33.904 1.00 83.25 355 MET A C 1
ATOM 2848 O O . MET A 1 355 ? -3.842 27.991 35.067 1.00 83.25 355 MET A O 1
ATOM 2852 N N . ASN A 1 356 ? -4.923 28.414 33.138 1.00 84.94 356 ASN A N 1
ATOM 2853 C CA . ASN A 1 356 ? -5.566 29.654 33.576 1.00 84.94 356 ASN A CA 1
ATOM 2854 C C . ASN A 1 356 ? -6.857 29.426 34.387 1.00 84.94 356 ASN A C 1
ATOM 2856 O O . ASN A 1 356 ? -7.421 30.383 34.925 1.00 84.94 356 ASN A O 1
ATOM 2860 N N . LYS A 1 357 ? -7.335 28.180 34.497 1.00 86.00 357 LYS A N 1
ATOM 2861 C CA . LYS A 1 357 ? -8.529 27.820 35.271 1.00 86.00 357 LYS A CA 1
ATOM 2862 C C . LYS A 1 357 ? -8.218 27.864 36.774 1.00 86.00 357 LYS A C 1
ATOM 2864 O O . LYS A 1 357 ? -7.321 27.170 37.243 1.00 86.00 357 LYS A O 1
ATOM 2869 N N . GLN A 1 358 ? -8.959 28.682 37.530 1.00 76.75 358 GLN A N 1
ATOM 2870 C CA . GLN A 1 358 ? -8.727 28.874 38.973 1.00 76.75 358 GLN A CA 1
ATOM 2871 C C . GLN A 1 358 ? -9.160 27.665 39.818 1.00 76.75 358 GLN A C 1
ATOM 2873 O O . GLN A 1 358 ? -8.449 27.300 40.752 1.00 76.75 358 GLN A O 1
ATOM 2878 N N . ASP A 1 359 ? -10.263 27.008 39.444 1.00 81.12 359 ASP A N 1
ATOM 2879 C CA . ASP A 1 359 ? -10.783 25.816 40.120 1.00 81.12 359 ASP A CA 1
ATOM 2880 C C . ASP A 1 359 ? -10.567 24.574 39.244 1.00 81.12 359 ASP A C 1
ATOM 2882 O O . ASP A 1 359 ? -11.310 24.327 38.289 1.00 81.12 359 ASP A O 1
ATOM 2886 N N . LYS A 1 360 ? -9.522 23.797 39.556 1.00 81.19 360 LYS A N 1
ATOM 2887 C CA . LYS A 1 360 ? -9.210 22.534 38.872 1.00 81.19 360 LYS A CA 1
ATOM 2888 C C . LYS A 1 360 ? -9.897 21.361 39.573 1.00 81.19 360 LYS A C 1
ATOM 2890 O O . LYS A 1 360 ? -9.646 21.103 40.750 1.00 81.19 360 LYS A O 1
ATOM 2895 N N . THR A 1 361 ? -10.739 20.635 38.844 1.00 82.31 361 THR A N 1
ATOM 2896 C CA . THR A 1 361 ? -11.305 19.351 39.287 1.00 82.31 361 THR A CA 1
ATOM 2897 C C . THR A 1 361 ? -10.313 18.203 39.059 1.00 82.31 361 THR A C 1
ATOM 2899 O O . THR A 1 361 ? -9.328 18.354 38.336 1.00 82.31 361 THR A O 1
ATOM 2902 N N . GLU A 1 362 ? -10.563 17.031 39.649 1.00 76.88 362 GLU A N 1
ATOM 2903 C CA . GLU A 1 362 ? -9.763 15.822 39.381 1.00 76.88 362 GLU A CA 1
ATOM 2904 C C . GLU A 1 362 ? -9.794 15.444 37.888 1.00 76.88 362 GLU A C 1
ATOM 2906 O O . GLU A 1 362 ? -8.748 15.178 37.300 1.00 76.88 362 GLU A O 1
ATOM 2911 N N . ALA A 1 363 ? -10.959 15.578 37.242 1.00 73.12 363 ALA A N 1
ATOM 2912 C CA . ALA A 1 363 ? -11.118 15.384 35.801 1.00 73.12 363 ALA A CA 1
ATOM 2913 C C . ALA A 1 363 ? -10.291 16.382 34.966 1.00 73.12 363 ALA A C 1
ATOM 2915 O O . ALA A 1 363 ? -9.719 16.005 33.945 1.00 73.12 363 ALA A O 1
ATOM 2916 N N . ASP A 1 364 ? -10.167 17.641 35.408 1.00 77.75 364 ASP A N 1
ATOM 2917 C CA . ASP A 1 364 ? -9.291 18.620 34.748 1.00 77.75 364 ASP A CA 1
ATOM 2918 C C . ASP A 1 364 ? -7.812 18.236 34.887 1.00 77.75 364 ASP A C 1
ATOM 2920 O O . ASP A 1 364 ? -7.036 18.438 33.955 1.00 77.75 364 ASP A O 1
ATOM 2924 N N . SER A 1 365 ? -7.415 17.671 36.033 1.00 77.38 365 SER A N 1
ATOM 2925 C CA . SER A 1 365 ? -6.039 17.215 36.250 1.00 77.38 365 SER A CA 1
ATOM 2926 C C . SER A 1 365 ? -5.696 16.000 35.387 1.00 77.38 365 SER A C 1
ATOM 2928 O O . SER A 1 365 ? -4.577 15.922 34.878 1.00 77.38 365 SER A O 1
ATOM 2930 N N . ASP A 1 366 ? -6.635 15.073 35.196 1.00 74.56 366 ASP A N 1
ATOM 2931 C CA . ASP A 1 366 ? -6.455 13.931 34.297 1.00 74.56 366 ASP A CA 1
ATOM 2932 C C . ASP A 1 366 ? -6.438 14.363 32.825 1.00 74.56 366 ASP A C 1
ATOM 2934 O O . ASP A 1 366 ? -5.585 13.904 32.062 1.00 74.56 366 ASP A O 1
ATOM 2938 N N . ARG A 1 367 ? -7.286 15.327 32.440 1.00 77.56 367 ARG A N 1
ATOM 2939 C CA . ARG A 1 367 ? -7.249 15.957 31.110 1.00 77.56 367 ARG A CA 1
ATOM 2940 C C . ARG A 1 367 ? -5.915 16.662 30.854 1.00 77.56 367 ARG A C 1
ATOM 2942 O O . ARG A 1 367 ? -5.341 16.505 29.781 1.00 77.56 367 ARG A O 1
ATOM 2949 N N . GLU A 1 368 ? -5.396 17.409 31.829 1.00 80.12 368 GLU A N 1
ATOM 2950 C CA . GLU A 1 368 ? -4.094 18.084 31.734 1.00 80.12 368 GLU A CA 1
ATOM 2951 C C . GLU A 1 368 ? -2.956 17.074 31.516 1.00 80.12 368 GLU A C 1
ATOM 2953 O O . GLU A 1 368 ? -2.118 17.280 30.638 1.00 80.12 368 GLU A O 1
ATOM 2958 N N . ARG A 1 369 ? -2.959 15.941 32.235 1.00 78.25 369 ARG A N 1
ATOM 2959 C CA . ARG A 1 369 ? -1.991 14.850 32.011 1.00 78.25 369 ARG A CA 1
ATOM 2960 C C . ARG A 1 369 ? -2.099 14.269 30.600 1.00 78.25 369 ARG A C 1
ATOM 2962 O O . ARG A 1 369 ? -1.075 14.136 29.935 1.00 78.25 369 ARG A O 1
ATOM 2969 N N . ALA A 1 370 ? -3.314 13.985 30.127 1.00 75.50 370 ALA A N 1
ATOM 2970 C CA . ALA A 1 370 ? -3.539 13.442 28.787 1.00 75.50 370 ALA A CA 1
ATOM 2971 C C . ALA A 1 370 ? -3.051 14.394 27.677 1.00 75.50 370 ALA A C 1
ATOM 2973 O O . ALA A 1 370 ? -2.401 13.956 26.729 1.00 75.50 370 ALA A O 1
ATOM 2974 N N . LEU A 1 371 ? -3.300 15.702 27.811 1.00 80.12 371 LEU A N 1
ATOM 2975 C CA . LEU A 1 371 ? -2.829 16.710 26.853 1.00 80.12 371 LEU A CA 1
ATOM 2976 C C . LEU A 1 371 ? -1.299 16.833 26.840 1.00 80.12 371 LEU A C 1
ATOM 2978 O O . LEU A 1 371 ? -0.701 16.979 25.773 1.00 80.12 371 LEU A O 1
ATOM 2982 N N . ILE A 1 372 ? -0.650 16.740 28.005 1.00 80.94 372 ILE A N 1
ATOM 2983 C CA . ILE A 1 372 ? 0.818 16.732 28.098 1.00 80.94 372 ILE A CA 1
ATOM 2984 C C . ILE A 1 372 ? 1.391 15.484 27.415 1.00 80.94 372 ILE A C 1
ATOM 2986 O O . ILE A 1 372 ? 2.344 15.599 26.642 1.00 80.94 372 ILE A O 1
ATOM 2990 N N . ASP A 1 373 ? 0.800 14.309 27.638 1.00 77.94 373 ASP A N 1
ATOM 2991 C CA . ASP A 1 373 ? 1.226 13.069 26.979 1.00 77.94 373 ASP A CA 1
ATOM 2992 C C . ASP A 1 373 ? 1.093 13.166 25.450 1.00 77.94 373 ASP A C 1
ATOM 2994 O O . ASP A 1 373 ? 2.018 12.796 24.716 1.00 77.94 373 ASP A O 1
ATOM 2998 N N . GLN A 1 374 ? -0.006 13.745 24.955 1.00 78.19 374 GLN A N 1
ATOM 2999 C CA . GLN A 1 374 ? -0.191 14.021 23.528 1.00 78.19 374 GLN A CA 1
ATOM 3000 C C . GLN A 1 374 ? 0.856 14.997 22.977 1.00 78.19 374 GLN A C 1
ATOM 3002 O O . GLN A 1 374 ? 1.359 14.797 21.872 1.00 78.19 374 GLN A O 1
ATOM 3007 N N . TRP A 1 375 ? 1.233 16.027 23.737 1.00 82.06 375 TRP A N 1
ATOM 3008 C CA . TRP A 1 375 ? 2.261 16.989 23.330 1.00 82.06 375 TRP A CA 1
ATOM 3009 C C . TRP A 1 375 ? 3.652 16.346 23.211 1.00 82.06 375 TRP A C 1
ATOM 3011 O O . TRP A 1 375 ? 4.415 16.643 22.282 1.00 82.06 375 TRP A O 1
ATOM 3021 N N . VAL A 1 376 ? 3.978 15.413 24.113 1.00 82.31 376 VAL A N 1
ATOM 3022 C CA . VAL A 1 376 ? 5.206 14.611 24.014 1.00 82.31 376 VAL A CA 1
ATOM 3023 C C . VAL A 1 376 ? 5.168 13.736 22.757 1.00 82.31 376 VAL A C 1
ATOM 3025 O O . VAL A 1 376 ? 6.129 13.755 21.985 1.00 82.31 376 VAL A O 1
ATOM 3028 N N . SER A 1 377 ? 4.049 13.049 22.497 1.00 80.00 377 SER A N 1
ATOM 3029 C CA . SER A 1 377 ? 3.859 12.245 21.277 1.00 80.00 377 SER A CA 1
ATOM 3030 C C . SER A 1 377 ? 3.990 13.087 20.004 1.00 80.00 377 SER A C 1
ATOM 3032 O O . SER A 1 377 ? 4.662 12.685 19.058 1.00 80.00 377 SER A O 1
ATOM 3034 N N . LEU A 1 378 ? 3.432 14.301 19.989 1.00 83.19 378 LEU A N 1
ATOM 3035 C CA . LEU A 1 378 ? 3.545 15.234 18.865 1.00 83.19 378 LEU A CA 1
ATOM 3036 C C . LEU A 1 378 ? 5.003 15.612 18.580 1.00 83.19 378 LEU A C 1
ATOM 3038 O O . LEU A 1 378 ? 5.410 15.732 17.424 1.00 83.19 378 LEU A O 1
ATOM 3042 N N . THR A 1 379 ? 5.810 15.788 19.628 1.00 81.19 379 THR A N 1
ATOM 3043 C CA . THR A 1 379 ? 7.240 16.087 19.484 1.00 81.19 379 THR A CA 1
ATOM 3044 C C . THR A 1 379 ? 8.004 14.910 18.873 1.00 81.19 379 THR A C 1
ATOM 3046 O O . THR A 1 379 ? 8.882 15.128 18.033 1.00 81.19 379 THR A O 1
ATOM 3049 N N . GLU A 1 380 ? 7.663 13.676 19.259 1.00 82.06 380 GLU A N 1
ATOM 3050 C CA . GLU A 1 380 ? 8.209 12.447 18.670 1.00 82.06 380 GLU A CA 1
ATOM 3051 C C . GLU A 1 380 ? 7.809 12.312 17.186 1.00 82.06 380 GLU A C 1
ATOM 3053 O O . GLU A 1 380 ? 8.691 12.141 16.340 1.00 82.06 380 GLU A O 1
ATOM 3058 N N . GLU A 1 381 ? 6.523 12.489 16.850 1.00 85.00 381 GLU A N 1
ATOM 3059 C CA . GLU A 1 381 ? 6.018 12.450 15.464 1.00 85.00 381 GLU A CA 1
ATOM 3060 C C . GLU A 1 381 ? 6.696 13.507 14.580 1.00 85.00 381 GLU A C 1
ATOM 3062 O O . GLU A 1 381 ? 7.188 13.193 13.497 1.00 85.00 381 GLU A O 1
ATOM 3067 N N . ARG A 1 382 ? 6.829 14.749 15.063 1.00 85.62 382 ARG A N 1
ATOM 3068 C CA . ARG A 1 382 ? 7.496 15.832 14.322 1.00 85.62 382 ARG A CA 1
ATOM 3069 C C . ARG A 1 382 ? 8.951 15.502 13.991 1.00 85.62 382 ARG A C 1
ATOM 3071 O O . ARG A 1 382 ? 9.437 15.857 12.920 1.00 85.62 382 ARG A O 1
ATOM 3078 N N . ASN A 1 383 ? 9.674 14.855 14.903 1.00 84.88 383 ASN A N 1
ATOM 3079 C CA . ASN A 1 383 ? 11.055 14.456 14.634 1.00 84.88 383 ASN A CA 1
ATOM 3080 C C . ASN A 1 383 ? 11.112 13.367 13.546 1.00 84.88 383 ASN A C 1
ATOM 3082 O O . ASN A 1 383 ? 12.006 13.398 12.697 1.00 84.88 383 ASN A O 1
ATOM 3086 N N . ALA A 1 384 ? 10.136 12.454 13.536 1.00 83.31 384 ALA A N 1
ATOM 3087 C CA . ALA A 1 384 ? 10.038 11.376 12.557 1.00 83.31 384 ALA A CA 1
ATOM 3088 C C . ALA A 1 384 ? 9.716 11.857 11.128 1.00 83.31 384 ALA A C 1
ATOM 3090 O O . ALA A 1 384 ? 10.154 11.217 10.176 1.00 83.31 384 ALA A O 1
ATOM 3091 N N . VAL A 1 385 ? 9.030 12.997 10.966 1.00 80.88 385 VAL A N 1
ATOM 3092 C CA . VAL A 1 385 ? 8.766 13.632 9.654 1.00 80.88 385 VAL A CA 1
ATOM 3093 C C . VAL A 1 385 ? 10.066 13.926 8.898 1.00 80.88 385 VAL A C 1
ATOM 3095 O O . VAL A 1 385 ? 10.211 13.613 7.712 1.00 80.88 385 VAL A O 1
ATOM 3098 N N . PHE A 1 386 ? 11.022 14.555 9.588 1.00 76.25 386 PHE A N 1
ATOM 3099 C CA . PHE A 1 386 ? 12.231 15.090 8.961 1.00 76.25 386 PHE A CA 1
ATOM 3100 C C . PHE A 1 386 ? 13.391 14.100 8.968 1.00 76.25 386 PHE A C 1
ATOM 3102 O O . PHE A 1 386 ? 14.176 14.075 8.021 1.00 76.25 386 PHE A O 1
ATOM 3109 N N . VAL A 1 387 ? 13.518 13.296 10.027 1.00 82.56 387 VAL A N 1
ATOM 3110 C CA . VAL A 1 387 ? 14.629 12.350 10.191 1.00 82.56 387 VAL A CA 1
ATOM 3111 C C . VAL A 1 387 ? 14.090 10.998 10.668 1.00 82.56 387 VAL A C 1
ATOM 3113 O O . VAL A 1 387 ? 14.314 10.607 11.818 1.00 82.56 387 VAL A O 1
ATOM 3116 N N . PRO A 1 388 ? 13.361 10.267 9.806 1.00 85.75 388 PRO A N 1
ATOM 3117 C CA . PRO A 1 388 ? 12.931 8.916 10.133 1.00 85.75 388 PRO A CA 1
ATOM 3118 C C . PRO A 1 388 ? 14.152 8.010 10.335 1.00 85.75 388 PRO A C 1
ATOM 3120 O O . PRO A 1 388 ? 15.115 8.044 9.562 1.00 85.75 388 PRO A O 1
ATOM 3123 N N . ALA A 1 389 ? 14.124 7.187 11.384 1.00 84.75 389 ALA A N 1
ATOM 3124 C CA . ALA A 1 389 ? 15.202 6.240 11.651 1.00 84.75 389 ALA A CA 1
ATOM 3125 C C . ALA A 1 389 ? 15.270 5.171 10.546 1.00 84.75 389 ALA A C 1
ATOM 3127 O O . ALA A 1 389 ? 14.242 4.764 9.995 1.00 84.75 389 ALA A O 1
ATOM 3128 N N . ALA A 1 390 ? 16.477 4.700 10.225 1.00 84.44 390 ALA A N 1
ATOM 3129 C CA . ALA A 1 390 ? 16.666 3.606 9.275 1.00 84.44 390 ALA A CA 1
ATOM 3130 C C . ALA A 1 390 ? 15.880 2.367 9.736 1.00 84.44 390 ALA A C 1
ATOM 3132 O O . ALA A 1 390 ? 15.862 2.053 10.925 1.00 84.44 390 ALA A O 1
ATOM 3133 N N . GLY A 1 391 ? 15.168 1.723 8.810 1.00 79.56 391 GLY A N 1
ATOM 3134 C CA . GLY A 1 391 ? 14.349 0.548 9.129 1.00 79.56 391 GLY A CA 1
ATOM 3135 C C . GLY A 1 391 ? 13.094 0.824 9.968 1.00 79.56 391 GLY A C 1
ATOM 3136 O O . GLY A 1 391 ? 12.388 -0.120 10.302 1.00 79.56 391 GLY A O 1
ATOM 3137 N N . SER A 1 392 ? 12.769 2.088 10.272 1.00 81.50 392 SER A N 1
ATOM 3138 C CA . SER A 1 392 ? 11.585 2.430 11.079 1.00 81.50 392 SER A CA 1
ATOM 3139 C C . SER A 1 392 ? 10.254 2.093 10.410 1.00 81.50 392 SER A C 1
ATOM 3141 O O . SER A 1 392 ? 9.253 2.015 11.099 1.00 81.50 392 SER A O 1
ATOM 3143 N N . GLY A 1 393 ? 10.204 1.914 9.088 1.00 80.19 393 GLY A N 1
ATOM 3144 C CA . GLY A 1 393 ? 8.941 1.698 8.367 1.00 80.19 393 GLY A CA 1
ATOM 3145 C C . GLY A 1 393 ? 8.114 2.971 8.155 1.00 80.19 393 GLY A C 1
ATOM 3146 O O . GLY A 1 393 ? 7.031 2.900 7.587 1.00 80.19 393 GLY A O 1
ATOM 3147 N N . ILE A 1 394 ? 8.634 4.133 8.560 1.00 88.56 394 ILE A N 1
ATOM 3148 C CA . ILE A 1 394 ? 8.037 5.445 8.289 1.00 88.56 394 ILE A CA 1
ATOM 3149 C C . ILE A 1 394 ? 8.378 5.867 6.848 1.00 88.56 394 ILE A C 1
ATOM 3151 O O . ILE A 1 394 ? 9.510 5.631 6.407 1.00 88.56 394 ILE A O 1
ATOM 3155 N N . PRO A 1 395 ? 7.454 6.500 6.099 1.00 88.12 395 PRO A N 1
ATOM 3156 C CA . PRO A 1 395 ? 7.739 6.982 4.750 1.00 88.12 395 PRO A CA 1
ATOM 315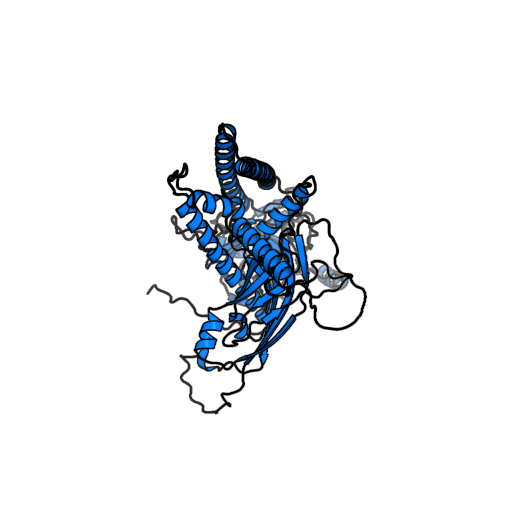7 C C . PRO A 1 395 ? 8.995 7.863 4.683 1.00 88.12 395 PRO A C 1
ATOM 3159 O O . PRO A 1 395 ? 9.185 8.781 5.481 1.00 88.12 395 PRO A O 1
ATOM 3162 N N . GLY A 1 396 ? 9.880 7.566 3.728 1.00 84.94 396 GLY A N 1
ATOM 3163 C CA . GLY A 1 396 ? 11.163 8.261 3.575 1.00 84.94 396 GLY A CA 1
ATOM 3164 C C . GLY A 1 396 ? 12.268 7.804 4.535 1.00 84.94 396 GLY A C 1
ATOM 3165 O O . GLY A 1 396 ? 13.347 8.401 4.533 1.00 84.94 396 GLY A O 1
ATOM 3166 N N . ALA A 1 397 ? 12.037 6.762 5.343 1.00 87.44 397 ALA A N 1
ATOM 3167 C CA . ALA A 1 397 ? 13.088 6.106 6.115 1.00 87.44 397 ALA A CA 1
ATOM 3168 C C . ALA A 1 397 ? 14.197 5.566 5.194 1.00 87.44 397 ALA A C 1
ATOM 3170 O O . ALA A 1 397 ? 13.899 4.966 4.156 1.00 87.44 397 ALA A O 1
ATOM 3171 N N . PRO A 1 398 ? 15.480 5.706 5.576 1.00 84.25 398 PRO A N 1
ATOM 3172 C CA . PRO A 1 398 ? 16.566 5.071 4.848 1.00 84.25 398 PRO A CA 1
ATOM 3173 C C . 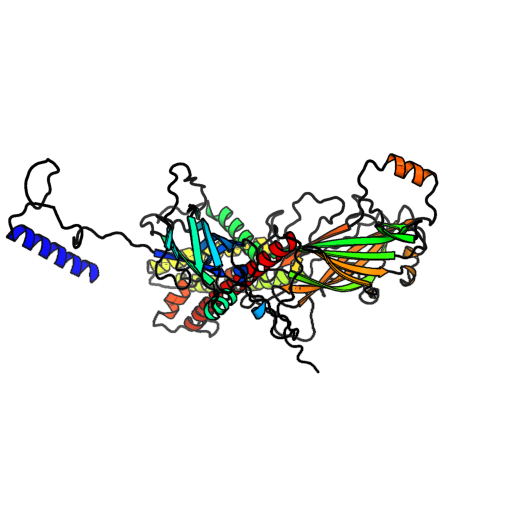PRO A 1 398 ? 16.343 3.562 4.706 1.00 84.25 398 PRO A C 1
ATOM 3175 O O . PRO A 1 398 ? 15.917 2.882 5.646 1.00 84.25 398 PRO A O 1
ATOM 3178 N N . ALA A 1 399 ? 16.658 3.050 3.519 1.00 77.00 399 ALA A N 1
ATOM 3179 C CA . ALA A 1 399 ? 16.522 1.647 3.172 1.00 77.00 399 ALA A CA 1
ATOM 3180 C C . ALA A 1 399 ? 17.455 0.770 4.030 1.00 77.00 399 ALA A C 1
ATOM 3182 O O . ALA A 1 399 ? 18.639 0.642 3.737 1.00 77.00 399 ALA A O 1
ATOM 3183 N N . ASP A 1 400 ? 16.909 0.130 5.064 1.00 79.31 400 ASP A N 1
ATOM 3184 C CA . ASP A 1 400 ? 17.635 -0.819 5.917 1.00 79.31 400 ASP A CA 1
ATOM 3185 C C . ASP A 1 400 ? 17.248 -2.258 5.560 1.00 79.31 400 ASP A C 1
ATOM 3187 O O . ASP A 1 400 ? 16.391 -2.883 6.185 1.00 79.31 400 ASP A O 1
ATOM 3191 N N . TRP A 1 401 ? 17.776 -2.747 4.438 1.00 82.12 401 TRP A N 1
ATOM 3192 C CA . TRP A 1 401 ? 17.496 -4.100 3.967 1.00 82.12 401 TRP A CA 1
ATOM 3193 C C . TRP A 1 401 ? 18.577 -4.624 3.024 1.00 82.12 401 TRP A C 1
ATOM 3195 O O . TRP A 1 401 ? 19.296 -3.869 2.367 1.00 82.12 401 TRP A O 1
ATOM 3205 N N . VAL A 1 402 ? 18.658 -5.951 2.923 1.00 83.38 402 VAL A N 1
ATOM 3206 C CA . VAL A 1 402 ? 19.561 -6.630 1.991 1.00 83.38 402 VAL A CA 1
ATOM 3207 C C . VAL A 1 402 ? 18.928 -6.646 0.603 1.00 83.38 402 VAL A C 1
ATOM 3209 O O . VAL A 1 402 ? 18.003 -7.412 0.334 1.00 83.38 402 VAL A O 1
ATOM 3212 N N . THR A 1 403 ? 19.430 -5.793 -0.285 1.00 82.31 403 THR A N 1
ATOM 3213 C CA . THR A 1 403 ? 18.950 -5.677 -1.666 1.00 82.31 403 THR A CA 1
ATOM 3214 C C . THR A 1 403 ? 19.398 -6.834 -2.550 1.00 82.31 403 THR A C 1
ATOM 3216 O O . THR A 1 403 ? 20.607 -7.072 -2.660 1.00 82.31 403 THR A O 1
ATOM 3219 N N . PRO A 1 404 ? 18.472 -7.488 -3.275 1.00 87.69 404 PRO A N 1
ATOM 3220 C CA . PRO A 1 404 ? 18.816 -8.350 -4.395 1.00 87.69 404 PRO A CA 1
ATOM 3221 C C . PRO A 1 404 ? 19.650 -7.594 -5.444 1.00 87.69 404 PRO A C 1
ATOM 3223 O O . PRO A 1 404 ? 19.400 -6.411 -5.677 1.00 87.69 404 PRO A O 1
ATOM 3226 N N . PRO A 1 405 ? 20.598 -8.244 -6.143 1.00 86.25 405 PRO A N 1
ATOM 3227 C CA . PRO A 1 405 ? 21.483 -7.543 -7.083 1.00 86.25 405 PRO A CA 1
ATOM 3228 C C . PRO A 1 405 ? 20.772 -6.965 -8.320 1.00 86.25 405 PRO A C 1
ATOM 3230 O O . PRO A 1 405 ? 21.324 -6.112 -9.013 1.00 86.25 405 PRO A O 1
ATOM 3233 N N . ASN A 1 406 ? 19.558 -7.438 -8.606 1.00 90.81 406 ASN A N 1
ATOM 3234 C CA . ASN A 1 406 ? 18.680 -6.971 -9.674 1.00 90.81 406 ASN A CA 1
ATOM 3235 C C . ASN A 1 406 ? 17.580 -6.019 -9.177 1.00 90.81 406 ASN A C 1
ATOM 3237 O O . ASN A 1 406 ? 16.621 -5.785 -9.909 1.00 90.81 406 ASN A O 1
ATOM 3241 N N . MET A 1 407 ? 17.700 -5.459 -7.971 1.00 93.62 407 MET A N 1
ATOM 3242 C CA . MET A 1 407 ? 16.728 -4.535 -7.385 1.00 93.62 407 MET A CA 1
ATOM 3243 C C . MET A 1 407 ? 17.417 -3.252 -6.907 1.00 93.62 407 MET A C 1
ATOM 3245 O O . MET A 1 407 ? 18.529 -3.293 -6.382 1.00 93.62 407 MET A O 1
ATOM 3249 N N . GLU A 1 408 ? 16.782 -2.099 -7.123 1.00 94.69 408 GLU A N 1
ATOM 3250 C CA . GLU A 1 408 ? 17.330 -0.817 -6.662 1.00 94.69 408 GLU A CA 1
ATOM 3251 C C . GLU A 1 408 ? 17.278 -0.722 -5.132 1.00 94.69 408 GLU A C 1
ATOM 3253 O O . GLU A 1 408 ? 16.369 -1.250 -4.490 1.00 94.69 408 GLU A O 1
ATOM 3258 N N . HIS A 1 409 ? 18.275 -0.058 -4.542 1.00 90.62 409 HIS A N 1
ATOM 3259 C CA . HIS A 1 409 ? 18.392 0.030 -3.086 1.00 90.62 409 HIS A CA 1
ATOM 3260 C C . HIS A 1 409 ? 17.425 1.029 -2.464 1.00 90.62 409 HIS A C 1
ATOM 3262 O O . HIS A 1 409 ? 16.790 0.728 -1.450 1.00 90.62 409 HIS A O 1
ATOM 3268 N N . HIS A 1 410 ? 17.294 2.195 -3.093 1.00 90.94 410 HIS A N 1
ATOM 3269 C CA . HIS A 1 410 ? 16.396 3.246 -2.645 1.00 90.94 410 HIS A CA 1
ATOM 3270 C C . HIS A 1 410 ? 14.963 2.967 -3.097 1.00 90.94 410 HIS A C 1
ATOM 3272 O O . HIS A 1 410 ? 14.732 2.543 -4.231 1.00 90.94 410 HIS A O 1
ATOM 3278 N N . ARG A 1 411 ? 14.012 3.245 -2.204 1.00 91.88 411 ARG A N 1
ATOM 3279 C CA . ARG A 1 411 ? 12.579 3.102 -2.454 1.00 91.88 411 ARG A CA 1
ATOM 3280 C C . ARG A 1 411 ? 11.947 4.489 -2.522 1.00 91.88 411 ARG A C 1
ATOM 3282 O O . ARG A 1 411 ? 11.888 5.156 -1.492 1.00 91.88 411 ARG A O 1
ATOM 3289 N N . PRO A 1 412 ? 11.552 4.974 -3.707 1.00 94.06 412 PRO A N 1
ATOM 3290 C CA . PRO A 1 412 ? 10.781 6.208 -3.799 1.00 94.06 412 PRO A CA 1
ATOM 3291 C C . PRO A 1 412 ? 9.399 6.025 -3.159 1.00 94.06 412 PRO A C 1
ATOM 3293 O O . PRO A 1 412 ? 8.782 4.962 -3.274 1.00 94.06 412 PRO A O 1
ATOM 3296 N N . VAL A 1 413 ? 8.923 7.077 -2.496 1.00 94.19 413 VAL A N 1
ATOM 3297 C CA . VAL A 1 413 ? 7.561 7.143 -1.953 1.00 94.19 413 VAL A CA 1
ATOM 3298 C C . VAL A 1 413 ? 6.619 7.631 -3.047 1.00 94.19 413 VAL A C 1
ATOM 3300 O O . VAL A 1 413 ? 6.957 8.568 -3.764 1.00 94.19 413 VAL A O 1
ATOM 3303 N N . LEU A 1 414 ? 5.452 6.999 -3.169 1.00 94.56 414 LEU A N 1
ATOM 3304 C CA . LEU A 1 414 ? 4.351 7.452 -4.020 1.00 94.56 414 LEU A CA 1
ATOM 3305 C C . LEU A 1 414 ? 3.183 7.847 -3.129 1.00 94.56 414 LEU A C 1
ATOM 3307 O O . LEU A 1 414 ? 2.566 6.985 -2.503 1.00 94.56 414 LEU A O 1
ATOM 3311 N N . PHE A 1 415 ? 2.889 9.140 -3.079 1.00 93.94 415 PHE A N 1
ATOM 3312 C CA . PHE A 1 415 ? 1.781 9.676 -2.304 1.00 93.94 415 PHE A CA 1
ATOM 3313 C C . PHE A 1 415 ? 0.542 9.793 -3.196 1.00 93.94 415 PHE A C 1
ATOM 3315 O O . PHE A 1 415 ? 0.585 10.458 -4.230 1.00 93.94 415 PHE A O 1
ATOM 3322 N N . LEU A 1 416 ? -0.534 9.088 -2.836 1.00 91.94 416 LEU A N 1
ATOM 3323 C CA . LEU A 1 416 ? -1.790 9.094 -3.596 1.00 91.94 416 LEU A CA 1
ATOM 3324 C C . LEU A 1 416 ? -2.689 10.288 -3.246 1.00 91.94 416 LEU A C 1
ATOM 3326 O O . LEU A 1 416 ? -3.569 10.605 -4.040 1.00 91.94 416 LEU A O 1
ATOM 3330 N N . ASP A 1 417 ? -2.454 10.915 -2.089 1.00 89.81 417 ASP A N 1
ATOM 3331 C CA . ASP A 1 417 ? -3.217 12.049 -1.550 1.00 89.81 417 ASP A CA 1
ATOM 3332 C C . ASP A 1 417 ? -4.733 11.806 -1.559 1.00 89.81 417 ASP A C 1
ATOM 3334 O O . ASP A 1 417 ? -5.513 12.593 -2.087 1.00 89.81 417 ASP A O 1
ATOM 3338 N N . LEU A 1 418 ? -5.154 10.656 -1.032 1.00 87.38 418 LEU A N 1
ATOM 3339 C CA . LEU A 1 418 ? -6.570 10.308 -0.929 1.00 87.38 418 LEU A CA 1
ATOM 3340 C C . LEU A 1 418 ? -7.206 10.980 0.283 1.00 87.38 418 LEU A C 1
ATOM 3342 O O . LEU A 1 418 ? -6.559 11.187 1.311 1.00 87.38 418 LEU A O 1
ATOM 3346 N N . ASN A 1 419 ? -8.502 11.260 0.184 1.00 82.75 419 ASN A N 1
ATOM 3347 C CA . ASN A 1 419 ? -9.279 11.685 1.334 1.00 82.75 419 ASN A CA 1
ATOM 3348 C C . ASN A 1 419 ? -9.305 10.555 2.376 1.00 82.75 419 ASN A C 1
ATOM 3350 O O . ASN A 1 419 ? -9.630 9.410 2.060 1.00 82.75 419 ASN A O 1
ATOM 3354 N N . SER A 1 420 ? -8.949 10.870 3.621 1.00 74.19 420 SER A N 1
ATOM 3355 C CA . SER A 1 420 ? -8.825 9.877 4.688 1.00 74.19 420 SER A CA 1
ATOM 3356 C C . SER A 1 420 ? -10.174 9.262 5.081 1.00 74.19 420 SER A C 1
ATOM 3358 O O . SER A 1 420 ? -10.200 8.143 5.596 1.00 74.19 420 SER A O 1
ATOM 3360 N N . ASP A 1 421 ? -11.287 9.959 4.828 1.00 72.00 421 ASP A N 1
ATOM 3361 C CA . ASP A 1 421 ? -12.627 9.529 5.235 1.00 72.00 421 ASP A CA 1
ATOM 3362 C C . ASP A 1 421 ? -13.287 8.530 4.273 1.00 72.00 421 ASP A C 1
ATOM 3364 O O . ASP A 1 421 ? -13.865 7.541 4.718 1.00 72.00 421 ASP A O 1
ATOM 3368 N N . ASP A 1 422 ? -13.189 8.743 2.967 1.00 71.44 422 ASP A N 1
ATOM 3369 C CA . ASP A 1 422 ? -13.895 7.934 1.962 1.00 71.44 422 ASP A CA 1
ATOM 3370 C C . ASP A 1 422 ? -12.948 7.283 0.941 1.00 71.44 422 ASP A C 1
ATOM 3372 O O . ASP A 1 422 ? -13.396 6.627 0.002 1.00 71.44 422 ASP A O 1
ATOM 3376 N N . MET A 1 423 ? -11.631 7.448 1.122 1.00 77.25 423 MET A N 1
ATOM 3377 C CA . MET A 1 423 ? -10.583 6.998 0.199 1.00 77.25 423 MET A CA 1
ATOM 3378 C C . MET A 1 423 ? -10.776 7.514 -1.230 1.00 77.25 423 MET A C 1
ATOM 3380 O O . MET A 1 423 ? -10.192 6.970 -2.168 1.00 77.25 423 MET A O 1
ATOM 3384 N N . THR A 1 424 ? -11.568 8.572 -1.416 1.00 77.75 424 THR A N 1
ATOM 3385 C CA . THR A 1 424 ? -11.782 9.180 -2.724 1.00 77.75 424 THR A CA 1
ATOM 3386 C C . THR A 1 424 ? -10.610 10.073 -3.095 1.00 77.75 424 THR A C 1
ATOM 3388 O O . THR A 1 424 ? -9.860 10.576 -2.254 1.00 77.75 424 THR A O 1
ATOM 3391 N N . THR A 1 425 ? -10.434 10.286 -4.394 1.00 74.56 425 THR A N 1
ATOM 3392 C CA . THR A 1 425 ? -9.500 11.301 -4.872 1.00 74.56 425 THR A CA 1
ATOM 3393 C C . THR A 1 425 ? -10.075 12.685 -4.561 1.00 74.56 425 THR A C 1
ATOM 3395 O O . THR A 1 425 ? -11.236 12.920 -4.918 1.00 74.56 425 THR A O 1
ATOM 3398 N N . PRO A 1 426 ? -9.303 13.617 -3.973 1.00 66.19 426 PRO A N 1
ATOM 3399 C CA . PRO A 1 426 ? -9.771 14.969 -3.703 1.00 66.19 426 PRO A CA 1
ATOM 3400 C C . PRO A 1 426 ? -10.330 15.584 -4.989 1.00 66.19 426 PRO A C 1
ATOM 3402 O O . PRO A 1 426 ? -9.693 15.575 -6.044 1.00 66.19 426 PRO A O 1
ATOM 3405 N N . SER A 1 427 ? -11.572 16.062 -4.920 1.00 51.03 427 SER A N 1
ATOM 3406 C CA . SER A 1 427 ? -12.329 16.542 -6.074 1.00 51.03 427 SER A CA 1
ATOM 3407 C C . SER A 1 427 ? -11.579 17.658 -6.819 1.00 51.03 427 SER A C 1
ATOM 3409 O O . SER A 1 427 ? -11.448 18.771 -6.315 1.00 51.03 427 SER A O 1
ATOM 3411 N N . VAL A 1 428 ? -11.094 17.319 -8.018 1.00 50.34 428 VAL A N 1
ATOM 3412 C CA . VAL A 1 428 ? -10.653 18.153 -9.152 1.00 50.34 428 VAL A CA 1
ATOM 3413 C C . VAL A 1 428 ? -10.417 19.643 -8.848 1.00 50.34 428 VAL A C 1
ATOM 3415 O O . VAL A 1 428 ? -11.318 20.473 -8.971 1.00 50.34 428 VAL A O 1
ATOM 3418 N N . LYS A 1 429 ? -9.150 20.015 -8.633 1.00 42.28 429 LYS A N 1
ATOM 3419 C CA . LYS A 1 429 ? -8.617 21.288 -9.143 1.00 42.28 429 LYS A CA 1
ATOM 3420 C C . LYS A 1 429 ? -7.854 20.988 -10.434 1.00 42.28 429 LYS A C 1
ATOM 3422 O O . LYS A 1 429 ? -6.749 20.476 -10.388 1.00 42.28 429 LYS A O 1
ATOM 3427 N N . GLU A 1 430 ? -8.513 21.249 -11.563 1.00 35.78 430 GLU A N 1
ATOM 3428 C CA . GLU A 1 430 ? -7.981 21.307 -12.938 1.00 35.78 430 GLU A CA 1
ATOM 3429 C C . GLU A 1 430 ? -6.907 20.272 -13.339 1.00 35.78 430 GLU A C 1
ATOM 3431 O O . GLU A 1 430 ? -5.705 20.497 -13.237 1.00 35.78 430 GLU A O 1
ATOM 3436 N N . GLY A 1 431 ? -7.372 19.181 -13.957 1.00 41.75 431 GLY A N 1
ATOM 3437 C CA . GLY A 1 431 ? -6.547 18.213 -14.680 1.00 41.75 431 GLY A CA 1
ATOM 3438 C C . GLY A 1 431 ? -6.474 16.868 -13.967 1.00 41.75 431 GLY A C 1
ATOM 3439 O O . GLY A 1 431 ? -6.270 16.804 -12.763 1.00 41.75 431 GLY A O 1
ATOM 3440 N N . SER A 1 432 ? -6.665 15.779 -14.712 1.00 48.38 432 SER A N 1
ATOM 3441 C CA . SER A 1 432 ? -6.502 14.403 -14.233 1.00 48.38 432 SER A CA 1
ATOM 3442 C C . SER A 1 432 ? -5.061 14.186 -13.756 1.00 48.38 432 SER A C 1
ATOM 3444 O O . SER A 1 432 ? -4.198 13.775 -14.535 1.00 48.38 432 SER A O 1
ATOM 3446 N N . GLN A 1 433 ? -4.756 14.529 -12.507 1.00 61.06 433 GLN A N 1
ATOM 3447 C CA . GLN A 1 433 ? -3.398 14.446 -11.992 1.00 61.06 433 GLN A CA 1
ATOM 3448 C C . GLN A 1 433 ? -3.180 13.038 -11.436 1.00 61.06 433 GLN A C 1
ATOM 3450 O O . GLN A 1 433 ? -3.518 12.725 -10.302 1.00 61.06 433 GLN A O 1
ATOM 3455 N N . ALA A 1 434 ? -2.666 12.154 -12.294 1.00 78.06 434 ALA A N 1
ATOM 3456 C CA . ALA A 1 434 ? -2.197 10.834 -11.891 1.00 78.06 434 ALA A CA 1
ATOM 3457 C C . ALA A 1 434 ? -1.144 10.969 -10.773 1.00 78.06 434 ALA A C 1
ATOM 3459 O O . ALA A 1 434 ? -0.239 11.803 -10.887 1.00 78.06 434 ALA A O 1
ATOM 3460 N N . ALA A 1 435 ? -1.215 10.143 -9.727 1.00 86.81 435 ALA A N 1
ATOM 3461 C CA . ALA A 1 435 ? -0.221 10.183 -8.653 1.00 86.81 435 ALA A CA 1
ATOM 3462 C C . ALA A 1 435 ? 1.183 9.896 -9.210 1.00 86.81 435 ALA A C 1
ATOM 3464 O O . ALA A 1 435 ? 1.353 9.129 -10.165 1.00 86.81 435 ALA A O 1
ATOM 3465 N N . GLY A 1 436 ? 2.202 10.555 -8.663 1.00 86.12 436 GLY A N 1
ATOM 3466 C CA . GLY A 1 436 ? 3.571 10.462 -9.163 1.00 86.12 436 GLY A CA 1
ATOM 3467 C C . GLY A 1 436 ? 3.820 11.149 -10.508 1.00 86.12 436 GLY A C 1
ATOM 3468 O O . GLY A 1 436 ? 4.929 11.060 -11.036 1.00 86.12 436 GLY A O 1
ATOM 3469 N N . ILE A 1 437 ? 2.861 11.875 -11.102 1.00 88.56 437 ILE A N 1
ATOM 3470 C CA . ILE A 1 437 ? 3.110 12.617 -12.352 1.00 88.56 437 ILE A CA 1
ATOM 3471 C C . IL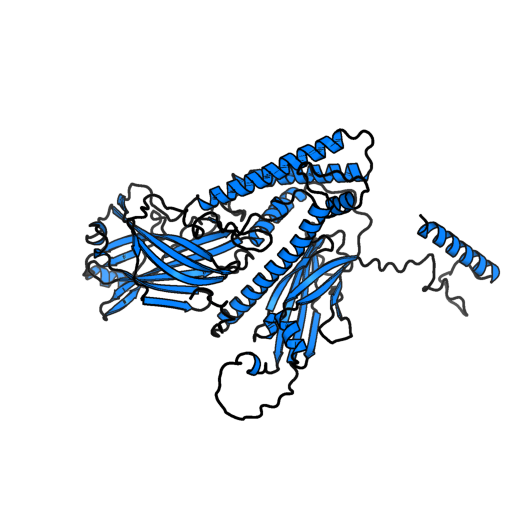E A 1 437 ? 4.231 13.657 -12.191 1.00 88.56 437 ILE A C 1
ATOM 3473 O O . ILE A 1 437 ? 5.061 13.783 -13.096 1.00 88.56 437 ILE A O 1
ATOM 3477 N N . ASN A 1 438 ? 4.306 14.307 -11.025 1.00 88.19 438 ASN A N 1
ATOM 3478 C CA . ASN A 1 438 ? 5.294 15.338 -10.691 1.00 88.19 438 ASN A CA 1
ATOM 3479 C C . ASN A 1 438 ? 6.629 14.760 -10.187 1.00 88.19 438 ASN A C 1
ATOM 3481 O O . ASN A 1 438 ? 7.620 15.483 -10.138 1.00 88.19 438 ASN A O 1
ATOM 3485 N N . SER A 1 439 ? 6.699 13.451 -9.915 1.00 89.88 439 SER A N 1
ATOM 3486 C CA . SER A 1 439 ? 7.919 12.735 -9.510 1.00 89.88 439 SER A CA 1
ATOM 3487 C C . SER A 1 439 ? 8.903 12.557 -10.676 1.00 89.88 439 SER A C 1
ATOM 3489 O O . SER A 1 439 ? 9.156 11.450 -11.160 1.00 89.88 439 SER A O 1
ATOM 3491 N N . ILE A 1 440 ? 9.448 13.673 -11.161 1.00 91.50 440 ILE A N 1
ATOM 3492 C CA . ILE A 1 440 ? 10.371 13.773 -12.297 1.00 91.50 440 ILE A CA 1
ATOM 3493 C C . ILE A 1 440 ? 11.787 13.377 -11.860 1.00 91.50 440 ILE A C 1
ATOM 3495 O O . ILE A 1 440 ? 12.314 13.858 -10.859 1.00 91.50 440 ILE A O 1
ATOM 3499 N N . LEU A 1 441 ? 12.445 12.515 -12.636 1.00 94.31 441 LEU A N 1
ATOM 3500 C CA . LEU A 1 441 ? 13.813 12.085 -12.358 1.00 94.31 441 LEU A CA 1
ATOM 3501 C C . LEU A 1 441 ? 14.859 13.117 -12.815 1.00 94.31 441 LEU A C 1
ATOM 3503 O O . LEU A 1 441 ? 14.686 13.798 -13.829 1.00 94.31 441 LEU A O 1
ATOM 3507 N N . PRO A 1 442 ? 16.042 13.175 -12.174 1.00 91.88 442 PRO A N 1
ATOM 3508 C CA . PRO A 1 442 ? 17.131 14.026 -12.646 1.00 91.88 442 PRO A CA 1
ATOM 3509 C C . PRO A 1 442 ? 17.514 13.691 -14.094 1.00 91.88 442 PRO A C 1
ATOM 3511 O O . PRO A 1 442 ? 17.821 12.536 -14.372 1.00 91.88 442 PRO A O 1
ATOM 3514 N N . LYS A 1 443 ? 17.582 14.683 -14.994 1.00 91.25 443 LYS A N 1
ATOM 3515 C CA . LYS A 1 443 ? 17.815 14.508 -16.452 1.00 91.25 443 LYS A CA 1
ATOM 3516 C C . LYS A 1 443 ? 16.638 13.916 -17.243 1.00 91.25 443 LYS A C 1
ATOM 3518 O O . LYS A 1 443 ? 16.837 13.508 -18.382 1.00 91.25 443 LYS A O 1
ATOM 3523 N N . GLU A 1 444 ? 15.440 13.891 -16.677 1.00 93.06 444 GLU A N 1
ATOM 3524 C CA . GLU A 1 444 ? 14.212 13.665 -17.435 1.00 93.06 444 GLU A CA 1
ATOM 3525 C C . GLU A 1 444 ? 13.784 14.942 -18.173 1.00 93.06 444 GLU A C 1
ATOM 3527 O O . GLU A 1 444 ? 13.889 16.044 -17.634 1.00 93.06 444 GLU A O 1
ATOM 3532 N N . GLN A 1 445 ? 13.310 14.795 -19.409 1.00 87.75 445 GLN A N 1
ATOM 3533 C CA . GLN A 1 445 ? 12.682 15.856 -20.192 1.00 87.75 445 GLN A CA 1
ATOM 3534 C C . GLN A 1 445 ? 11.377 15.317 -20.774 1.00 87.75 445 GLN A C 1
ATOM 3536 O O . GLN A 1 445 ? 11.380 14.311 -21.480 1.00 87.75 445 GLN A O 1
ATOM 3541 N N . SER A 1 446 ? 10.255 15.985 -20.506 1.00 77.25 446 SER A N 1
ATOM 3542 C CA . SER A 1 446 ? 8.924 15.491 -20.892 1.00 77.25 446 SER A CA 1
ATOM 3543 C C . SER A 1 446 ? 8.738 15.312 -22.405 1.00 77.25 446 SER A C 1
ATOM 3545 O O . SER A 1 446 ? 7.905 14.513 -22.819 1.00 77.25 446 SER A O 1
ATOM 3547 N N . VAL A 1 447 ? 9.513 16.032 -23.224 1.00 81.12 447 VAL A N 1
ATOM 3548 C CA . VAL A 1 447 ? 9.456 15.984 -24.697 1.00 81.12 447 VAL A CA 1
ATOM 3549 C C . VAL A 1 447 ? 10.218 14.781 -25.272 1.00 81.12 447 VAL A C 1
ATOM 3551 O O . VAL A 1 447 ? 9.911 14.330 -26.370 1.00 81.12 447 VAL A O 1
ATOM 3554 N N . ASP A 1 448 ? 11.156 14.203 -24.517 1.00 85.06 448 ASP A N 1
ATOM 3555 C CA . ASP A 1 448 ? 12.055 13.142 -24.995 1.00 85.06 448 ASP A CA 1
ATOM 3556 C C . ASP A 1 448 ? 11.448 11.732 -24.885 1.00 85.06 448 ASP A C 1
ATOM 3558 O O . ASP A 1 448 ? 12.164 10.733 -25.007 1.00 85.06 448 ASP A O 1
ATOM 3562 N N . TYR A 1 449 ? 10.149 11.622 -24.598 1.00 90.81 449 TYR A N 1
ATOM 3563 C CA . TYR A 1 449 ? 9.461 10.343 -24.465 1.00 90.81 449 TYR A CA 1
ATOM 3564 C C . TYR A 1 449 ? 8.850 9.881 -25.783 1.00 90.81 449 TYR A C 1
ATOM 3566 O O . TYR A 1 449 ? 8.080 10.591 -26.424 1.00 90.81 449 TYR A O 1
ATOM 3574 N N . LEU A 1 450 ? 9.115 8.622 -26.122 1.00 91.88 450 LEU A N 1
ATOM 3575 C CA . LEU A 1 450 ? 8.391 7.903 -27.157 1.00 91.88 450 LEU A CA 1
ATOM 3576 C C . LEU A 1 450 ? 7.361 6.988 -26.509 1.00 91.88 450 LEU A C 1
ATOM 3578 O O . LEU A 1 450 ? 7.715 6.097 -25.729 1.00 91.88 450 LEU A O 1
ATOM 3582 N N . HIS A 1 451 ? 6.095 7.185 -26.871 1.00 92.88 451 HIS A N 1
ATOM 3583 C CA . HIS A 1 451 ? 5.038 6.243 -26.533 1.00 92.88 451 HIS A CA 1
ATOM 3584 C C . HIS A 1 451 ? 5.284 4.929 -27.279 1.00 92.88 451 HIS A C 1
ATOM 3586 O O . HIS A 1 451 ? 5.442 4.904 -28.500 1.00 92.88 451 HIS A O 1
ATOM 3592 N N . LEU A 1 452 ? 5.309 3.822 -26.543 1.00 92.69 452 LEU A N 1
ATOM 3593 C CA . LEU A 1 452 ? 5.505 2.494 -27.108 1.00 92.69 452 LEU A CA 1
ATOM 3594 C C . LEU A 1 452 ? 4.162 1.887 -27.510 1.00 92.69 452 LEU A C 1
ATOM 3596 O O . LEU A 1 452 ? 3.180 2.009 -26.782 1.00 92.69 452 LEU A O 1
ATOM 3600 N N . ALA A 1 453 ? 4.108 1.222 -28.663 1.00 88.06 453 ALA A N 1
ATOM 3601 C CA . ALA A 1 453 ? 2.901 0.521 -29.082 1.00 88.06 453 ALA A CA 1
ATOM 3602 C C . ALA A 1 453 ? 2.686 -0.712 -28.190 1.00 88.06 453 ALA A C 1
ATOM 3604 O O . ALA A 1 453 ? 3.483 -1.658 -28.220 1.00 88.06 453 ALA A O 1
ATOM 3605 N N . ASN A 1 454 ? 1.619 -0.683 -27.389 1.00 83.38 454 ASN A N 1
ATOM 3606 C CA . ASN A 1 454 ? 1.221 -1.794 -26.530 1.00 83.38 454 ASN A CA 1
ATOM 3607 C C . ASN A 1 454 ? 0.816 -2.985 -27.407 1.00 83.38 454 ASN A C 1
ATOM 3609 O O . ASN A 1 454 ? -0.156 -2.917 -28.153 1.00 83.38 454 ASN A O 1
ATOM 3613 N N . LEU A 1 455 ? 1.571 -4.078 -27.319 1.00 86.31 455 LEU A N 1
ATOM 3614 C CA . LEU A 1 455 ? 1.279 -5.318 -28.038 1.00 86.31 455 LEU A CA 1
ATOM 3615 C C . LEU A 1 455 ? 0.302 -6.186 -27.249 1.00 86.31 455 LEU A C 1
ATOM 3617 O O . LEU A 1 455 ? -0.560 -6.841 -27.828 1.00 86.31 455 LEU A O 1
ATOM 3621 N N . ARG A 1 456 ? 0.477 -6.228 -25.925 1.00 89.50 456 ARG A N 1
ATOM 3622 C CA . ARG A 1 456 ? -0.333 -7.043 -25.021 1.00 89.50 456 ARG A CA 1
ATOM 3623 C C . ARG A 1 456 ? -0.281 -6.463 -23.612 1.00 89.50 456 ARG A C 1
ATOM 3625 O O . ARG A 1 456 ? 0.812 -6.213 -23.114 1.00 89.50 456 ARG A O 1
ATOM 3632 N N . ALA A 1 457 ? -1.433 -6.327 -22.969 1.00 89.88 457 ALA A N 1
ATOM 3633 C CA . ALA A 1 457 ? -1.552 -6.142 -21.526 1.00 89.88 457 ALA A CA 1
ATOM 3634 C C . ALA A 1 457 ? -2.344 -7.328 -20.966 1.00 89.88 457 ALA A C 1
ATOM 3636 O O . ALA A 1 457 ? -3.303 -7.774 -21.598 1.00 89.88 457 ALA A O 1
ATOM 3637 N N . TYR A 1 458 ? -1.892 -7.904 -19.859 1.00 91.06 458 TYR A N 1
ATOM 3638 C CA . TYR A 1 458 ? -2.508 -9.086 -19.261 1.00 91.06 458 TYR A CA 1
ATOM 3639 C C . TYR A 1 458 ? -2.157 -9.188 -17.779 1.00 91.06 458 TYR A C 1
ATOM 3641 O O . TYR A 1 458 ? -1.158 -8.630 -17.334 1.00 91.06 458 TYR A O 1
ATOM 3649 N N . THR A 1 459 ? -2.960 -9.942 -17.041 1.00 87.94 459 THR A N 1
ATOM 3650 C CA . THR A 1 459 ? -2.707 -10.264 -15.635 1.00 87.94 459 THR A CA 1
ATOM 3651 C C . THR A 1 459 ? -2.183 -11.693 -15.546 1.00 87.94 459 THR A C 1
ATOM 3653 O O . THR A 1 459 ? -2.704 -12.593 -16.207 1.00 87.94 459 THR A O 1
ATOM 3656 N N . GLU A 1 460 ? -1.131 -11.904 -14.764 1.00 85.44 460 GLU A N 1
ATOM 3657 C CA . GLU A 1 460 ? -0.503 -13.204 -14.532 1.00 85.44 460 GLU A CA 1
ATOM 3658 C C . GLU A 1 460 ? -0.380 -13.430 -13.023 1.00 85.44 460 GLU A C 1
ATOM 3660 O O . GLU A 1 460 ? 0.494 -12.869 -12.361 1.00 85.44 460 GLU A O 1
ATOM 3665 N N . GLY A 1 461 ? -1.299 -14.221 -12.464 1.00 82.88 461 GLY A N 1
ATOM 3666 C CA . GLY A 1 461 ? -1.417 -14.379 -11.015 1.00 82.88 461 GLY A CA 1
ATOM 3667 C C . GLY A 1 461 ? -1.744 -13.047 -10.337 1.00 82.88 461 GLY A C 1
ATOM 3668 O O . GLY A 1 461 ? -2.778 -12.449 -10.616 1.00 82.88 461 GLY A O 1
ATOM 3669 N N . ASP A 1 462 ? -0.851 -12.585 -9.460 1.00 80.62 462 ASP A N 1
ATOM 3670 C CA . ASP A 1 462 ? -0.962 -11.318 -8.724 1.00 80.62 462 ASP A CA 1
ATOM 3671 C C . ASP A 1 462 ? -0.229 -10.138 -9.394 1.00 80.62 462 ASP A C 1
ATOM 3673 O O . ASP A 1 462 ? -0.036 -9.087 -8.778 1.00 80.62 462 ASP A O 1
ATOM 3677 N N . GLN A 1 463 ? 0.213 -10.312 -10.645 1.00 90.31 463 GLN A N 1
ATOM 3678 C CA . GLN A 1 463 ? 1.012 -9.329 -11.376 1.00 90.31 463 GLN A CA 1
ATOM 3679 C C . GLN A 1 463 ? 0.265 -8.804 -12.594 1.00 90.31 463 GLN A C 1
ATOM 3681 O O . GLN A 1 463 ? -0.367 -9.559 -13.332 1.00 90.31 463 GLN A O 1
ATOM 3686 N N . VAL A 1 464 ? 0.420 -7.511 -12.854 1.00 94.56 464 VAL A N 1
ATOM 3687 C CA . VAL A 1 464 ? -0.043 -6.872 -14.084 1.00 94.56 464 VAL A CA 1
ATOM 3688 C C . VAL A 1 464 ? 1.139 -6.701 -15.024 1.00 94.56 464 VAL A C 1
ATOM 3690 O O . VAL A 1 464 ? 2.162 -6.120 -14.659 1.00 94.56 464 VAL A O 1
ATOM 3693 N N . CYS A 1 465 ? 0.991 -7.184 -16.250 1.00 96.50 465 CYS A N 1
ATOM 3694 C CA . CYS A 1 465 ? 2.045 -7.243 -17.248 1.00 96.50 465 CYS A CA 1
ATOM 3695 C C . CYS A 1 465 ? 1.657 -6.446 -18.497 1.00 96.50 465 CYS A C 1
ATOM 3697 O O . CYS A 1 465 ? 0.523 -6.514 -18.973 1.00 96.50 465 CYS A O 1
ATOM 3699 N N . ALA A 1 466 ? 2.622 -5.740 -19.083 1.00 96.88 466 ALA A N 1
ATOM 3700 C CA . ALA A 1 466 ? 2.481 -5.118 -20.393 1.00 96.88 466 ALA A CA 1
ATOM 3701 C C . ALA A 1 466 ? 3.732 -5.328 -21.242 1.00 96.88 466 ALA A C 1
ATOM 3703 O O . ALA A 1 466 ? 4.855 -5.099 -20.794 1.00 96.88 466 ALA A O 1
ATOM 3704 N N . VAL A 1 467 ? 3.515 -5.743 -22.488 1.00 96.44 467 VAL A N 1
ATOM 3705 C CA . VAL A 1 467 ? 4.547 -5.919 -23.507 1.00 96.44 467 VAL A CA 1
ATOM 3706 C C . VAL A 1 467 ? 4.343 -4.876 -24.591 1.00 96.44 467 VAL A C 1
ATOM 3708 O O . VAL A 1 467 ? 3.276 -4.818 -25.204 1.00 96.44 467 VAL A O 1
ATOM 3711 N N . ALA A 1 468 ? 5.381 -4.099 -24.881 1.00 96.31 468 ALA A N 1
ATOM 3712 C CA . ALA A 1 468 ? 5.362 -3.110 -25.950 1.00 96.31 468 ALA A CA 1
ATOM 3713 C C . ALA A 1 468 ? 6.559 -3.264 -26.893 1.00 96.31 468 ALA A C 1
ATOM 3715 O O . ALA A 1 468 ? 7.656 -3.653 -26.484 1.00 96.31 468 ALA A O 1
ATOM 3716 N N . SER A 1 469 ? 6.353 -2.971 -28.179 1.00 94.44 469 SER A N 1
ATOM 3717 C CA . SER A 1 469 ? 7.441 -2.951 -29.161 1.00 94.44 469 SER A CA 1
ATOM 3718 C C . SER A 1 469 ? 8.317 -1.722 -28.952 1.00 94.44 469 SER A C 1
ATOM 3720 O O . SER A 1 469 ? 7.792 -0.613 -28.854 1.00 94.44 469 SER A O 1
ATOM 3722 N N . TRP A 1 470 ? 9.637 -1.902 -28.955 1.00 93.81 470 TRP A N 1
ATOM 3723 C CA . TRP A 1 470 ? 10.588 -0.804 -28.827 1.00 93.81 470 TRP A CA 1
ATOM 3724 C C . TRP A 1 470 ? 11.598 -0.805 -29.974 1.00 93.81 470 TRP A C 1
ATOM 3726 O O . TRP A 1 470 ? 12.388 -1.736 -30.139 1.00 93.81 470 TRP A O 1
ATOM 3736 N N . ASP A 1 471 ? 11.593 0.285 -30.737 1.00 88.75 471 ASP A N 1
ATOM 3737 C CA . ASP A 1 471 ? 12.630 0.602 -31.711 1.00 88.75 471 ASP A CA 1
ATOM 3738 C C . ASP A 1 471 ? 13.571 1.660 -31.125 1.00 88.75 471 ASP A C 1
ATOM 3740 O O . ASP A 1 471 ? 13.175 2.795 -30.850 1.00 88.75 471 ASP A O 1
ATOM 3744 N N . SER A 1 472 ? 14.836 1.292 -30.913 1.00 86.19 472 SER A N 1
ATOM 3745 C CA . SER A 1 472 ? 15.823 2.227 -30.374 1.00 86.19 472 SER A CA 1
ATOM 3746 C C . SER A 1 472 ? 16.289 3.280 -31.374 1.00 86.19 472 SER A C 1
ATOM 3748 O O . SER A 1 472 ? 16.863 4.273 -30.943 1.00 86.19 472 SER A O 1
ATOM 3750 N N . SER A 1 473 ? 16.085 3.067 -32.677 1.00 85.62 473 SER A N 1
ATOM 3751 C CA . SER A 1 473 ? 16.502 4.012 -33.719 1.00 85.62 473 SER A CA 1
ATOM 3752 C C . SER A 1 473 ? 15.589 5.235 -33.817 1.00 85.62 473 SER A C 1
ATOM 3754 O O . SER A 1 473 ? 16.032 6.287 -34.266 1.00 85.62 473 SER A O 1
ATOM 3756 N N . MET A 1 474 ? 14.351 5.113 -33.327 1.00 86.69 474 MET A N 1
ATOM 3757 C CA . MET A 1 474 ? 13.386 6.214 -33.232 1.00 86.69 474 MET A CA 1
ATOM 3758 C C . MET A 1 474 ? 13.808 7.282 -32.222 1.00 86.69 474 MET A C 1
ATOM 3760 O O . MET A 1 474 ? 13.347 8.418 -32.283 1.00 86.69 474 MET A O 1
ATOM 3764 N N . HIS A 1 475 ? 14.688 6.919 -31.289 1.00 84.00 475 HIS A N 1
ATOM 3765 C CA . HIS A 1 475 ? 15.343 7.877 -30.415 1.00 84.00 475 HIS A CA 1
ATOM 3766 C C . HIS A 1 475 ? 16.459 8.542 -31.218 1.00 84.00 475 HIS A C 1
ATOM 3768 O O . HIS A 1 475 ? 17.400 7.855 -31.620 1.00 84.00 475 HIS A O 1
ATOM 3774 N N . ASP A 1 476 ? 16.377 9.858 -31.434 1.00 83.12 476 ASP A N 1
ATOM 3775 C CA . ASP A 1 476 ? 17.390 10.661 -32.143 1.00 83.12 476 ASP A CA 1
ATOM 3776 C C . ASP A 1 476 ? 18.681 10.807 -31.307 1.00 83.12 476 ASP A C 1
ATOM 3778 O O . ASP A 1 476 ? 19.100 11.877 -30.873 1.00 83.12 476 ASP A O 1
ATOM 3782 N N . SER A 1 477 ? 19.290 9.668 -30.973 1.00 85.50 477 SER A N 1
ATOM 3783 C CA . SER A 1 477 ? 20.433 9.552 -30.084 1.00 85.50 477 SER A CA 1
ATOM 3784 C C . SER A 1 477 ? 21.434 8.546 -30.627 1.00 85.50 477 SER A C 1
ATOM 3786 O O . SER A 1 477 ? 21.211 7.333 -30.678 1.00 85.50 477 SER A O 1
ATOM 3788 N N . GLN A 1 478 ? 22.630 9.042 -30.937 1.00 86.50 478 GLN A N 1
ATOM 3789 C CA . GLN A 1 478 ? 23.766 8.209 -31.337 1.00 86.50 478 GLN A CA 1
ATOM 3790 C C . GLN A 1 478 ? 24.140 7.144 -30.291 1.00 86.50 478 GLN A C 1
ATOM 3792 O O . GLN A 1 478 ? 24.793 6.159 -30.626 1.00 86.50 478 GLN A O 1
ATOM 3797 N N . HIS A 1 479 ? 23.753 7.327 -29.024 1.00 88.88 479 HIS A N 1
ATOM 3798 C CA . HIS A 1 479 ? 24.167 6.472 -27.912 1.00 88.88 479 HIS A CA 1
ATOM 3799 C C . HIS A 1 479 ? 23.485 5.101 -27.892 1.00 88.88 479 HIS A C 1
ATOM 3801 O O . HIS A 1 479 ? 24.036 4.180 -27.293 1.00 88.88 479 HIS A O 1
ATOM 3807 N N . LEU A 1 480 ? 22.344 4.947 -28.571 1.00 87.31 480 LEU A N 1
ATOM 3808 C CA . LEU A 1 480 ? 21.673 3.653 -28.750 1.00 87.31 480 LEU A CA 1
ATOM 3809 C C . LEU A 1 480 ? 22.040 2.969 -30.075 1.00 87.31 480 LEU A C 1
ATOM 3811 O O . LEU A 1 480 ? 21.870 1.758 -30.217 1.00 87.31 480 LEU A O 1
ATOM 3815 N N . ASN A 1 481 ? 22.580 3.739 -31.024 1.00 84.31 481 ASN A N 1
ATOM 3816 C CA . ASN A 1 481 ? 22.922 3.281 -32.371 1.00 84.31 481 ASN A CA 1
ATOM 3817 C C . ASN A 1 481 ? 24.414 2.966 -32.549 1.00 84.31 481 ASN A C 1
ATOM 3819 O O . ASN A 1 481 ? 24.810 2.456 -33.596 1.00 84.31 481 ASN A O 1
ATOM 3823 N N . ARG A 1 482 ? 25.245 3.224 -31.532 1.00 86.94 482 ARG A N 1
ATOM 3824 C CA . ARG A 1 482 ? 26.680 2.918 -31.519 1.00 86.94 482 ARG A CA 1
ATOM 3825 C C . ARG A 1 482 ? 27.040 2.013 -30.348 1.00 86.94 482 ARG A C 1
ATOM 3827 O O . ARG A 1 482 ? 26.340 1.977 -29.342 1.00 86.94 482 ARG A O 1
ATOM 3834 N N . ILE A 1 483 ? 28.181 1.346 -30.461 1.00 88.06 483 ILE A N 1
ATOM 3835 C CA . ILE A 1 483 ? 28.716 0.514 -29.384 1.00 88.06 483 ILE A CA 1
ATOM 3836 C C . ILE A 1 483 ? 29.086 1.399 -28.203 1.00 88.06 483 ILE A C 1
ATOM 3838 O O . ILE A 1 483 ? 29.742 2.434 -28.360 1.00 88.06 483 ILE A O 1
ATOM 3842 N N . THR A 1 484 ? 28.644 1.003 -27.018 1.00 89.75 484 THR A N 1
ATOM 3843 C CA . THR A 1 484 ? 28.936 1.747 -25.799 1.00 89.75 484 THR A CA 1
ATOM 3844 C C . THR A 1 484 ? 30.415 1.574 -25.453 1.00 89.75 484 THR A C 1
ATOM 3846 O O . THR A 1 484 ? 30.927 0.460 -25.379 1.00 89.75 484 THR A O 1
ATOM 3849 N N . GLY A 1 485 ? 31.126 2.689 -25.271 1.00 87.00 485 GLY A N 1
ATOM 3850 C CA . GLY A 1 485 ? 32.540 2.660 -24.899 1.00 87.00 485 GLY A CA 1
ATOM 3851 C C . GLY A 1 485 ? 32.726 2.173 -23.462 1.00 87.00 485 GLY A C 1
ATOM 3852 O O . GLY A 1 485 ? 31.864 2.418 -22.615 1.00 87.00 485 GLY A O 1
ATOM 3853 N N . ASN A 1 486 ? 33.870 1.545 -23.176 1.00 84.44 486 ASN A N 1
ATOM 3854 C CA . ASN A 1 486 ? 34.174 0.956 -21.865 1.00 84.44 486 ASN A CA 1
ATOM 3855 C C . ASN A 1 486 ? 34.059 1.953 -20.699 1.00 84.44 486 ASN A C 1
ATOM 3857 O O . ASN A 1 486 ? 33.642 1.557 -19.616 1.00 84.44 486 ASN A O 1
ATOM 3861 N N . ASP A 1 487 ? 34.343 3.236 -20.931 1.00 86.12 487 ASP A N 1
ATOM 3862 C CA . ASP A 1 487 ? 34.299 4.290 -19.905 1.00 86.12 487 ASP A CA 1
ATOM 3863 C C . ASP A 1 487 ? 32.964 5.045 -19.849 1.00 86.12 487 ASP A C 1
ATOM 3865 O O . ASP A 1 487 ? 32.820 6.018 -19.105 1.00 86.12 487 ASP A O 1
ATOM 3869 N N . SER A 1 488 ? 31.974 4.611 -20.633 1.00 89.12 488 SER A N 1
ATOM 3870 C CA . SER A 1 488 ? 30.666 5.255 -20.731 1.00 89.12 488 SER A CA 1
ATOM 3871 C C . SER A 1 488 ? 29.539 4.370 -20.206 1.00 89.12 488 SER A C 1
ATOM 3873 O O . SER A 1 488 ? 29.621 3.142 -20.222 1.00 89.12 488 SER A O 1
ATOM 3875 N N . ARG A 1 489 ? 28.471 5.016 -19.744 1.00 89.69 489 ARG A N 1
ATOM 3876 C CA . ARG A 1 489 ? 27.187 4.410 -19.393 1.00 89.69 489 ARG A CA 1
ATOM 3877 C C . ARG A 1 489 ? 26.091 5.147 -20.137 1.00 89.69 489 ARG A C 1
ATOM 3879 O O . ARG A 1 489 ? 26.147 6.371 -20.243 1.00 89.69 489 ARG A O 1
ATOM 3886 N N . VAL A 1 490 ? 25.102 4.413 -20.626 1.00 94.75 490 VAL A N 1
ATOM 3887 C CA . VAL A 1 490 ? 23.915 4.988 -21.256 1.00 94.75 490 VAL A CA 1
ATOM 3888 C C . VAL A 1 490 ? 22.722 4.663 -20.372 1.00 94.75 490 VAL A C 1
ATOM 3890 O O . VAL A 1 490 ? 22.542 3.511 -19.982 1.00 94.75 490 VAL A O 1
ATOM 3893 N N . TYR A 1 491 ? 21.940 5.681 -20.033 1.00 95.69 491 TYR A N 1
ATOM 3894 C CA . TYR A 1 491 ? 20.711 5.552 -19.263 1.00 95.69 491 TYR A CA 1
ATOM 3895 C C . TYR A 1 491 ? 19.508 5.937 -20.116 1.00 95.69 491 TYR A C 1
ATOM 3897 O O . TYR A 1 491 ? 19.612 6.824 -20.963 1.00 95.69 491 TYR A O 1
ATOM 3905 N N . LEU A 1 492 ? 18.379 5.289 -19.851 1.00 96.00 492 LEU A N 1
ATOM 3906 C CA . LEU A 1 492 ? 17.051 5.645 -20.343 1.00 96.00 492 LEU A CA 1
ATOM 3907 C C . LEU A 1 492 ? 16.086 5.695 -19.163 1.00 96.00 492 LEU A C 1
ATOM 3909 O O . LEU A 1 492 ? 16.374 5.136 -18.102 1.00 96.00 492 LEU A O 1
ATOM 3913 N N . ILE A 1 493 ? 14.932 6.318 -19.356 1.00 97.19 493 ILE A N 1
ATOM 3914 C CA . ILE A 1 493 ? 13.843 6.315 -18.383 1.00 97.19 493 ILE A CA 1
ATOM 3915 C C . ILE A 1 493 ? 12.637 5.640 -19.023 1.00 97.19 493 ILE A C 1
ATOM 3917 O O . ILE A 1 493 ? 12.178 6.068 -20.080 1.00 97.19 493 ILE A O 1
ATOM 3921 N N . LEU A 1 494 ? 12.145 4.579 -18.386 1.00 97.38 494 LEU A N 1
ATOM 3922 C CA . LEU A 1 494 ? 10.859 3.966 -18.678 1.00 97.38 494 LEU A CA 1
ATOM 3923 C C . LEU A 1 494 ? 9.806 4.589 -17.758 1.00 97.38 494 LEU A C 1
ATOM 3925 O O . LEU A 1 494 ? 9.924 4.508 -16.537 1.00 97.38 494 LEU A O 1
ATOM 3929 N N . LYS A 1 495 ? 8.778 5.180 -18.357 1.00 96.62 495 LYS A N 1
ATOM 3930 C CA . LYS A 1 495 ? 7.562 5.662 -17.709 1.00 96.62 495 LYS A CA 1
ATOM 3931 C C . LYS A 1 495 ? 6.453 4.632 -17.929 1.00 96.62 495 LYS A C 1
ATOM 3933 O O . LYS A 1 495 ? 6.137 4.294 -19.071 1.00 96.62 495 LYS A O 1
ATOM 3938 N N . VAL A 1 496 ? 5.872 4.150 -16.838 1.00 96.62 496 VAL A N 1
ATOM 3939 C CA . VAL A 1 496 ? 4.773 3.181 -16.811 1.00 96.62 496 VAL A CA 1
ATOM 3940 C C . VAL A 1 496 ? 3.572 3.857 -16.166 1.00 96.62 496 VAL A C 1
ATOM 3942 O O . VAL A 1 496 ? 3.662 4.289 -15.020 1.00 96.62 496 VAL A O 1
ATOM 3945 N N . VAL A 1 497 ? 2.462 3.971 -16.893 1.00 95.62 497 VAL A N 1
ATOM 3946 C CA . VAL A 1 497 ? 1.196 4.456 -16.326 1.00 95.62 497 VAL A CA 1
ATOM 3947 C C . VAL A 1 497 ? 0.386 3.246 -15.892 1.00 95.62 497 VAL A C 1
ATOM 3949 O O . VAL A 1 497 ? -0.035 2.444 -16.725 1.00 95.62 497 VAL A O 1
ATOM 3952 N N . LEU A 1 498 ? 0.225 3.102 -14.584 1.00 95.31 498 LEU A N 1
ATOM 3953 C CA . LEU A 1 498 ? -0.506 2.034 -13.924 1.00 95.31 498 LEU A CA 1
ATOM 3954 C C . LEU A 1 498 ? -1.895 2.532 -13.535 1.00 95.31 498 LEU A C 1
ATOM 3956 O O . LEU A 1 498 ? -2.026 3.615 -12.975 1.00 95.31 498 LEU A O 1
ATOM 3960 N N . ARG A 1 499 ? -2.917 1.721 -13.772 1.00 93.25 499 ARG A N 1
ATOM 3961 C CA . ARG A 1 499 ? -4.267 1.942 -13.271 1.00 93.25 499 ARG A CA 1
ATOM 3962 C C . ARG A 1 499 ? -4.478 1.147 -11.993 1.00 93.25 499 ARG A C 1
ATOM 3964 O O . ARG A 1 499 ? -4.273 -0.069 -11.967 1.00 93.25 499 ARG A O 1
ATOM 3971 N N . LEU A 1 500 ? -4.884 1.842 -10.943 1.00 91.69 500 LEU A N 1
ATOM 3972 C CA . LEU A 1 500 ? -5.348 1.242 -9.704 1.00 91.69 500 LEU A CA 1
ATOM 3973 C C . LEU A 1 500 ? -6.868 1.135 -9.754 1.00 91.69 500 LEU A C 1
ATOM 3975 O O . LEU A 1 500 ? -7.531 2.052 -10.232 1.00 91.69 500 LEU A O 1
ATOM 3979 N N . SER A 1 501 ? -7.409 0.018 -9.272 1.00 88.31 501 SER A N 1
ATOM 3980 C CA . SER A 1 501 ? -8.845 -0.089 -8.979 1.00 88.31 501 SER A CA 1
ATOM 3981 C C . SER A 1 501 ? -9.146 0.187 -7.508 1.00 88.31 501 SER A C 1
ATOM 3983 O O . SER A 1 501 ? -10.228 0.666 -7.198 1.00 88.31 501 SER A O 1
ATOM 3985 N N . HIS A 1 502 ? -8.196 -0.118 -6.620 1.00 86.06 502 HIS A N 1
ATOM 3986 C CA . HIS A 1 502 ? -8.301 0.069 -5.174 1.00 86.06 502 HIS A CA 1
ATOM 3987 C C . HIS A 1 502 ? -7.062 0.805 -4.651 1.00 86.06 502 HIS A C 1
ATOM 3989 O O . HIS A 1 502 ? -5.965 0.556 -5.172 1.00 86.06 502 HIS A O 1
ATOM 3995 N N . PRO A 1 503 ? -7.205 1.659 -3.621 1.00 83.75 503 PRO A N 1
ATOM 3996 C CA . PRO A 1 503 ? -8.444 1.945 -2.872 1.00 83.75 503 PRO A CA 1
ATOM 3997 C C . PRO A 1 503 ? -9.437 2.852 -3.623 1.00 83.75 503 PRO A C 1
ATOM 3999 O O . PRO A 1 503 ? -10.610 2.878 -3.281 1.00 83.75 503 PRO A O 1
ATOM 4002 N N . ALA A 1 504 ? -8.984 3.525 -4.681 1.00 85.31 504 ALA A N 1
ATOM 4003 C CA . ALA A 1 504 ? -9.823 4.268 -5.611 1.00 85.31 504 ALA A CA 1
ATOM 4004 C C . ALA A 1 504 ? -9.377 4.015 -7.050 1.00 85.31 504 ALA A C 1
ATOM 4006 O O . ALA A 1 504 ? -8.221 3.664 -7.313 1.00 85.31 504 ALA A O 1
ATOM 4007 N N . TYR A 1 505 ? -10.296 4.237 -7.988 1.00 86.50 505 TYR A N 1
ATOM 4008 C CA . TYR A 1 505 ? -9.984 4.180 -9.406 1.00 86.50 505 TYR A CA 1
ATOM 4009 C C . TYR A 1 505 ? -9.158 5.404 -9.817 1.00 86.50 505 TYR A C 1
ATOM 4011 O O . TYR A 1 505 ? -9.684 6.510 -9.943 1.00 86.50 505 TYR A O 1
ATOM 4019 N N . MET A 1 506 ? -7.857 5.212 -10.025 1.00 89.50 506 MET A N 1
ATOM 4020 C CA . MET A 1 506 ? -6.933 6.296 -10.365 1.00 89.50 506 MET A CA 1
ATOM 4021 C C . MET A 1 506 ? -5.741 5.802 -11.187 1.00 89.50 506 MET A C 1
ATOM 4023 O O . MET A 1 506 ? -5.442 4.608 -11.232 1.00 89.50 506 MET A O 1
ATOM 4027 N N . GLU A 1 507 ? -5.032 6.728 -11.833 1.00 92.31 507 GLU A N 1
ATOM 4028 C CA . GLU A 1 507 ? -3.772 6.427 -12.514 1.00 92.31 507 GLU A CA 1
ATOM 4029 C C . GLU A 1 507 ? -2.569 6.839 -11.660 1.00 92.31 507 GLU A C 1
ATOM 4031 O O . GLU A 1 507 ? -2.590 7.852 -10.962 1.00 92.31 507 GLU A O 1
ATOM 4036 N N . VAL A 1 508 ? -1.501 6.049 -11.744 1.00 94.00 508 VAL A N 1
ATOM 4037 C CA . VAL A 1 508 ? -0.226 6.261 -11.058 1.00 94.00 508 VAL A CA 1
ATOM 4038 C C . VAL A 1 508 ? 0.905 6.149 -12.069 1.00 94.00 508 VAL A C 1
ATOM 4040 O O . VAL A 1 508 ? 0.927 5.252 -12.913 1.00 94.00 508 VAL A O 1
ATOM 4043 N N . VAL A 1 509 ? 1.869 7.058 -11.995 1.00 95.12 509 VAL A N 1
ATOM 4044 C CA . VAL A 1 509 ? 3.016 7.106 -12.899 1.00 95.12 509 VAL A CA 1
ATOM 4045 C C . VAL A 1 509 ? 4.254 6.562 -12.200 1.00 95.12 509 VAL A C 1
ATOM 4047 O O . VAL A 1 509 ? 4.849 7.219 -11.351 1.00 95.12 509 VAL A O 1
ATOM 4050 N N . LEU A 1 510 ? 4.701 5.384 -12.625 1.00 96.81 510 LEU A N 1
ATOM 4051 C CA . LEU A 1 510 ? 5.946 4.776 -12.166 1.00 96.81 510 LEU A CA 1
ATOM 4052 C C . LEU A 1 510 ? 7.074 5.111 -13.141 1.00 96.81 510 LEU A C 1
ATOM 4054 O O . LEU A 1 510 ? 6.911 5.004 -14.360 1.00 96.81 510 LEU A O 1
ATOM 4058 N N . ARG A 1 511 ? 8.246 5.480 -12.621 1.00 96.56 511 ARG A N 1
ATOM 4059 C CA . ARG A 1 511 ? 9.438 5.727 -13.440 1.00 96.56 511 ARG A CA 1
ATOM 4060 C C . ARG A 1 511 ? 10.572 4.823 -13.013 1.00 96.56 511 ARG A C 1
ATOM 4062 O O . ARG A 1 511 ? 10.925 4.773 -11.841 1.00 96.56 511 ARG A O 1
ATOM 4069 N N . LYS A 1 512 ? 11.176 4.150 -13.987 1.00 97.00 512 LYS A N 1
ATOM 4070 C CA . LYS A 1 512 ? 12.367 3.339 -13.773 1.00 97.00 512 LYS A CA 1
ATOM 4071 C C . LYS A 1 512 ? 13.467 3.716 -14.748 1.00 97.00 512 LYS A C 1
ATOM 4073 O O . LYS A 1 512 ? 13.287 3.703 -15.965 1.00 97.00 512 LYS A O 1
ATOM 4078 N N . ARG A 1 513 ? 14.644 3.999 -14.209 1.00 97.00 513 ARG A N 1
ATOM 4079 C CA . ARG A 1 513 ? 15.877 4.198 -14.954 1.00 97.00 513 ARG A CA 1
ATOM 4080 C C . ARG A 1 513 ? 16.466 2.856 -15.376 1.00 97.00 513 ARG A C 1
ATOM 4082 O O . ARG A 1 513 ? 16.624 1.945 -14.570 1.00 97.00 513 ARG A O 1
ATOM 4089 N N . LEU A 1 514 ? 16.835 2.750 -16.647 1.00 96.81 514 LEU A N 1
ATOM 4090 C CA . LEU A 1 514 ? 17.454 1.564 -17.232 1.00 96.81 514 LEU A CA 1
ATOM 4091 C C . LEU A 1 514 ? 18.868 1.915 -17.685 1.00 96.81 514 LEU A C 1
ATOM 4093 O O . LEU A 1 514 ? 19.045 2.860 -18.453 1.00 96.81 514 LEU A O 1
ATOM 4097 N N . SER A 1 515 ? 19.873 1.161 -17.239 1.00 95.56 515 SER A N 1
ATOM 4098 C CA . SER A 1 515 ? 21.233 1.277 -17.774 1.00 95.56 515 SER A CA 1
ATOM 4099 C C . SER A 1 515 ? 21.450 0.253 -18.878 1.00 95.56 515 SER A C 1
ATOM 4101 O O . SER A 1 515 ? 21.197 -0.934 -18.684 1.00 95.56 515 SER A O 1
ATOM 4103 N N . VAL A 1 516 ? 21.932 0.692 -20.039 1.00 94.94 516 VAL A N 1
ATOM 4104 C CA . VAL A 1 516 ? 22.139 -0.179 -21.200 1.00 94.94 516 VAL A CA 1
ATOM 4105 C C . VAL A 1 516 ? 23.576 -0.119 -21.700 1.00 94.94 516 VAL A C 1
ATOM 4107 O O . VAL A 1 516 ? 24.256 0.907 -21.624 1.00 94.94 516 VAL A O 1
ATOM 4110 N N . ASN A 1 517 ? 24.020 -1.240 -22.253 1.00 93.50 517 ASN A N 1
ATOM 4111 C CA . ASN A 1 517 ? 25.289 -1.403 -22.937 1.00 93.50 517 ASN A CA 1
ATOM 4112 C C . ASN A 1 517 ? 25.031 -2.030 -24.309 1.00 93.50 517 ASN A C 1
ATOM 4114 O O . ASN A 1 517 ? 24.593 -3.178 -24.384 1.00 93.50 517 ASN A O 1
ATOM 4118 N N . VAL A 1 518 ? 25.302 -1.288 -25.381 1.00 91.44 518 VAL A N 1
ATOM 4119 C CA . VAL A 1 518 ? 25.129 -1.758 -26.760 1.00 91.44 518 VAL A CA 1
ATOM 4120 C C . VAL A 1 518 ? 26.414 -2.434 -27.225 1.00 91.44 518 VAL A C 1
ATOM 4122 O O . VAL A 1 518 ? 27.465 -1.800 -27.323 1.00 91.44 518 VAL A O 1
ATOM 4125 N N . LYS A 1 519 ? 26.323 -3.726 -27.539 1.00 87.88 519 LYS A N 1
ATOM 4126 C CA . LYS A 1 519 ? 27.415 -4.562 -28.049 1.00 87.88 519 LYS A CA 1
ATOM 4127 C C . LYS A 1 519 ? 27.309 -4.790 -29.552 1.00 87.88 519 LYS A C 1
ATOM 4129 O O . LYS A 1 519 ? 26.249 -4.630 -30.160 1.00 87.88 519 LYS A O 1
ATOM 4134 N N . HIS A 1 520 ? 28.421 -5.237 -30.136 1.00 81.94 520 HIS A N 1
ATOM 4135 C CA . HIS A 1 520 ? 28.461 -5.718 -31.513 1.00 81.94 520 HIS A CA 1
ATOM 4136 C C . HIS A 1 520 ? 27.391 -6.785 -31.779 1.00 81.94 520 HIS A C 1
ATOM 4138 O O . HIS A 1 520 ? 27.099 -7.630 -30.933 1.00 81.94 520 HIS A O 1
ATOM 4144 N N . ARG A 1 521 ? 26.861 -6.767 -33.007 1.00 70.94 521 ARG A N 1
ATOM 4145 C CA . ARG A 1 521 ? 25.847 -7.708 -33.502 1.00 70.94 521 ARG A CA 1
ATOM 4146 C C . ARG A 1 521 ? 26.283 -9.174 -33.386 1.00 70.94 521 ARG A C 1
ATOM 4148 O O . ARG A 1 521 ? 25.464 -10.032 -33.074 1.00 70.94 521 ARG A O 1
ATOM 4155 N N . ASN A 1 522 ? 27.568 -9.444 -33.612 1.00 64.62 522 ASN A N 1
ATOM 4156 C CA . ASN A 1 522 ? 28.141 -10.783 -33.555 1.00 64.62 522 ASN A CA 1
ATOM 4157 C C . ASN A 1 522 ? 28.874 -10.960 -32.222 1.00 64.62 522 ASN A C 1
ATOM 4159 O O . ASN A 1 522 ? 29.879 -10.293 -31.980 1.00 64.62 522 ASN A O 1
ATOM 4163 N N . MET A 1 523 ? 28.393 -11.873 -31.374 1.00 57.97 523 MET A N 1
ATOM 4164 C CA . MET A 1 523 ? 29.161 -12.340 -30.214 1.00 57.97 523 MET A CA 1
ATOM 4165 C C . MET A 1 523 ? 30.460 -12.982 -30.710 1.00 57.97 523 MET A C 1
ATOM 4167 O O . MET A 1 523 ? 30.415 -13.848 -31.591 1.00 57.97 523 MET A O 1
ATOM 4171 N N . SER A 1 524 ? 31.602 -12.581 -30.145 1.00 56.19 524 SER A N 1
ATOM 4172 C CA . SER A 1 524 ? 32.888 -13.201 -30.471 1.00 56.19 524 SER A CA 1
ATOM 4173 C C . SER A 1 524 ? 32.834 -14.704 -30.160 1.00 56.19 524 SER A C 1
ATOM 4175 O O . SER A 1 524 ? 32.145 -15.132 -29.231 1.00 56.19 524 SER A O 1
ATOM 4177 N N . LEU A 1 525 ? 33.571 -15.533 -30.908 1.00 53.44 525 LEU A N 1
ATOM 4178 C CA . LEU A 1 525 ? 33.678 -16.976 -30.634 1.00 53.44 525 LEU A CA 1
ATOM 4179 C C . LEU A 1 525 ? 34.138 -17.245 -29.188 1.00 53.44 525 LEU A C 1
ATOM 4181 O O . LEU A 1 525 ? 33.688 -18.203 -28.565 1.00 53.44 525 LEU A O 1
ATOM 4185 N N . THR A 1 526 ? 34.952 -16.348 -28.625 1.00 54.88 526 THR A N 1
ATOM 4186 C CA . THR A 1 526 ? 35.369 -16.361 -27.215 1.00 54.88 526 THR A CA 1
ATOM 4187 C C . THR A 1 526 ? 34.212 -16.119 -26.248 1.00 54.88 526 THR A C 1
ATOM 4189 O O . THR A 1 526 ? 34.155 -16.771 -25.212 1.00 54.88 526 THR A O 1
ATOM 4192 N N . ASP A 1 527 ? 33.248 -15.261 -26.591 1.00 58.34 527 ASP A N 1
ATOM 4193 C CA . ASP A 1 527 ? 32.078 -14.989 -25.748 1.00 58.34 527 ASP A CA 1
ATOM 4194 C C . ASP A 1 527 ? 31.127 -16.187 -25.716 1.00 58.34 527 ASP A C 1
ATOM 4196 O O . ASP A 1 527 ? 30.555 -16.494 -24.675 1.00 58.34 527 ASP A O 1
ATOM 4200 N N . LYS A 1 528 ? 30.982 -16.908 -26.837 1.00 60.47 528 LYS A N 1
ATOM 4201 C CA . LYS A 1 528 ? 30.178 -18.143 -26.899 1.00 60.47 528 LYS A CA 1
ATOM 4202 C C . LYS A 1 528 ? 30.780 -19.259 -26.041 1.00 60.47 528 LYS A C 1
ATOM 4204 O O . LYS A 1 528 ? 30.040 -20.023 -25.430 1.00 60.47 528 LYS A O 1
ATOM 4209 N N . ILE A 1 529 ? 32.110 -19.333 -25.978 1.00 55.94 529 ILE A N 1
ATOM 4210 C CA . ILE A 1 529 ? 32.840 -20.305 -25.153 1.00 55.94 529 ILE A CA 1
ATOM 4211 C C . ILE A 1 529 ? 32.786 -19.902 -23.672 1.00 55.94 529 ILE A C 1
ATOM 4213 O O . ILE A 1 529 ? 32.434 -20.730 -22.837 1.00 55.94 529 ILE A O 1
ATOM 4217 N N . MET A 1 530 ? 33.036 -18.629 -23.346 1.00 54.47 530 MET A N 1
ATOM 4218 C CA . MET A 1 530 ? 32.960 -18.111 -21.973 1.00 54.47 530 MET A CA 1
ATOM 4219 C C . MET A 1 530 ? 31.548 -18.226 -21.396 1.00 54.47 530 MET A C 1
ATOM 4221 O O . MET A 1 530 ? 31.394 -18.650 -20.255 1.00 54.47 530 MET A O 1
ATOM 4225 N N . LYS A 1 531 ? 30.503 -17.959 -22.193 1.00 58.09 531 LYS A N 1
ATOM 4226 C CA . LYS A 1 531 ? 29.106 -18.121 -21.763 1.00 58.09 531 LYS A CA 1
ATOM 4227 C C . LYS A 1 531 ? 28.759 -19.579 -21.441 1.00 58.09 531 LYS A C 1
ATOM 4229 O O . LYS A 1 531 ? 27.964 -19.805 -20.546 1.00 58.09 531 LYS A O 1
ATOM 4234 N N . LYS A 1 532 ? 29.399 -20.552 -22.104 1.00 55.41 532 LYS A N 1
ATOM 4235 C CA . LYS A 1 532 ? 29.222 -21.999 -21.868 1.00 55.41 532 LYS A CA 1
ATOM 4236 C C . LYS A 1 532 ? 29.968 -22.513 -20.624 1.00 55.41 532 LYS A C 1
ATOM 4238 O O . LYS A 1 532 ? 29.613 -23.559 -20.089 1.00 55.41 532 LYS A O 1
ATOM 4243 N N . VAL A 1 533 ? 30.999 -21.792 -20.174 1.00 48.59 533 VAL A N 1
ATOM 4244 C CA . VAL A 1 533 ? 31.776 -22.088 -18.953 1.00 48.59 533 VAL A CA 1
ATOM 4245 C C . VAL A 1 533 ? 31.193 -21.363 -17.730 1.00 48.59 533 VAL A C 1
ATOM 4247 O O . VAL A 1 533 ? 31.201 -21.916 -16.634 1.00 48.59 533 VAL A O 1
ATOM 4250 N N . TRP A 1 534 ? 30.636 -20.162 -17.920 1.00 49.25 534 TRP A N 1
ATOM 4251 C CA . TRP A 1 534 ? 29.997 -19.351 -16.874 1.00 49.25 534 TRP A CA 1
ATOM 4252 C C . TRP A 1 534 ? 28.499 -19.594 -16.672 1.00 49.25 534 TRP A C 1
ATOM 4254 O O . TRP A 1 534 ? 27.956 -19.100 -15.693 1.00 49.25 534 TRP A O 1
ATOM 4264 N N . THR A 1 535 ? 27.838 -20.423 -17.487 1.00 48.25 535 THR A N 1
ATOM 4265 C CA . THR A 1 535 ? 26.437 -20.872 -17.295 1.00 48.25 535 THR A CA 1
ATOM 4266 C C . THR A 1 535 ? 26.150 -21.598 -15.968 1.00 48.25 535 THR A C 1
ATOM 4268 O O . THR A 1 535 ? 25.068 -22.144 -15.789 1.00 48.25 535 THR A O 1
ATOM 4271 N N . ARG A 1 536 ? 27.111 -21.638 -15.040 1.00 46.53 536 ARG A N 1
ATOM 4272 C CA . ARG A 1 536 ? 26.933 -22.134 -13.676 1.00 46.53 536 ARG A CA 1
ATOM 4273 C C . ARG A 1 536 ? 26.454 -21.044 -12.701 1.00 46.53 536 ARG A C 1
ATOM 4275 O O . ARG A 1 536 ? 25.976 -21.398 -11.632 1.00 46.53 536 ARG A O 1
ATOM 4282 N N . GLU A 1 537 ? 26.552 -19.762 -13.063 1.00 54.69 537 GLU A N 1
ATOM 4283 C CA . GLU A 1 537 ? 25.902 -18.653 -12.347 1.00 54.69 537 GLU A CA 1
ATOM 4284 C C . GLU A 1 537 ? 24.609 -18.263 -13.081 1.00 54.69 537 GLU A C 1
ATOM 4286 O O . GLU A 1 537 ? 24.613 -18.061 -14.297 1.00 54.69 537 GLU A O 1
ATOM 4291 N N . GLU A 1 538 ? 23.491 -18.187 -12.356 1.00 59.66 538 GLU A N 1
ATOM 4292 C CA . GLU A 1 538 ? 22.203 -17.751 -12.905 1.00 59.66 538 GLU A CA 1
ATOM 4293 C C . GLU A 1 538 ? 22.309 -16.301 -13.397 1.00 59.66 538 GLU A C 1
ATOM 4295 O O . GLU A 1 538 ? 22.460 -15.357 -12.619 1.00 59.66 538 GLU A O 1
ATOM 4300 N N . SER A 1 539 ? 22.255 -16.107 -14.716 1.00 72.69 539 SER A N 1
ATOM 4301 C CA . SER A 1 539 ? 22.259 -14.774 -15.314 1.00 72.69 539 SER A CA 1
ATOM 4302 C C . SER A 1 539 ? 20.941 -14.061 -15.027 1.00 72.69 539 SER A C 1
ATOM 4304 O O . SER A 1 539 ? 19.875 -14.588 -15.345 1.00 72.69 539 SER A O 1
ATOM 4306 N N . MET A 1 540 ? 21.007 -12.841 -14.500 1.00 87.44 540 MET A N 1
ATOM 4307 C CA . MET A 1 540 ? 19.823 -12.009 -14.280 1.00 87.44 540 MET A CA 1
ATOM 4308 C C . MET A 1 540 ? 19.260 -11.520 -15.618 1.00 87.44 540 MET A C 1
ATOM 4310 O O . MET A 1 540 ? 20.012 -11.220 -16.545 1.00 87.44 540 MET A O 1
ATOM 4314 N N . LEU A 1 541 ? 17.934 -11.441 -15.715 1.00 93.56 541 LEU A N 1
ATOM 4315 C CA . LEU A 1 541 ? 17.208 -11.125 -16.957 1.00 93.56 541 LEU A CA 1
ATOM 4316 C C . LEU A 1 541 ? 16.321 -9.876 -16.843 1.00 93.56 541 LEU A C 1
ATOM 4318 O O . LEU A 1 541 ? 15.863 -9.342 -17.850 1.00 93.56 541 LEU A O 1
ATOM 4322 N N . ALA A 1 542 ? 16.106 -9.405 -15.617 1.00 95.00 542 ALA A N 1
ATOM 4323 C CA . ALA A 1 542 ? 15.240 -8.285 -15.291 1.00 95.00 542 ALA A CA 1
ATOM 4324 C C . ALA A 1 542 ? 15.947 -7.337 -14.322 1.00 95.00 542 ALA A C 1
ATOM 4326 O O . ALA A 1 542 ? 16.832 -7.765 -13.577 1.00 95.00 542 ALA A O 1
ATOM 4327 N N . SER A 1 543 ? 15.512 -6.081 -14.288 1.00 96.25 543 SER A N 1
ATOM 4328 C CA . SER A 1 543 ? 15.828 -5.160 -13.196 1.00 96.25 543 SER A CA 1
ATOM 4329 C C . SER A 1 543 ? 14.553 -4.626 -12.551 1.00 96.25 543 SER A C 1
ATOM 4331 O O . SER A 1 543 ? 13.566 -4.354 -13.235 1.00 96.25 543 SER A O 1
ATOM 4333 N N . GLY A 1 544 ? 14.570 -4.486 -11.229 1.00 96.44 544 GLY A N 1
ATOM 4334 C CA . GLY A 1 544 ? 13.424 -4.118 -10.404 1.00 96.44 544 GLY A CA 1
ATOM 4335 C C . GLY A 1 544 ? 13.614 -2.793 -9.669 1.00 96.44 544 GLY A C 1
ATOM 4336 O O . GLY A 1 544 ? 14.739 -2.316 -9.505 1.00 96.44 544 GLY A O 1
ATOM 4337 N N . ILE A 1 545 ? 12.515 -2.181 -9.246 1.00 96.12 545 ILE A N 1
ATOM 4338 C CA . ILE A 1 545 ? 12.463 -1.120 -8.232 1.00 96.12 545 ILE A CA 1
ATOM 4339 C C . ILE A 1 545 ? 11.242 -1.363 -7.335 1.00 96.12 545 ILE A C 1
ATOM 4341 O O . ILE A 1 545 ? 10.203 -1.808 -7.824 1.00 96.12 545 ILE A O 1
ATOM 4345 N N . THR A 1 546 ? 11.360 -1.072 -6.041 1.00 95.31 546 THR A N 1
ATOM 4346 C CA . THR A 1 546 ? 10.237 -1.092 -5.094 1.00 95.31 546 THR A CA 1
ATOM 4347 C C . THR A 1 546 ? 9.831 0.337 -4.748 1.00 95.31 546 THR A C 1
ATOM 4349 O O . THR A 1 546 ? 10.679 1.121 -4.333 1.00 95.31 546 THR A O 1
ATOM 4352 N N . PHE A 1 547 ? 8.549 0.652 -4.890 1.00 95.00 547 PHE A N 1
ATOM 4353 C CA . PHE A 1 547 ? 7.919 1.893 -4.454 1.00 95.00 547 PHE A CA 1
ATOM 4354 C C . PHE A 1 547 ? 7.195 1.665 -3.127 1.00 95.00 547 PHE A C 1
ATOM 4356 O O . PHE A 1 547 ? 6.525 0.642 -2.965 1.00 95.00 547 PHE A O 1
ATOM 4363 N N . ASP A 1 548 ? 7.294 2.624 -2.212 1.00 94.06 548 ASP A N 1
ATOM 4364 C CA . ASP A 1 548 ? 6.486 2.657 -0.993 1.00 94.06 548 ASP A CA 1
ATOM 4365 C C . ASP A 1 548 ? 5.244 3.527 -1.278 1.00 94.06 548 ASP A C 1
ATOM 4367 O O . ASP A 1 548 ? 5.338 4.752 -1.352 1.00 94.06 548 ASP A O 1
ATOM 4371 N N . VAL A 1 549 ? 4.086 2.903 -1.518 1.00 95.06 549 VAL A N 1
ATOM 4372 C CA . VAL A 1 549 ? 2.829 3.611 -1.819 1.00 95.06 549 VAL A CA 1
ATOM 4373 C C . VAL A 1 549 ? 2.145 3.993 -0.514 1.00 95.06 549 VAL A C 1
ATOM 4375 O O . VAL A 1 549 ? 1.953 3.139 0.351 1.00 95.06 549 VAL A O 1
ATOM 4378 N N . VAL A 1 550 ? 1.763 5.261 -0.387 1.00 94.19 550 VAL A N 1
ATOM 4379 C CA . VAL A 1 550 ? 1.098 5.837 0.786 1.00 94.19 550 VAL A CA 1
ATOM 4380 C C . VAL A 1 550 ? -0.182 6.524 0.326 1.00 94.19 550 VAL A C 1
ATOM 4382 O O . VAL A 1 550 ? -0.152 7.356 -0.577 1.00 94.19 550 VAL A O 1
ATOM 4385 N N . SER A 1 551 ? -1.308 6.166 0.935 1.00 91.50 551 SER A N 1
ATOM 4386 C CA . SER A 1 551 ? -2.628 6.695 0.563 1.00 91.50 551 SER A CA 1
ATOM 4387 C C . SER A 1 551 ? -2.884 8.100 1.101 1.00 91.50 551 SER A C 1
ATOM 4389 O O . SER A 1 551 ? -3.105 9.019 0.320 1.00 91.50 551 SER A O 1
ATOM 4391 N N . ASN A 1 552 ? -2.821 8.257 2.420 1.00 90.19 552 ASN A N 1
ATOM 4392 C CA . ASN A 1 552 ? -3.105 9.484 3.159 1.00 90.19 552 ASN A CA 1
ATOM 4393 C C . ASN A 1 552 ? -2.266 9.537 4.447 1.00 90.19 552 ASN A C 1
ATOM 4395 O O . ASN A 1 552 ? -1.557 8.586 4.789 1.00 90.19 552 ASN A O 1
ATOM 4399 N N . ILE A 1 553 ? -2.345 10.649 5.180 1.00 88.69 553 ILE A N 1
ATOM 4400 C CA . ILE A 1 553 ? -1.766 10.743 6.526 1.00 88.69 553 ILE A CA 1
ATOM 4401 C C . ILE A 1 553 ? -2.655 9.949 7.492 1.00 88.69 553 ILE A C 1
ATOM 4403 O O . ILE A 1 553 ? -3.880 10.063 7.408 1.00 88.69 553 ILE A O 1
ATOM 4407 N N . PRO A 1 554 ? -2.090 9.146 8.414 1.00 83.75 554 PRO A N 1
ATOM 4408 C CA . PRO A 1 554 ? -2.894 8.399 9.375 1.00 83.75 554 PRO A CA 1
ATOM 4409 C C . PRO A 1 554 ? -3.819 9.323 10.185 1.00 83.75 554 PRO A C 1
ATOM 4411 O O . PRO A 1 554 ? -3.324 10.239 10.843 1.00 83.75 554 PRO A O 1
ATOM 4414 N N . LYS A 1 555 ? -5.131 9.038 10.210 1.00 74.94 555 LYS A N 1
ATOM 4415 C CA . LYS A 1 555 ? -6.167 9.887 10.845 1.00 74.94 555 LYS A CA 1
ATOM 4416 C C . LYS A 1 555 ? -5.830 10.339 12.263 1.00 74.94 555 LYS A C 1
ATOM 4418 O O . LYS A 1 555 ? -5.891 11.521 12.563 1.00 74.94 555 LYS A O 1
ATOM 4423 N N . ALA A 1 556 ? -5.314 9.437 13.094 1.00 69.56 556 ALA A N 1
ATOM 4424 C CA . ALA A 1 556 ? -4.924 9.770 14.466 1.00 69.56 556 ALA A CA 1
ATOM 4425 C C . ALA A 1 556 ? -3.801 10.837 14.590 1.00 69.56 556 ALA A C 1
ATOM 4427 O O . ALA A 1 556 ? -3.495 11.271 15.701 1.00 69.56 556 ALA A O 1
ATOM 4428 N N . SER A 1 557 ? -3.146 11.248 13.491 1.00 64.81 557 SER A N 1
ATOM 4429 C CA . SER A 1 557 ? -2.187 12.367 13.451 1.00 64.81 557 SER A CA 1
ATOM 4430 C C . SER A 1 557 ? -2.891 13.669 13.070 1.00 64.81 557 SER A C 1
ATOM 4432 O O . SER A 1 557 ? -2.407 14.734 13.449 1.00 64.81 557 SER A O 1
ATOM 4434 N N . GLU A 1 558 ? -4.018 13.584 12.360 1.00 64.31 558 GLU A N 1
ATOM 4435 C CA . GLU A 1 558 ? -4.899 14.702 12.010 1.00 64.31 558 GLU A CA 1
ATOM 4436 C C . GLU A 1 558 ? -5.881 15.042 13.141 1.00 64.31 558 GLU A C 1
ATOM 4438 O O . GLU A 1 558 ? -6.200 16.217 13.328 1.00 64.31 558 GLU A O 1
ATOM 4443 N N . ASP A 1 559 ? -6.311 14.045 13.921 1.00 67.19 559 ASP A N 1
ATOM 4444 C CA . ASP A 1 559 ? -7.278 14.224 15.003 1.00 67.19 559 ASP A CA 1
ATOM 4445 C C . ASP A 1 559 ? -6.740 15.147 16.105 1.00 67.19 559 ASP A C 1
ATOM 4447 O O . ASP A 1 559 ? -5.692 14.917 16.723 1.00 67.19 559 ASP A O 1
ATOM 4451 N N . LEU A 1 560 ? -7.495 16.219 16.356 1.00 60.84 560 LEU A N 1
ATOM 4452 C CA . LEU A 1 560 ? -7.160 17.236 17.352 1.00 60.84 560 LEU A CA 1
ATOM 4453 C C . LEU A 1 560 ? -7.558 16.801 18.771 1.00 60.84 560 LEU A C 1
ATOM 4455 O O . LEU A 1 560 ? -6.906 17.199 19.733 1.00 60.84 560 LEU A O 1
ATOM 4459 N N . GLU A 1 561 ? -8.587 15.960 18.909 1.00 61.84 561 GLU A N 1
ATOM 4460 C CA . GLU A 1 561 ? -9.142 15.526 20.194 1.00 61.84 561 GLU A CA 1
ATOM 4461 C C . GLU A 1 561 ? -9.595 14.066 20.189 1.00 61.84 561 GLU A C 1
ATOM 4463 O O . GLU A 1 561 ? -10.089 13.572 19.181 1.00 61.84 561 GLU A O 1
ATOM 4468 N N . HIS A 1 562 ? -9.513 13.405 21.351 1.00 63.41 562 HIS A N 1
ATOM 4469 C CA . HIS A 1 562 ? -10.161 12.106 21.546 1.00 63.41 562 HIS A CA 1
ATOM 4470 C C . HIS A 1 562 ? -11.684 12.249 21.567 1.00 63.41 562 HIS A C 1
ATOM 4472 O O . HIS A 1 562 ? -12.232 13.185 22.160 1.00 63.41 562 HIS A O 1
ATOM 4478 N N . MET A 1 563 ? -12.372 11.253 21.009 1.00 63.69 563 MET A N 1
ATOM 4479 C CA . MET A 1 563 ? -13.833 11.233 20.926 1.00 63.69 563 MET A CA 1
ATOM 4480 C C . MET A 1 563 ? -14.526 11.299 22.295 1.00 63.69 563 MET A C 1
ATOM 4482 O O . MET A 1 563 ? -15.584 11.914 22.407 1.00 63.69 563 MET A O 1
ATOM 4486 N N . GLU A 1 564 ? -13.924 10.748 23.354 1.00 59.44 564 GLU A N 1
ATOM 4487 C CA . GLU A 1 564 ? -14.465 10.829 24.720 1.00 59.44 564 GLU A CA 1
ATOM 4488 C C . GLU A 1 564 ? -14.509 12.274 25.250 1.00 59.44 564 GLU A C 1
ATOM 4490 O O . GLU A 1 564 ? -15.506 12.690 25.840 1.00 59.44 564 GLU A O 1
ATOM 4495 N N . SER A 1 565 ? -13.465 13.064 24.976 1.00 65.38 565 SER A N 1
ATOM 4496 C CA . SER A 1 565 ? -13.414 14.492 25.322 1.00 65.38 565 SER A CA 1
ATOM 4497 C C . SER A 1 565 ? -14.502 15.266 24.579 1.00 65.38 565 SER A C 1
ATOM 4499 O O . SER A 1 565 ? -15.252 16.027 25.191 1.00 65.38 565 SER A O 1
ATOM 4501 N N . LEU A 1 566 ? -14.632 15.026 23.269 1.00 67.44 566 LEU A N 1
ATOM 4502 C CA . LEU A 1 566 ? -15.637 15.682 22.431 1.00 67.44 566 LEU A CA 1
ATOM 4503 C C . LEU A 1 566 ? -17.062 15.349 22.881 1.00 67.44 566 LEU A C 1
ATOM 4505 O O . LEU A 1 566 ? -17.883 16.254 23.003 1.00 67.44 566 LEU A O 1
ATOM 4509 N N . ALA A 1 567 ? -17.342 14.081 23.190 1.00 65.44 567 ALA A N 1
ATOM 4510 C CA . ALA A 1 567 ? -18.648 13.644 23.676 1.00 65.44 567 ALA A CA 1
ATOM 4511 C C . ALA A 1 567 ? -19.016 14.306 25.014 1.00 65.44 567 ALA A C 1
ATOM 4513 O O . ALA A 1 567 ? -20.136 14.788 25.181 1.00 65.44 567 ALA A O 1
ATOM 4514 N N . GLN A 1 568 ? -18.071 14.381 25.958 1.00 67.31 568 GLN A N 1
ATOM 4515 C CA . GLN A 1 568 ? -18.289 15.041 27.250 1.00 67.31 568 GLN A CA 1
ATOM 4516 C C . GLN A 1 568 ? -18.535 16.547 27.098 1.00 67.31 568 GLN A C 1
ATOM 4518 O O . GLN A 1 568 ? -19.410 17.097 27.767 1.00 67.31 568 GLN A O 1
ATOM 4523 N N . MET A 1 569 ? -17.800 17.217 26.206 1.00 69.38 569 MET A N 1
ATOM 4524 C CA . MET A 1 569 ? -17.986 18.647 25.943 1.00 69.38 569 MET A CA 1
ATOM 4525 C C . MET A 1 569 ? -19.293 18.932 25.205 1.00 69.38 569 MET A C 1
ATOM 4527 O O . MET A 1 569 ? -19.998 19.864 25.584 1.00 69.38 569 MET A O 1
ATOM 4531 N N . ALA A 1 570 ? -19.662 18.101 24.227 1.00 67.31 570 ALA A N 1
ATOM 4532 C CA . ALA A 1 570 ? -20.945 18.186 23.530 1.00 67.31 570 ALA A CA 1
ATOM 4533 C C . ALA A 1 570 ? -22.139 17.946 24.472 1.00 67.31 570 ALA A C 1
ATOM 4535 O O . ALA A 1 570 ? -23.192 18.553 24.300 1.00 67.31 570 ALA A O 1
ATOM 4536 N N . ALA A 1 571 ? -21.975 17.093 25.488 1.00 66.81 571 ALA A N 1
ATOM 4537 C CA . ALA A 1 571 ? -22.985 16.856 26.519 1.00 66.81 571 ALA A CA 1
ATOM 4538 C C . ALA A 1 571 ? -23.038 17.957 27.598 1.00 66.81 571 ALA A C 1
ATOM 4540 O O . ALA A 1 571 ? -24.006 18.031 28.360 1.00 66.81 571 ALA A O 1
ATOM 4541 N N . SER A 1 572 ? -22.010 18.805 27.699 1.00 67.25 572 SER A N 1
ATOM 4542 C CA . SER A 1 572 ? -21.982 19.906 28.660 1.00 67.25 572 SER A CA 1
ATOM 4543 C C . SER A 1 572 ? -22.839 21.078 28.159 1.00 67.25 572 SER A C 1
ATOM 4545 O O . SER A 1 572 ? -22.713 21.508 27.020 1.00 67.25 572 SER A O 1
ATOM 4547 N N . GLN A 1 573 ? -23.714 21.629 29.009 1.00 50.81 573 GLN A N 1
ATOM 4548 C CA . GLN A 1 573 ? -24.655 22.711 28.646 1.00 50.81 573 GLN A CA 1
ATOM 4549 C C . GLN A 1 573 ? -23.994 24.070 28.331 1.00 50.81 573 GLN A C 1
ATOM 4551 O O . GLN A 1 573 ? -24.693 25.046 28.066 1.00 50.81 573 GLN A O 1
ATOM 4556 N N . ASN A 1 574 ? -22.663 24.156 28.367 1.00 55.94 574 ASN A N 1
ATOM 4557 C CA . ASN A 1 574 ? -21.936 25.323 27.889 1.00 55.94 574 ASN A CA 1
ATOM 4558 C C . ASN A 1 574 ? -21.630 25.120 26.401 1.00 55.94 574 ASN A C 1
ATOM 4560 O O . ASN A 1 574 ? -20.597 24.555 26.049 1.00 55.94 574 ASN A O 1
ATOM 4564 N N . GLU A 1 575 ? -22.517 25.601 25.528 1.00 51.38 575 GLU A N 1
ATOM 4565 C CA . GLU A 1 575 ? -22.233 25.753 24.097 1.00 51.38 575 GLU A CA 1
ATOM 4566 C C . GLU A 1 575 ? -21.097 26.769 23.905 1.00 51.38 575 GLU A C 1
ATOM 4568 O O . GLU A 1 575 ? -21.313 27.968 23.735 1.00 51.38 575 GLU A O 1
ATOM 4573 N N . VAL A 1 576 ? -19.854 26.301 23.976 1.00 55.56 576 VAL A N 1
ATOM 4574 C CA . VAL A 1 576 ? -18.697 27.069 23.525 1.00 55.56 576 VAL A CA 1
ATOM 4575 C C . VAL A 1 576 ? -18.409 26.576 22.116 1.00 55.56 576 VAL A C 1
ATOM 4577 O O . VAL A 1 576 ? -17.996 25.436 21.933 1.00 55.56 576 VAL A O 1
ATOM 4580 N N . SER A 1 577 ? -18.676 27.394 21.100 1.00 53.38 577 SER A N 1
ATOM 4581 C CA . SER A 1 577 ? -18.150 27.141 19.757 1.00 53.38 577 SER A CA 1
ATOM 4582 C C . SER A 1 577 ? -16.642 26.914 19.864 1.00 53.38 577 SER A C 1
ATOM 4584 O O . SER A 1 577 ? -15.961 27.641 20.594 1.00 53.38 577 SER A O 1
ATOM 4586 N N . ALA A 1 578 ? -16.104 25.915 19.166 1.00 55.03 578 ALA A N 1
ATOM 4587 C CA . ALA A 1 578 ? -14.659 25.807 19.048 1.00 55.03 578 ALA A CA 1
ATOM 4588 C C . ALA A 1 578 ? -14.104 27.085 18.391 1.00 55.03 578 ALA A C 1
ATOM 4590 O O . ALA A 1 578 ? -14.826 27.788 17.685 1.00 55.03 578 ALA A O 1
ATOM 4591 N N . GLU A 1 579 ? -12.813 27.378 18.580 1.00 50.94 579 GLU A N 1
ATOM 4592 C CA . GLU A 1 579 ? -12.150 28.556 17.982 1.00 50.94 579 GLU A CA 1
ATOM 4593 C C . GLU A 1 579 ? -12.283 28.626 16.441 1.00 50.94 579 GLU A C 1
ATOM 4595 O O . GLU A 1 579 ? -12.097 29.691 15.859 1.00 50.94 579 GLU A O 1
ATOM 4600 N N . ASP A 1 580 ? -12.660 27.512 15.801 1.00 53.66 580 ASP A N 1
ATOM 4601 C CA . ASP A 1 580 ? -12.881 27.340 14.357 1.00 53.66 580 ASP A CA 1
ATOM 4602 C C . ASP A 1 580 ? -14.343 27.583 13.904 1.00 53.66 580 ASP A C 1
ATOM 4604 O O . ASP A 1 580 ? -14.683 27.440 12.736 1.00 53.66 580 ASP A O 1
ATOM 4608 N N . GLY A 1 581 ? -15.249 27.933 14.825 1.00 57.44 581 GLY A N 1
ATOM 4609 C CA . GLY A 1 581 ? -16.666 28.190 14.530 1.00 57.44 581 GLY A CA 1
ATOM 4610 C C . GLY A 1 581 ? -17.570 26.950 14.483 1.00 57.44 581 GLY A C 1
ATOM 4611 O O . GLY A 1 581 ? -18.788 27.109 14.510 1.00 57.44 581 GLY A O 1
ATOM 4612 N N . GLU A 1 582 ? -17.006 25.739 14.490 1.00 63.78 582 GLU A N 1
ATOM 4613 C CA . GLU A 1 582 ? -17.752 24.477 14.620 1.00 63.78 582 GLU A CA 1
ATOM 4614 C C . GLU A 1 582 ? -18.139 24.185 16.079 1.00 63.78 582 GLU A C 1
ATOM 4616 O O . GLU A 1 582 ? -17.395 24.459 17.030 1.00 63.78 582 GLU A O 1
ATOM 4621 N N . THR A 1 583 ? -19.308 23.586 16.272 1.00 73.75 583 THR A N 1
ATOM 4622 C CA . THR A 1 583 ? -19.789 23.131 17.581 1.00 73.75 583 THR A CA 1
ATOM 4623 C C . THR A 1 583 ? -19.127 21.808 17.991 1.00 73.75 583 THR A C 1
ATOM 4625 O O . THR A 1 583 ? -18.756 20.983 17.156 1.00 73.75 583 THR A O 1
ATOM 4628 N N . TYR A 1 584 ? -19.002 21.547 19.298 1.00 68.12 584 TYR A N 1
ATOM 4629 C CA . TYR A 1 584 ? -18.474 20.258 19.780 1.00 68.12 584 TYR A CA 1
ATOM 4630 C C . TYR A 1 584 ? -19.318 19.057 19.328 1.00 68.12 584 TYR A C 1
ATOM 4632 O O . TYR A 1 584 ? -18.782 17.960 19.174 1.00 68.12 584 TYR A O 1
ATOM 4640 N N . ILE A 1 585 ? -20.615 19.260 19.071 1.00 72.50 585 ILE A N 1
ATOM 4641 C CA . ILE A 1 585 ? -21.492 18.211 18.546 1.00 72.50 585 ILE A CA 1
ATOM 4642 C C . ILE A 1 585 ? -21.199 17.892 17.076 1.00 72.50 585 ILE A C 1
ATOM 4644 O O . ILE A 1 585 ? -21.166 16.719 16.720 1.00 72.50 585 ILE A O 1
ATOM 4648 N N . GLU A 1 586 ? -20.894 18.887 16.240 1.00 70.56 586 GLU A N 1
ATOM 4649 C CA . GLU A 1 586 ? -20.458 18.659 14.853 1.00 70.56 586 GLU A CA 1
ATOM 4650 C C . GLU A 1 586 ? -19.134 17.889 14.810 1.00 70.56 586 GLU A C 1
ATOM 4652 O O . GLU A 1 586 ? -19.002 16.921 14.061 1.00 70.56 586 GLU A O 1
ATOM 4657 N N . LYS A 1 587 ? -18.188 18.231 15.694 1.00 69.38 587 LYS A N 1
ATOM 4658 C CA . LYS A 1 587 ? -16.926 17.489 15.842 1.00 69.38 587 LYS A CA 1
ATOM 4659 C C . LYS A 1 587 ? -17.143 16.043 16.287 1.00 69.38 587 LYS A C 1
ATOM 4661 O O . LYS A 1 587 ? -16.479 15.140 15.783 1.00 69.38 587 LYS A O 1
ATOM 4666 N N . TYR A 1 588 ? -18.082 15.807 17.202 1.00 70.44 588 TYR A N 1
ATOM 4667 C CA . TYR A 1 588 ? -18.452 14.456 17.621 1.00 70.44 588 TYR A CA 1
ATOM 4668 C C . TYR A 1 588 ? -19.100 13.657 16.479 1.00 70.44 588 TYR A C 1
ATOM 4670 O O . TYR A 1 588 ? -18.709 12.517 16.240 1.00 70.44 588 TYR A O 1
ATOM 4678 N N . ILE A 1 589 ? -20.028 14.258 15.723 1.00 74.81 589 ILE A N 1
ATOM 4679 C CA . ILE A 1 589 ? -20.665 13.630 14.550 1.00 74.81 589 ILE A CA 1
ATOM 4680 C C . ILE A 1 589 ? -19.617 13.273 13.488 1.00 74.81 589 ILE A C 1
ATOM 4682 O O . ILE A 1 589 ? -19.666 12.187 12.911 1.00 74.81 589 ILE A O 1
ATOM 4686 N N . ARG A 1 590 ? -18.618 14.136 13.273 1.00 71.06 590 ARG A N 1
ATOM 4687 C CA . ARG A 1 590 ? -17.483 13.834 12.394 1.00 71.06 590 ARG A CA 1
ATOM 4688 C C . ARG A 1 590 ? -16.657 12.643 12.897 1.00 71.06 590 ARG A C 1
ATOM 4690 O O . ARG A 1 590 ? -16.257 11.808 12.093 1.00 71.06 590 ARG A O 1
ATOM 4697 N N . GLY A 1 591 ? -16.466 12.514 14.210 1.00 67.44 591 GLY A N 1
ATOM 4698 C CA . GLY A 1 591 ? -15.855 11.328 14.822 1.00 67.44 591 GLY A CA 1
ATOM 4699 C C . GLY A 1 591 ? -16.660 10.043 14.585 1.00 67.44 591 GLY A C 1
ATOM 4700 O O . GLY A 1 591 ? -16.084 8.998 14.304 1.00 67.44 591 GLY A O 1
ATOM 4701 N N . VAL A 1 592 ? -17.995 10.113 14.602 1.00 72.12 592 VAL A N 1
ATOM 4702 C CA . VAL A 1 592 ? -18.858 8.967 14.250 1.00 72.12 592 VAL A CA 1
ATOM 4703 C C . VAL A 1 592 ? -18.683 8.566 12.781 1.00 72.12 592 VAL A C 1
ATOM 4705 O O . VAL A 1 592 ? -18.556 7.378 12.491 1.00 72.12 592 VAL A O 1
ATOM 4708 N N . SER A 1 593 ? -18.585 9.536 11.867 1.00 71.56 593 SER A N 1
ATOM 4709 C CA . SER A 1 593 ? -18.273 9.282 10.448 1.00 71.56 593 SER A CA 1
ATOM 4710 C C . SER A 1 593 ? -16.936 8.543 10.264 1.00 71.56 593 SER A C 1
ATOM 4712 O O . SER A 1 593 ? -16.798 7.691 9.388 1.00 71.56 593 SER A O 1
ATOM 4714 N N . ALA A 1 594 ? -15.956 8.766 11.149 1.00 72.06 594 ALA A N 1
ATOM 4715 C CA . ALA A 1 594 ? -14.679 8.058 11.083 1.00 72.06 594 ALA A CA 1
ATOM 4716 C C . ALA A 1 594 ? -14.815 6.535 11.284 1.00 72.06 594 ALA A C 1
ATOM 4718 O O . ALA A 1 594 ? -14.010 5.785 10.731 1.00 72.06 594 ALA A O 1
ATOM 4719 N N . VAL A 1 595 ? -15.837 6.063 12.010 1.00 78.25 595 VAL A N 1
ATOM 4720 C CA . VAL A 1 595 ? -16.130 4.625 12.153 1.00 78.25 595 VAL A CA 1
ATOM 4721 C C . VAL A 1 595 ? -16.582 4.023 10.830 1.00 78.25 595 VAL A C 1
ATOM 4723 O O . VAL A 1 595 ? -16.119 2.946 10.452 1.00 78.25 595 VAL A O 1
ATOM 4726 N N . GLU A 1 596 ? -17.438 4.732 10.097 1.00 81.19 596 GLU A N 1
ATOM 4727 C CA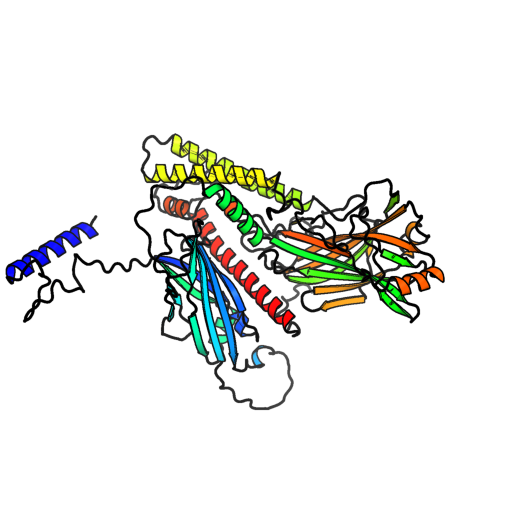 . GLU A 1 596 ? -17.885 4.325 8.764 1.00 81.19 596 GLU A CA 1
ATOM 4728 C C . GLU A 1 596 ? -16.702 4.238 7.791 1.00 81.19 596 GLU A C 1
ATOM 4730 O O . GLU A 1 596 ? -16.581 3.260 7.051 1.00 81.19 596 GLU A O 1
ATOM 4735 N N . SER A 1 597 ? -15.758 5.182 7.865 1.00 79.88 597 SER A N 1
ATOM 4736 C CA . SER A 1 597 ? -14.498 5.110 7.116 1.00 79.88 597 SER A CA 1
ATOM 4737 C C . SER A 1 597 ? -13.676 3.867 7.449 1.00 79.88 597 SER A C 1
ATOM 4739 O O . SER A 1 597 ? -13.154 3.217 6.546 1.00 79.88 597 SER A O 1
ATOM 4741 N N . ILE A 1 598 ? -13.538 3.525 8.739 1.00 81.69 598 ILE A N 1
ATOM 4742 C CA . ILE A 1 598 ? -12.780 2.342 9.177 1.00 81.69 598 ILE A CA 1
ATOM 4743 C C . ILE A 1 598 ? -13.426 1.073 8.615 1.00 81.69 598 ILE A C 1
ATOM 4745 O O . ILE A 1 598 ? -12.719 0.213 8.090 1.00 81.69 598 ILE A O 1
ATOM 4749 N N . LEU A 1 599 ? -14.756 0.973 8.683 1.00 86.44 599 LEU A N 1
ATOM 4750 C CA . LEU A 1 599 ? -15.509 -0.159 8.142 1.00 86.44 599 LEU A CA 1
ATOM 4751 C C . LEU A 1 599 ? -15.400 -0.246 6.618 1.00 86.44 599 LEU A C 1
ATOM 4753 O O . LEU A 1 599 ? -15.160 -1.327 6.087 1.00 86.44 599 LEU A O 1
ATOM 4757 N N . THR A 1 600 ? -15.516 0.883 5.920 1.00 85.69 600 THR A N 1
ATOM 4758 C CA . THR A 1 600 ? -15.372 0.956 4.459 1.00 85.69 600 THR A CA 1
ATOM 4759 C C . THR A 1 600 ? -13.977 0.514 4.030 1.00 85.69 600 THR A C 1
ATOM 4761 O O . THR A 1 600 ? -13.821 -0.319 3.138 1.00 85.69 600 THR A O 1
ATOM 4764 N N . LEU A 1 601 ? -12.943 1.011 4.709 1.00 85.38 601 LEU A N 1
ATOM 4765 C CA . LEU A 1 601 ? -11.561 0.656 4.420 1.00 85.38 601 LEU A CA 1
ATOM 4766 C C . LEU A 1 601 ? -11.274 -0.818 4.734 1.00 85.38 601 LEU A C 1
ATOM 4768 O O . LEU A 1 601 ? -10.577 -1.478 3.961 1.00 85.38 601 LEU A O 1
ATOM 4772 N N . ASP A 1 602 ? -11.817 -1.359 5.827 1.00 87.94 602 ASP A N 1
ATOM 4773 C CA . ASP A 1 602 ? -11.661 -2.779 6.143 1.00 87.94 602 ASP A CA 1
ATOM 4774 C C . ASP A 1 602 ? -12.432 -3.685 5.172 1.00 87.94 602 ASP A C 1
ATOM 4776 O O . ASP A 1 602 ? -11.904 -4.726 4.779 1.00 87.94 602 ASP A O 1
ATOM 4780 N N . ARG A 1 603 ? -13.602 -3.256 4.674 1.00 89.88 603 ARG A N 1
ATOM 4781 C CA . ARG A 1 603 ? -14.317 -3.941 3.583 1.00 89.88 603 ARG A CA 1
ATOM 4782 C C . ARG A 1 603 ? -13.431 -4.075 2.351 1.00 89.88 603 ARG A C 1
ATOM 4784 O O . ARG A 1 603 ? -13.248 -5.184 1.851 1.00 89.88 603 ARG A O 1
ATOM 4791 N N . LEU A 1 604 ? -12.807 -2.974 1.921 1.00 88.38 604 LEU A N 1
ATOM 4792 C CA . LEU A 1 604 ? -11.868 -2.996 0.796 1.00 88.38 604 LEU A CA 1
ATOM 4793 C C . LEU A 1 604 ? -10.675 -3.921 1.083 1.00 88.38 604 LEU A C 1
ATOM 4795 O O . LEU A 1 604 ? -10.262 -4.677 0.207 1.00 88.38 604 LEU A O 1
ATOM 4799 N N . ARG A 1 605 ? -10.115 -3.917 2.303 1.00 89.75 605 ARG A N 1
ATOM 4800 C CA . ARG A 1 605 ? -9.012 -4.827 2.680 1.00 89.75 605 ARG A CA 1
ATOM 4801 C C . ARG A 1 605 ? -9.402 -6.297 2.574 1.00 89.75 605 ARG A C 1
ATOM 4803 O O . ARG A 1 605 ? -8.619 -7.078 2.028 1.00 89.75 605 ARG A O 1
ATOM 4810 N N . GLN A 1 606 ? -10.582 -6.664 3.070 1.00 90.88 606 GLN A N 1
ATOM 4811 C CA . GLN A 1 606 ? -11.098 -8.029 2.980 1.00 90.88 606 GLN A CA 1
ATOM 4812 C C . GLN A 1 606 ? -11.339 -8.425 1.513 1.00 90.88 606 GLN A C 1
ATOM 4814 O O . GLN A 1 606 ? -10.920 -9.507 1.104 1.00 90.88 606 GLN A O 1
ATOM 4819 N N . GLU A 1 607 ? -11.881 -7.527 0.684 1.00 88.94 607 GLU A N 1
ATOM 4820 C CA . GLU A 1 607 ? -12.056 -7.759 -0.758 1.00 88.94 607 GLU A CA 1
ATOM 4821 C C . GLU A 1 607 ? -10.712 -7.994 -1.476 1.00 88.94 607 GLU A C 1
ATOM 4823 O O . GLU A 1 607 ? -10.568 -8.947 -2.251 1.00 88.94 607 GLU A O 1
ATOM 4828 N N . VAL A 1 608 ? -9.687 -7.179 -1.185 1.00 87.88 608 VAL A N 1
ATOM 4829 C CA . VAL A 1 608 ? -8.334 -7.386 -1.733 1.00 87.88 608 VAL A CA 1
ATOM 4830 C C . VAL A 1 608 ? -7.761 -8.733 -1.286 1.00 87.88 608 VAL A C 1
ATOM 4832 O O . VAL A 1 608 ? -7.195 -9.453 -2.109 1.00 87.88 608 VAL A O 1
ATOM 4835 N N . ALA A 1 609 ? -7.938 -9.115 -0.017 1.00 88.06 609 ALA A N 1
ATOM 4836 C CA . ALA A 1 609 ? -7.464 -10.398 0.498 1.00 88.06 609 ALA A CA 1
ATOM 4837 C C . ALA A 1 609 ? -8.128 -11.590 -0.218 1.00 88.06 609 ALA A C 1
ATOM 4839 O O . ALA A 1 609 ? -7.438 -12.531 -0.619 1.00 88.06 609 ALA A O 1
ATOM 4840 N N . VAL A 1 610 ? -9.444 -11.531 -0.450 1.00 87.75 610 VAL A N 1
ATOM 4841 C CA . VAL A 1 610 ? -10.190 -12.542 -1.220 1.00 87.75 610 VAL A CA 1
ATOM 4842 C C . VAL A 1 610 ? -9.657 -12.636 -2.652 1.00 87.75 610 VAL A C 1
ATOM 4844 O O . VAL A 1 610 ? -9.358 -13.734 -3.129 1.00 87.75 610 VAL A O 1
ATOM 4847 N N . LYS A 1 611 ? -9.451 -11.498 -3.327 1.00 84.75 611 LYS A N 1
ATOM 4848 C CA . LYS A 1 611 ? -8.904 -11.457 -4.694 1.00 84.75 611 LYS A CA 1
ATOM 4849 C C . LYS A 1 611 ? -7.488 -12.032 -4.781 1.00 84.75 611 LYS A C 1
ATOM 4851 O O . LYS A 1 611 ? -7.196 -12.804 -5.695 1.00 84.75 611 LYS A O 1
ATOM 4856 N N . GLU A 1 612 ? -6.618 -11.728 -3.818 1.00 84.88 612 GLU A N 1
ATOM 4857 C CA . GLU A 1 612 ? -5.268 -12.305 -3.741 1.00 84.88 612 GLU A CA 1
ATOM 4858 C C . GLU A 1 612 ? -5.301 -13.831 -3.525 1.00 84.88 612 GLU A C 1
ATOM 4860 O O . GLU A 1 612 ? -4.502 -14.565 -4.118 1.00 84.88 612 GLU A O 1
ATOM 4865 N N . LEU A 1 613 ? -6.236 -14.339 -2.713 1.00 85.25 613 LEU A N 1
ATOM 4866 C CA . LEU A 1 613 ? -6.433 -15.780 -2.507 1.00 85.25 613 LEU A CA 1
ATOM 4867 C C . LEU A 1 613 ? -6.951 -16.480 -3.773 1.00 85.25 613 LEU A C 1
ATOM 4869 O O . LEU A 1 613 ? -6.470 -17.566 -4.112 1.00 85.25 613 LEU A O 1
ATOM 4873 N N . MET A 1 614 ? -7.870 -15.847 -4.506 1.00 82.62 614 MET A N 1
ATOM 4874 C CA . MET A 1 614 ? -8.379 -16.347 -5.789 1.00 82.62 614 MET A CA 1
ATOM 4875 C C . MET A 1 614 ? -7.274 -16.423 -6.849 1.00 82.62 614 MET A C 1
ATOM 4877 O O . MET A 1 614 ? -7.123 -17.452 -7.514 1.00 82.62 614 MET A O 1
ATOM 4881 N N . ALA A 1 615 ? -6.440 -15.382 -6.944 1.00 78.75 615 ALA A N 1
ATOM 4882 C CA . ALA A 1 615 ? -5.299 -15.347 -7.856 1.00 78.75 615 ALA A CA 1
ATOM 4883 C C . ALA A 1 615 ? -4.289 -16.474 -7.569 1.00 78.75 615 ALA A C 1
ATOM 4885 O O . ALA A 1 615 ? -3.787 -17.108 -8.499 1.00 78.75 615 ALA A O 1
ATOM 4886 N N . LYS A 1 616 ? -4.035 -16.794 -6.289 1.00 79.06 616 LYS A N 1
ATOM 4887 C CA . LYS A 1 616 ? -3.159 -17.913 -5.883 1.00 79.06 616 LYS A CA 1
ATOM 4888 C C . LYS A 1 616 ? -3.712 -19.289 -6.267 1.00 79.06 616 LYS A C 1
ATOM 4890 O O . LYS A 1 616 ? -2.923 -20.189 -6.547 1.00 79.06 616 LYS A O 1
ATOM 4895 N N . LYS A 1 617 ? -5.038 -19.465 -6.306 1.00 74.12 617 LYS A N 1
ATOM 4896 C CA . LYS A 1 617 ? -5.688 -20.717 -6.743 1.00 74.12 617 LYS A CA 1
ATOM 4897 C C . LYS A 1 617 ? -5.742 -20.884 -8.272 1.00 74.12 617 LYS A C 1
ATOM 4899 O O . LYS A 1 617 ? -6.164 -21.937 -8.740 1.00 74.12 617 LYS A O 1
ATOM 4904 N N . GLY A 1 618 ? -5.301 -19.892 -9.055 1.00 58.00 618 GLY A N 1
ATOM 4905 C CA . GLY A 1 618 ? -5.209 -19.984 -10.518 1.00 58.00 618 GLY A CA 1
ATOM 4906 C C . GLY A 1 618 ? -6.547 -19.885 -11.262 1.00 58.00 618 GLY A C 1
ATOM 4907 O O . GLY A 1 618 ? -6.614 -20.249 -12.435 1.00 58.00 618 GLY A O 1
ATOM 4908 N N . ARG A 1 619 ? -7.614 -19.400 -10.610 1.00 54.09 619 ARG A N 1
ATOM 4909 C CA . ARG A 1 619 ? -8.902 -19.118 -11.265 1.00 54.09 619 ARG A CA 1
ATOM 4910 C C . ARG A 1 619 ? -8.912 -17.693 -11.827 1.00 54.09 619 ARG A C 1
ATOM 4912 O O . ARG A 1 619 ? -8.468 -16.757 -11.168 1.00 54.09 619 ARG A O 1
ATOM 4919 N N . SER A 1 620 ? -9.409 -17.548 -13.058 1.00 41.28 620 SER A N 1
ATOM 4920 C CA . SER A 1 620 ? -9.613 -16.251 -13.712 1.00 41.28 620 SER A CA 1
ATOM 4921 C C . SER A 1 620 ? -10.533 -15.368 -12.873 1.00 41.28 620 SER A C 1
ATOM 4923 O O . SER A 1 620 ? -11.559 -15.835 -12.384 1.00 41.28 620 SER A O 1
ATOM 4925 N N . LEU A 1 621 ? -10.187 -14.084 -12.767 1.00 42.62 621 LEU A N 1
ATOM 4926 C CA . LEU A 1 621 ? -11.087 -13.039 -12.288 1.00 42.62 621 LEU A CA 1
ATOM 4927 C C . LEU A 1 621 ? -12.350 -13.052 -13.165 1.00 42.62 621 LEU A C 1
ATOM 4929 O O . LEU A 1 621 ? -12.268 -12.759 -14.360 1.00 42.62 621 LEU A O 1
ATOM 4933 N N . HIS A 1 622 ? -13.507 -13.391 -12.598 1.00 41.34 622 HIS A N 1
ATOM 4934 C CA . HIS A 1 622 ? -14.767 -12.930 -13.174 1.00 41.34 622 HIS A CA 1
ATOM 4935 C C . HIS A 1 622 ? -14.838 -11.427 -12.906 1.00 41.34 622 HIS A C 1
ATOM 4937 O O . HIS A 1 622 ? -14.619 -10.976 -11.782 1.00 41.34 622 HIS A O 1
ATOM 4943 N N . LYS A 1 623 ? -15.030 -10.641 -13.969 1.00 35.81 623 LYS A N 1
ATOM 4944 C CA . LYS A 1 623 ? -15.158 -9.185 -13.880 1.00 35.81 623 LYS A CA 1
ATOM 4945 C C . LYS A 1 623 ? -16.373 -8.872 -13.011 1.00 35.81 623 LYS A C 1
ATOM 4947 O O . LYS A 1 623 ? -17.495 -9.069 -13.463 1.00 35.81 623 LYS A O 1
ATOM 4952 N N . THR A 1 624 ? -16.154 -8.388 -11.794 1.00 32.28 624 THR A N 1
ATOM 4953 C CA . THR A 1 624 ? -17.224 -7.745 -11.036 1.00 32.28 624 THR A CA 1
ATOM 4954 C C . THR A 1 624 ? -17.568 -6.413 -11.706 1.00 32.28 624 THR A C 1
ATOM 4956 O O . THR A 1 624 ? -16.722 -5.766 -12.329 1.00 32.28 624 THR A O 1
ATOM 4959 N N . SER A 1 625 ? -18.857 -6.095 -11.675 1.00 29.30 625 SER A N 1
ATOM 4960 C CA . SER A 1 625 ? -19.579 -5.128 -12.498 1.00 29.30 625 SER A CA 1
ATOM 4961 C C . SER A 1 625 ? -18.834 -3.824 -12.795 1.00 29.30 625 SER A C 1
ATOM 4963 O O . SER A 1 625 ? -18.499 -3.039 -11.911 1.00 29.30 625 SER A O 1
ATOM 4965 N N . SER A 1 626 ? -18.635 -3.563 -14.087 1.00 28.92 626 SER A N 1
ATOM 4966 C CA . SER A 1 626 ? -18.244 -2.258 -14.608 1.00 28.92 626 SER A CA 1
ATOM 4967 C C . SER A 1 626 ? -19.325 -1.220 -14.306 1.00 28.92 626 SER A C 1
ATOM 4969 O O . SER A 1 626 ? -20.478 -1.398 -14.698 1.00 28.92 626 SER A O 1
ATOM 4971 N N . VAL A 1 627 ? -18.929 -0.113 -13.681 1.00 30.30 627 VAL A N 1
ATOM 4972 C CA . VAL A 1 627 ? -19.721 1.122 -13.593 1.00 30.30 627 VAL A CA 1
ATOM 4973 C C . VAL A 1 627 ? -20.145 1.549 -15.014 1.00 30.30 627 VAL A C 1
ATOM 4975 O O . VAL A 1 627 ? -19.316 1.464 -15.929 1.00 30.30 627 VAL A O 1
ATOM 4978 N N . PRO A 1 628 ? -21.396 1.993 -15.253 1.00 30.50 628 PRO A N 1
ATOM 4979 C CA . PRO A 1 628 ? -21.831 2.395 -16.583 1.00 30.50 628 PRO A CA 1
ATOM 4980 C C . PRO A 1 628 ? -21.012 3.590 -17.065 1.00 30.50 628 PRO A C 1
ATOM 4982 O O . PRO A 1 628 ? -20.884 4.605 -16.380 1.00 30.50 628 PRO A O 1
ATOM 4985 N N . ASN A 1 629 ? -20.476 3.466 -18.272 1.00 26.67 629 ASN A N 1
ATOM 4986 C CA . ASN A 1 629 ? -19.734 4.510 -18.958 1.00 26.67 629 ASN A CA 1
ATOM 4987 C C . ASN A 1 629 ? -20.722 5.622 -19.372 1.00 26.67 629 ASN A C 1
ATOM 4989 O O . ASN A 1 629 ? -21.278 5.593 -20.469 1.00 26.67 629 ASN A O 1
ATOM 4993 N N . ILE A 1 630 ? -21.003 6.582 -18.486 1.00 37.06 630 ILE A N 1
ATOM 4994 C CA . ILE A 1 630 ? -21.755 7.795 -18.835 1.00 37.06 630 ILE A CA 1
ATOM 4995 C C . ILE A 1 630 ? -20.787 8.723 -19.566 1.00 37.06 630 ILE A C 1
ATOM 4997 O O . ILE A 1 630 ? -20.167 9.572 -18.947 1.00 37.06 630 ILE A O 1
ATOM 5001 N N . HIS A 1 631 ? -20.625 8.503 -20.869 1.00 32.75 631 HIS A N 1
ATOM 5002 C CA . HIS A 1 631 ? -20.354 9.524 -21.884 1.00 32.75 631 HIS A CA 1
ATOM 5003 C C . HIS A 1 631 ? -20.501 8.875 -23.265 1.00 32.75 631 HIS A C 1
ATOM 5005 O O . HIS A 1 631 ? -19.558 8.301 -23.813 1.00 32.75 631 HIS A O 1
ATOM 5011 N N . GLN A 1 632 ? -21.717 8.971 -23.802 1.00 32.06 632 GLN A N 1
ATOM 5012 C CA . GLN A 1 632 ? -21.970 8.996 -25.240 1.00 32.06 632 GLN A CA 1
ATOM 5013 C C . GLN A 1 632 ? -22.338 10.421 -25.637 1.00 32.06 632 GLN A C 1
ATOM 5015 O O . GLN A 1 632 ? -23.078 11.059 -24.849 1.00 32.06 632 GLN A O 1
#

pLDDT: mean 77.55, std 17.72, range [26.67, 98.0]

Secondary structure (DSSP, 8-state):
-HHHHHHHHHHHHHHHHHHHTT--SS--S----S----S-SSS-TT------EEEEEEEEEEGGGGGTTSEEEEEEEEE-TTSSEEEEEEEEEEEEE-PPPGGGT-SS----------TTPPEEEEEEEEEEEEEETTT-EEEEEEE--TT--SPEEE-----TT-----SSSEEEEEEEEEEEEEE---HHHHHHHHH-EEEEEEEEEPPS---S---SSHHHHHHHHHHHHHHHHEEEEEEEEEEEEE-TTS-EEEPPEE--TT-TTT-EEEEETT--EEEEEEEEEETTS-----EEEEEEEEEEEEEEEEETTSPP------HHHHHHHHHHHHHHHHHHHHHHHHHHHHHT-SS--HHHHHHHHHHHHHHHHHHHHHHHHHSPPTTS-STT----S---TTB-SS--EEE----TTT-PPP--SSS---BTTT-PPTT--GGGEEEPEEEEEEEETTEEEEEEEE-GGGS--HHHHSPPPTTEEEEEEEEEEEEEEESSSEEEEEEEEEEEEEEPSS--HHHHHHHHHHTTS--B-EEEEEEEEE-S--HHHH--S-HHHHHHHHHSS-----TTS--HHHHHHHHHHHHHHHHHHHHHHHHHHHHHHHHHTT-------PPP----

Foldseek 3Di:
DVVVVVLVVLVVVVVVVCVVVVHDPDDDPDDDDDDPPDDDCPSDSVDDPPPPKDFLFKFWAALLLAVDQDKQFDFTFGQGPLRDRQWTWTKIKHWPDDDDPCVVVDPPDPDDDDDPDPQWAWTKMKIWTFKIWNHAPQFPAQKWKWWDDPPDPDIDIFGFDPDVPPPPVPVDRMDMTTGGDMDMDTHRDDPVVVVCNNPHTTMMIMIGHGDDDDPPDDDDPVPVVLLVVQLLLQLAQWWKKKKKKFKWWQDPVRDTDFFFFAQDPQALLLGAGEAAAPTWMKMKIKMFTDPVQGLALWAFDAFPFKKKFLKDKDFSVDRHFWQAFCPQLVVQLVVLVVLLVVLLVLLVVLLVVLVPDPDADPVSVVVNVVSVVVNVSSVVSNVCSVANDAPSNPPPHQQPDDDDSQERRDAYAWEQAADLQLRHRPPDPDDQDFTCPPRAGVSDDPVGMDIFAWPDWDDAQRMTMTMTIDDPVVRPDVCSNDFADPRMKIKMKMWIWIFIPPPHTGIHIGIRIHIYGYDYNDDPPVNVVVCVVPVVDDGDRMHMYMYIYGRHNRVVSNDSDRLVVLVVQLPDPPFDQDPVRHTSVVVNVVSVSNSVSSVSSVVSSSVSSSSSSCSVVVDDDDDDDDDDDPDD